Protein 6P2M (pdb70)

Organism: NCBI:txid632516

B-factor: mean 26.84, std 13.61, range [12.66, 153.09]

Radius of gyration: 26.72 Å; Cα contacts (8 Å, |Δi|>4): 2249; chains: 1; bounding box: 55×65×74 Å

Solvent-accessible surface area: 24386 Å² total; per-residue (Å²): 161,116,94,171,79,96,60,51,94,27,51,27,119,23,0,41,0,6,0,3,9,10,0,0,0,0,27,32,0,58,91,57,83,42,8,8,0,0,0,0,8,25,0,0,1,0,54,45,38,76,100,72,67,52,0,46,38,8,0,12,44,0,34,32,132,34,11,62,27,2,0,0,1,0,1,6,24,2,26,82,50,40,68,41,0,0,0,0,0,3,15,68,17,80,112,175,12,47,61,0,0,0,0,11,2,88,54,53,1,58,82,33,70,66,57,99,19,92,8,51,1,1,0,35,29,103,1,27,3,1,6,18,3,0,42,8,1,24,15,61,11,28,13,0,3,1,0,0,8,127,43,0,0,38,61,1,88,60,86,0,38,83,33,104,82,17,122,51,3,108,26,70,36,0,1,2,1,26,19,6,147,93,14,17,82,134,37,119,42,2,102,53,0,0,0,0,5,54,43,58,75,14,92,0,0,37,27,2,62,63,15,4,108,82,30,110,50,4,85,60,17,19,100,40,12,3,0,0,9,12,39,47,18,81,41,63,0,5,0,0,0,0,50,11,32,2,6,62,121,2,75,37,10,8,0,52,50,10,21,10,106,88,29,110,45,116,53,11,24,27,34,127,36,84,24,0,0,0,0,2,2,8,2,79,195,57,51,72,5,0,0,0,0,0,0,7,20,128,199,21,51,2,2,0,26,43,2,81,64,9,8,92,91,34,83,21,14,3,18,58,67,109,105,51,44,73,49,5,138,66,52,24,96,61,0,46,0,1,69,62,65,91,12,38,44,0,2,2,0,33,4,16,10,91,65,45,54,72,1,15,0,0,0,12,1,0,0,4,0,1,61,68,2,74,38,116,68,3,49,0,82,6,59,3,122,16,0,3,2,4,31,0,33,9,0,3,9,3,39,58,50,1,50,0,1,0,0,0,13,94,8,0,0,0,17,0,78,48,18,101,52,15,8,97,94,4,22,20,17,90,28,19,44,0,0,0,0,14,25,0,24,80,72,23,44,20,1,0,0,0,4,83,71,56,23,27,0,0,41,2,88,48,8,0,129,86,42,71,115,5,88,34,86,8,93,50,9,96,1,0,1,78,45,3,5,1,2,0,1,60,1,89,50,1,0,0,2,2,61,60,7,63,3,2,31,1,76,62,49,0,63,57,35,72,79,11,32,54,64,18,46,66,58,16,48,7,19,2,1,33,69,41,22,73,36,0,0,0,5,11,10,74,84,0,42,0,21,4,1,91,61,0,0,60,33,2,80,84,33,99,23,90,6,39,87,12,65,89,173,50,35,109,6,11,16,6,6,4,0,41,60,90,77,1,8,0,1,0,0,0,0,72,18,0,0,28,27,1,95,70,18,0,59,61,26,89,85,18,129,40,2,91,34,0,19,6,3,2,22,0,91,18,132,90,116,82,29,44,7,0,0,1,0,5,0,28,21,134,56,45,23,0,0,8,17,0,45,71,26,3,72,87,39,44,35,0,10,72,58,82,65,9,3,2,55,2,71,2,1,41,5,1,44,87,56,56,0,10,0,0,0,0,0,36,0,4,1,0,2,17,0,66,38,56,120,158

Structure (mmCIF, N/CA/C/O backbone):
data_6P2M
#
_entry.id   6P2M
#
_cell.length_a   64.994
_cell.length_b   72.759
_cell.length_c   150.703
_cell.angle_alpha   90.00
_cell.angle_beta   90.00
_cell.angle_gamma   90.00
#
_symmetry.space_group_name_H-M   'P 21 21 21'
#
loop_
_entity.id
_entity.type
_entity.pdbx_description
1 polymer 'Type 3a cellulose-binding domain protein'
2 branched beta-D-galactopyranose-(1-2)-alpha-D-xylopyranose-(1-6)-beta-D-glucopyranose-(1-4)-[beta-D-galactopyranose-(1-2)-alpha-D-xylopyranose-(1-6)]beta-D-glucopyranose-(1-4)-beta-D-glucopyranose
3 non-polymer 3,6,9,12,15,18,21,24,27,30,33,36,39-TRIDECAOXAHENTETRACONTANE-1,41-DIOL
4 non-polymer GLYCEROL
5 non-polymer 2-AMINO-2-HYDROXYMETHYL-PROPANE-1,3-DIOL
6 water water
#
loop_
_atom_site.group_PDB
_atom_site.id
_atom_site.type_symbol
_atom_site.label_atom_id
_atom_site.label_alt_id
_atom_site.label_comp_id
_atom_site.label_asym_id
_atom_site.label_entity_id
_atom_site.label_seq_id
_atom_site.pdbx_PDB_ins_code
_atom_site.Cartn_x
_atom_site.Cartn_y
_atom_site.Cartn_z
_atom_site.occupancy
_atom_site.B_iso_or_equiv
_atom_site.auth_seq_id
_atom_site.auth_comp_id
_atom_site.auth_asym_id
_atom_site.auth_atom_id
_atom_site.pdbx_PDB_model_num
ATOM 1 N N . SER A 1 1 ? -36.286 17.548 -6.871 1.00 133.36 31 SER A N 1
ATOM 2 C CA . SER A 1 1 ? -36.506 16.887 -8.151 1.00 132.27 31 SER A CA 1
ATOM 3 C C . SER A 1 1 ? -36.141 17.817 -9.306 1.00 131.58 31 SER A C 1
ATOM 4 O O . SER A 1 1 ? -36.527 18.987 -9.313 1.00 135.80 31 SER A O 1
ATOM 7 N N . ASN A 1 2 ? -35.386 17.303 -10.274 1.00 129.70 32 ASN A N 1
ATOM 8 C CA . ASN A 1 2 ? -35.134 18.051 -11.496 1.00 128.53 32 ASN A CA 1
ATOM 9 C C . ASN A 1 2 ? -36.378 18.011 -12.387 1.00 134.42 32 ASN A C 1
ATOM 10 O O . ASN A 1 2 ? -37.222 17.120 -12.277 1.00 135.81 32 ASN A O 1
ATOM 15 N N . ALA A 1 3 ? -36.494 19.000 -13.271 1.00 138.70 33 ALA A N 1
ATOM 16 C CA . ALA A 1 3 ? -37.643 19.095 -14.166 1.00 142.69 33 ALA A CA 1
ATOM 17 C C . ALA A 1 3 ? -37.507 18.064 -15.289 1.00 144.34 33 ALA A C 1
ATOM 18 O O . ALA A 1 3 ? -36.434 17.937 -15.877 1.00 144.17 33 ALA A O 1
ATOM 20 N N . MET A 1 4 ? -38.568 17.296 -15.579 1.00 146.49 34 MET A N 1
ATOM 21 C CA . MET A 1 4 ? -38.445 16.187 -16.543 1.00 144.46 34 MET A CA 1
ATOM 22 C C . MET A 1 4 ? -39.052 16.631 -17.867 1.00 145.27 34 MET A C 1
ATOM 23 O O . MET A 1 4 ? -40.209 16.359 -18.191 1.00 146.31 34 MET A O 1
ATOM 28 N N . ALA A 1 5 ? -38.249 17.330 -18.645 1.00 139.78 35 ALA A N 1
ATOM 29 C CA . ALA A 1 5 ? -38.720 17.854 -19.912 1.00 136.18 35 ALA A CA 1
ATOM 30 C C . ALA A 1 5 ? -38.793 16.749 -20.966 1.00 131.71 35 ALA A C 1
ATOM 31 O O . ALA A 1 5 ? -38.489 15.579 -20.710 1.00 131.21 35 ALA A O 1
ATOM 33 N N . ALA A 1 6 ? -39.196 17.134 -22.178 1.00 128.09 36 ALA A N 1
ATOM 34 C CA . ALA A 1 6 ? -39.362 16.176 -23.264 1.00 120.80 36 ALA A CA 1
ATOM 35 C C . ALA A 1 6 ? -38.032 15.536 -23.640 1.00 109.77 36 ALA A C 1
ATOM 36 O O . ALA A 1 6 ? -37.005 16.211 -23.754 1.00 109.09 36 ALA A O 1
ATOM 38 N N . SER A 1 7 ? -38.059 14.221 -23.839 1.00 101.86 37 SER A N 1
ATOM 39 C CA . SER A 1 7 ? -36.868 13.476 -24.219 1.00 91.82 37 SER A CA 1
ATOM 40 C C . SER A 1 7 ? -37.302 12.209 -24.939 1.00 81.89 37 SER A C 1
ATOM 41 O O . SER A 1 7 ? -38.456 11.783 -24.840 1.00 82.60 37 SER A O 1
ATOM 44 N N . GLU A 1 8 ? -36.367 11.622 -25.676 1.00 71.04 38 GLU A N 1
ATOM 45 C CA . GLU A 1 8 ? -36.674 10.325 -26.261 1.00 61.18 38 GLU A CA 1
ATOM 46 C C . GLU A 1 8 ? -36.016 9.233 -25.442 1.00 52.23 38 GLU A C 1
ATOM 47 O O . GLU A 1 8 ? -34.820 9.342 -25.133 1.00 49.87 38 GLU A O 1
ATOM 53 N N . PRO A 1 9 ? -36.747 8.188 -25.059 1.00 47.05 39 PRO A N 1
ATOM 54 C CA . PRO A 1 9 ? -36.131 7.111 -24.273 1.00 41.55 39 PRO A CA 1
ATOM 55 C C . PRO A 1 9 ? -35.050 6.395 -25.072 1.00 36.24 39 PRO A C 1
ATOM 56 O O . PRO A 1 9 ? -35.276 5.944 -26.197 1.00 35.30 39 PRO A O 1
ATOM 60 N N . TYR A 1 10 ? -33.862 6.311 -24.480 1.00 32.80 40 TYR A N 1
ATOM 61 C CA . TYR A 1 10 ? -32.704 5.690 -25.102 1.00 29.69 40 TYR A CA 1
ATOM 62 C C . TYR A 1 10 ? -32.194 4.553 -24.231 1.00 27.05 40 TYR A C 1
ATOM 63 O O . TYR A 1 10 ? -32.337 4.575 -23.005 1.00 26.44 40 TYR A O 1
ATOM 72 N N . THR A 1 11 ? -31.593 3.561 -24.878 1.00 25.40 41 THR A N 1
ATOM 73 C CA . THR A 1 11 ? -30.889 2.481 -24.202 1.00 24.27 41 THR A CA 1
ATOM 74 C C . THR A 1 11 ? -29.396 2.695 -24.406 1.00 22.90 41 THR A C 1
ATOM 75 O O . THR A 1 11 ? -28.935 2.815 -25.545 1.00 23.13 41 THR A O 1
ATOM 79 N N . TRP A 1 12 ? -28.648 2.758 -23.309 1.00 22.15 42 TRP A N 1
ATOM 80 C CA . TRP A 1 12 ? -27.211 2.996 -23.347 1.00 21.57 42 TRP A CA 1
ATOM 81 C C . TRP A 1 12 ? -26.476 1.750 -22.871 1.00 22.17 42 TRP A C 1
ATOM 82 O O . TRP A 1 12 ? -26.799 1.200 -21.813 1.00 22.31 42 TRP A O 1
ATOM 93 N N . LYS A 1 13 ? -25.497 1.304 -23.657 1.00 22.07 43 LYS A N 1
ATOM 94 C CA . LYS A 1 13 ? -24.706 0.131 -23.319 1.00 22.11 43 LYS A CA 1
ATOM 95 C C . LYS A 1 13 ? -23.249 0.382 -23.674 1.00 20.84 43 LYS A C 1
ATOM 96 O O . LYS A 1 13 ? -22.939 1.100 -24.628 1.00 21.24 43 LYS A O 1
ATOM 102 N N . ASN A 1 14 ? -22.358 -0.228 -22.900 1.00 19.46 44 ASN A N 1
ATOM 103 C CA . ASN A 1 14 ? -20.937 -0.149 -23.196 1.00 19.86 44 ASN A CA 1
ATOM 104 C C . ASN A 1 14 ? -20.604 -0.970 -24.433 1.00 19.60 44 ASN A C 1
ATOM 105 O O . ASN A 1 14 ? -21.124 -2.074 -24.624 1.00 18.85 44 ASN A O 1
ATOM 110 N N . VAL A 1 15 ? -19.731 -0.424 -25.283 1.00 19.95 45 VAL A N 1
ATOM 111 C CA . VAL A 1 15 ? -19.066 -1.261 -26.272 1.00 20.18 45 VAL A CA 1
ATOM 112 C C . VAL A 1 15 ? -18.231 -2.290 -25.528 1.00 19.65 45 VAL A C 1
ATOM 113 O O . VAL A 1 15 ? -17.420 -1.941 -24.659 1.00 19.99 45 VAL A O 1
ATOM 117 N N . VAL A 1 16 ? -18.445 -3.566 -25.842 1.00 18.94 46 VAL A N 1
ATOM 118 C CA . VAL A 1 16 ? -17.806 -4.635 -25.082 1.00 19.27 46 VAL A CA 1
ATOM 119 C C . VAL A 1 16 ? -16.335 -4.716 -25.466 1.00 19.98 46 VAL A C 1
ATOM 120 O O . VAL A 1 16 ? -15.993 -4.997 -26.620 1.00 21.38 46 VAL A O 1
ATOM 124 N N . ILE A 1 17 ? -15.457 -4.457 -24.498 1.00 19.34 47 ILE A N 1
ATOM 125 C CA . ILE A 1 17 ? -14.016 -4.566 -24.692 1.00 19.19 47 ILE A CA 1
ATOM 126 C C . ILE A 1 17 ? -13.437 -5.360 -23.528 1.00 19.15 47 ILE A C 1
ATOM 127 O O . ILE A 1 17 ? -12.796 -6.399 -23.726 1.00 19.43 47 ILE A O 1
ATOM 132 N N . GLY A 1 18 ? -13.654 -4.872 -22.308 1.00 18.82 48 GLY A N 1
ATOM 133 C CA . GLY A 1 18 ? -13.306 -5.626 -21.118 1.00 18.69 48 GLY A CA 1
ATOM 134 C C . GLY A 1 18 ? -12.213 -5.014 -20.268 1.00 18.30 48 GLY A C 1
ATOM 135 O O . GLY A 1 18 ? -11.040 -5.028 -20.654 1.00 19.09 48 GLY A O 1
ATOM 136 N N . GLY A 1 19 ? -12.586 -4.479 -19.107 1.00 17.39 49 GLY A N 1
ATOM 137 C CA . GLY A 1 19 ? -11.595 -3.964 -18.176 1.00 17.56 49 GLY A CA 1
ATOM 138 C C . GLY A 1 19 ? -10.819 -2.803 -18.766 1.00 18.03 49 GLY A C 1
ATOM 139 O O . GLY A 1 19 ? -11.395 -1.820 -19.244 1.00 18.02 49 GLY A O 1
ATOM 140 N N . GLY A 1 20 ? -9.490 -2.910 -18.724 1.00 18.19 50 GLY A N 1
ATOM 141 C CA . GLY A 1 20 ? -8.607 -1.934 -19.322 1.00 18.57 50 GLY A CA 1
ATOM 142 C C . GLY A 1 20 ? -7.999 -0.937 -18.359 1.00 18.69 50 GLY A C 1
ATOM 143 O O . GLY A 1 20 ? -7.066 -0.220 -18.747 1.00 19.58 50 GLY A O 1
ATOM 144 N N . GLY A 1 21 ? -8.489 -0.871 -17.119 1.00 17.51 51 GLY A N 1
ATOM 145 C CA . GLY A 1 21 ? -7.999 0.089 -16.152 1.00 17.85 51 GLY A CA 1
ATOM 146 C C . GLY A 1 21 ? -7.824 -0.541 -14.784 1.00 18.08 51 GLY A C 1
ATOM 147 O O . GLY A 1 21 ? -8.107 -1.722 -14.579 1.00 17.41 51 GLY A O 1
ATOM 148 N N . TYR A 1 22 ? -7.362 0.284 -13.846 1.00 18.27 52 TYR A N 1
ATOM 149 C CA . TYR A 1 22 ? -7.008 -0.162 -12.502 1.00 18.91 52 TYR A CA 1
ATOM 150 C C . TYR A 1 22 ? -8.269 -0.298 -11.655 1.00 18.61 52 TYR A C 1
ATOM 151 O O . TYR A 1 22 ? -8.897 0.704 -11.295 1.00 18.35 52 TYR A O 1
ATOM 160 N N . VAL A 1 23 ? -8.644 -1.535 -11.333 1.00 18.19 53 VAL A N 1
ATOM 161 C CA . VAL A 1 23 ? -9.678 -1.799 -10.339 1.00 17.86 53 VAL A CA 1
ATOM 162 C C . VAL A 1 23 ? -9.011 -1.841 -8.971 1.00 19.00 53 VAL A C 1
ATOM 163 O O . VAL A 1 23 ? -8.058 -2.600 -8.763 1.00 19.81 53 VAL A O 1
ATOM 167 N N . THR A 1 24 ? -9.495 -1.024 -8.037 1.00 15.03 54 THR A N 1
ATOM 168 C CA . THR A 1 24 ? -8.760 -0.786 -6.803 1.00 19.16 54 THR A CA 1
ATOM 169 C C . THR A 1 24 ? -9.333 -1.510 -5.593 1.00 19.79 54 THR A C 1
ATOM 170 O O . THR A 1 24 ? -8.745 -1.430 -4.510 1.00 16.37 54 THR A O 1
ATOM 174 N N . GLY A 1 25 ? -10.448 -2.215 -5.741 1.00 14.94 55 GLY A N 1
ATOM 175 C CA . GLY A 1 25 ? -10.984 -2.959 -4.619 1.00 14.98 55 GLY A CA 1
ATOM 176 C C . GLY A 1 25 ? -12.185 -3.815 -4.960 1.00 16.83 55 GLY A C 1
ATOM 177 O O . GLY A 1 25 ? -12.942 -3.503 -5.884 1.00 15.85 55 GLY A O 1
ATOM 178 N N . ILE A 1 26 ? -12.357 -4.905 -4.215 1.00 17.35 56 ILE A N 1
ATOM 179 C CA . ILE A 1 26 ? -13.510 -5.789 -4.323 1.00 17.74 56 ILE A CA 1
ATOM 180 C C . ILE A 1 26 ? -14.006 -6.080 -2.914 1.00 18.46 56 ILE A C 1
ATOM 181 O O . ILE A 1 26 ? -13.202 -6.318 -2.006 1.00 18.74 56 ILE A O 1
ATOM 186 N N . ILE A 1 27 ? -15.324 -6.055 -2.725 1.00 18.68 57 ILE A N 1
ATOM 187 C CA . ILE A 1 27 ? -15.926 -6.325 -1.423 1.00 20.46 57 ILE A CA 1
ATOM 188 C C . ILE A 1 27 ? -17.086 -7.293 -1.611 1.00 20.11 57 ILE A C 1
ATOM 189 O O . ILE A 1 27 ? -18.089 -6.949 -2.250 1.00 19.70 57 ILE A O 1
ATOM 194 N N . TYR A 1 28 ? -16.953 -8.498 -1.058 1.00 20.21 58 TYR A N 1
ATOM 195 C CA . TYR A 1 28 ? -18.090 -9.391 -0.892 1.00 19.81 58 TYR A CA 1
ATOM 196 C C . TYR A 1 28 ? -18.888 -8.970 0.334 1.00 19.57 58 TYR A C 1
ATOM 197 O O . TYR A 1 28 ? -18.317 -8.681 1.390 1.00 19.83 58 TYR A O 1
ATOM 206 N N . HIS A 1 29 ? -20.201 -8.963 0.211 1.00 18.93 59 HIS A N 1
ATOM 207 C CA . HIS A 1 29 ? -21.010 -8.720 1.400 1.00 19.45 59 HIS A CA 1
ATOM 208 C C . HIS A 1 29 ? -21.074 -9.991 2.241 1.00 19.71 59 HIS A C 1
ATOM 209 O O . HIS A 1 29 ? -21.413 -11.055 1.716 1.00 20.07 59 HIS A O 1
ATOM 216 N N . PRO A 1 30 ? -20.756 -9.923 3.537 1.00 19.80 60 PRO A N 1
ATOM 217 C CA . PRO A 1 30 ? -20.657 -11.148 4.341 1.00 20.65 60 PRO A CA 1
ATOM 218 C C . PRO A 1 30 ? -21.993 -11.727 4.771 1.00 21.59 60 PRO A C 1
ATOM 219 O O . PRO A 1 30 ? -22.007 -12.826 5.343 1.00 23.03 60 PRO A O 1
ATOM 223 N N . ASN A 1 31 ? -23.111 -11.037 4.522 1.00 21.02 61 ASN A N 1
ATOM 224 C CA . ASN A 1 31 ? -24.416 -11.510 4.972 1.00 21.90 61 ASN A CA 1
ATOM 225 C C . ASN A 1 31 ? -25.453 -11.512 3.853 1.00 21.83 61 ASN A C 1
ATOM 226 O O . ASN A 1 31 ? -26.654 -11.522 4.135 1.00 22.81 61 ASN A O 1
ATOM 231 N N . GLN A 1 32 ? -25.021 -11.496 2.594 1.00 20.35 62 GLN A N 1
ATOM 232 C CA . GLN A 1 32 ? -25.933 -11.727 1.475 1.00 21.03 62 GLN A CA 1
ATOM 233 C C . GLN A 1 32 ? -25.136 -12.361 0.346 1.00 19.11 62 GLN A C 1
ATOM 234 O O . GLN A 1 32 ? -24.260 -11.716 -0.236 1.00 18.14 62 GLN A O 1
ATOM 240 N N . SER A 1 33 ? -25.440 -13.617 0.039 1.00 20.02 63 SER A N 1
ATOM 241 C CA . SER A 1 33 ? -24.739 -14.310 -1.031 1.00 19.94 63 SER A CA 1
ATOM 242 C C . SER A 1 33 ? -25.079 -13.682 -2.375 1.00 20.62 63 SER A C 1
ATOM 243 O O . SER A 1 33 ? -26.238 -13.364 -2.653 1.00 20.82 63 SER A O 1
ATOM 246 N N . GLY A 1 34 ? -24.061 -13.495 -3.211 1.00 20.27 64 GLY A N 1
ATOM 247 C CA . GLY A 1 34 ? -24.244 -12.892 -4.516 1.00 19.91 64 GLY A CA 1
ATOM 248 C C . GLY A 1 34 ? -24.142 -11.380 -4.558 1.00 19.57 64 GLY A C 1
ATOM 249 O O . GLY A 1 34 ? -24.236 -10.802 -5.648 1.00 19.59 64 GLY A O 1
ATOM 250 N N . LEU A 1 35 ? -23.943 -10.721 -3.419 1.00 19.43 65 LEU A N 1
ATOM 251 C CA . LEU A 1 35 ? -23.822 -9.266 -3.358 1.00 18.91 65 LEU A CA 1
ATOM 252 C C . LEU A 1 35 ? -22.343 -8.909 -3.271 1.00 18.30 65 LEU A C 1
ATOM 253 O O . LEU A 1 35 ? -21.693 -9.186 -2.258 1.00 18.73 65 LEU A O 1
ATOM 258 N N . VAL A 1 36 ? -21.808 -8.315 -4.341 1.00 17.90 66 VAL A N 1
ATOM 259 C CA . VAL A 1 36 ? -20.391 -7.970 -4.438 1.00 17.47 66 VAL A CA 1
ATOM 260 C C . VAL A 1 36 ? -20.264 -6.608 -5.107 1.00 17.23 66 VAL A C 1
ATOM 261 O O . VAL A 1 36 ? -20.998 -6.302 -6.053 1.00 17.34 66 VAL A O 1
ATOM 265 N N . TYR A 1 37 ? -19.328 -5.793 -4.620 1.00 16.98 67 TYR A N 1
ATOM 266 C CA . TYR A 1 37 ? -19.048 -4.481 -5.183 1.00 16.60 67 TYR A CA 1
ATOM 267 C C . TYR A 1 37 ? -17.583 -4.392 -5.593 1.00 16.82 67 TYR A C 1
ATOM 268 O O . TYR A 1 37 ? -16.725 -5.107 -5.068 1.00 17.82 67 TYR A O 1
ATOM 277 N N . ALA A 1 38 ? -17.305 -3.492 -6.533 1.00 15.87 68 ALA A N 1
ATOM 278 C CA . ALA A 1 38 ? -15.948 -3.231 -6.988 1.00 16.27 68 ALA A CA 1
ATOM 279 C C . ALA A 1 38 ? -15.755 -1.732 -7.155 1.00 16.00 68 ALA A C 1
ATOM 280 O O . ALA A 1 38 ? -16.662 -1.031 -7.612 1.00 16.05 68 ALA A O 1
ATOM 282 N N . ARG A 1 39 ? -14.572 -1.245 -6.792 1.00 16.03 69 ARG A N 1
ATOM 283 C CA . ARG A 1 39 ? -14.235 0.164 -6.930 1.00 16.33 69 ARG A CA 1
ATOM 284 C C . ARG A 1 39 ? -13.052 0.329 -7.876 1.00 16.50 69 ARG A C 1
ATOM 285 O O . ARG A 1 39 ? -12.208 -0.563 -8.004 1.00 16.81 69 ARG A O 1
ATOM 293 N N . THR A 1 40 ? -13.016 1.473 -8.558 1.00 16.42 70 THR A N 1
ATOM 294 C CA . THR A 1 40 ? -11.954 1.819 -9.493 1.00 16.45 70 THR A CA 1
ATOM 295 C C . THR A 1 40 ? -11.446 3.218 -9.171 1.00 17.55 70 THR A C 1
ATOM 296 O O . THR A 1 40 ? -12.028 3.942 -8.358 1.00 17.99 70 THR A O 1
ATOM 300 N N . ASP A 1 41 ? -10.349 3.607 -9.827 1.00 16.26 71 ASP A N 1
ATOM 301 C CA . ASP A 1 41 ? -9.717 4.881 -9.509 1.00 17.54 71 ASP A CA 1
ATOM 302 C C . ASP A 1 41 ? -10.210 6.047 -10.362 1.00 17.30 71 ASP A C 1
ATOM 303 O O . ASP A 1 41 ? -10.103 7.196 -9.918 1.00 17.38 71 ASP A O 1
ATOM 308 N N . ILE A 1 42 ? -10.748 5.796 -11.558 1.00 16.77 72 ILE A N 1
ATOM 309 C CA . ILE A 1 42 ? -11.234 6.884 -12.406 1.00 17.01 72 ILE A CA 1
ATOM 310 C C . ILE A 1 42 ? -12.558 6.525 -13.069 1.00 17.14 72 ILE A C 1
ATOM 311 O O . ILE A 1 42 ? -13.084 7.303 -13.873 1.00 17.69 72 ILE A O 1
ATOM 316 N N . GLY A 1 43 ? -13.107 5.355 -12.749 1.00 16.29 73 GLY A N 1
ATOM 317 C CA . GLY A 1 43 ? -14.287 4.888 -13.452 1.00 16.12 73 GLY A CA 1
ATOM 318 C C . GLY A 1 43 ? -15.449 4.500 -12.561 1.00 16.61 73 GLY A C 1
ATOM 319 O O . GLY A 1 43 ? -16.278 3.668 -12.944 1.00 17.09 73 GLY A O 1
ATOM 320 N N . GLY A 1 44 ? -15.519 5.082 -11.366 1.00 16.47 74 GLY A N 1
ATOM 321 C CA . GLY A 1 44 ? -16.655 4.805 -10.511 1.00 16.33 74 GLY A CA 1
ATOM 322 C C . GLY A 1 44 ? -16.616 3.405 -9.916 1.00 16.32 74 GLY A C 1
ATOM 323 O O . GLY A 1 44 ? -15.563 2.777 -9.770 1.00 15.79 74 GLY A O 1
ATOM 324 N N . ALA A 1 45 ? -17.804 2.915 -9.571 1.00 16.95 75 ALA A N 1
ATOM 325 C CA . ALA A 1 45 ? -17.960 1.642 -8.882 1.00 16.87 75 ALA A CA 1
ATOM 326 C C . ALA A 1 45 ? -18.924 0.751 -9.651 1.00 17.31 75 ALA A C 1
ATOM 327 O O . ALA A 1 45 ? -19.616 1.189 -10.573 1.00 17.61 75 ALA A O 1
ATOM 329 N N . TYR A 1 46 ? -18.967 -0.518 -9.245 1.00 16.90 76 TYR A N 1
ATOM 330 C CA . TYR A 1 46 ? -19.797 -1.523 -9.889 1.00 16.87 76 TYR A CA 1
ATOM 331 C C . TYR A 1 46 ? -20.420 -2.428 -8.834 1.00 17.10 76 TYR A C 1
ATOM 332 O O . TYR A 1 46 ? -19.911 -2.566 -7.719 1.00 16.89 76 TYR A O 1
ATOM 341 N N . ARG A 1 47 ? -21.531 -3.054 -9.211 1.00 17.45 77 ARG A N 1
ATOM 342 C CA . ARG A 1 47 ? -22.163 -4.101 -8.420 1.00 17.79 77 ARG A CA 1
ATOM 343 C C . ARG A 1 47 ? -22.321 -5.330 -9.300 1.00 18.09 77 ARG A C 1
ATOM 344 O O . ARG A 1 47 ? -22.748 -5.219 -10.454 1.00 17.86 77 ARG A O 1
ATOM 352 N N . TRP A 1 48 ? -21.967 -6.494 -8.767 1.00 18.32 78 TRP A N 1
ATOM 353 C CA . TRP A 1 48 ? -22.098 -7.721 -9.536 1.00 19.02 78 TRP A CA 1
ATOM 354 C C . TRP A 1 48 ? -23.568 -8.088 -9.707 1.00 19.69 78 TRP A C 1
ATOM 355 O O . TRP A 1 48 ? -24.384 -7.893 -8.802 1.00 19.69 78 TRP A O 1
ATOM 366 N N . ASP A 1 49 ? -23.904 -8.613 -10.882 1.00 20.59 79 ASP A N 1
ATOM 367 C CA . ASP A 1 49 ? -25.253 -9.084 -11.188 1.00 22.55 79 ASP A CA 1
ATOM 368 C C . ASP A 1 49 ? -25.136 -10.545 -11.609 1.00 23.37 79 ASP A C 1
ATOM 369 O O . ASP A 1 49 ? -24.744 -10.842 -12.742 1.00 23.02 79 ASP A O 1
ATOM 374 N N . SER A 1 50 ? -25.473 -11.454 -10.690 1.00 24.11 80 SER A N 1
ATOM 375 C CA A SER A 1 50 ? -25.377 -12.878 -10.990 0.50 25.19 80 SER A CA 1
ATOM 376 C CA B SER A 1 50 ? -25.378 -12.879 -10.990 0.50 25.19 80 SER A CA 1
ATOM 377 C C . SER A 1 50 ? -26.401 -13.305 -12.034 1.00 25.77 80 SER A C 1
ATOM 378 O O . SER A 1 50 ? -26.126 -14.207 -12.836 1.00 25.96 80 SER A O 1
ATOM 383 N N . ALA A 1 51 ? -27.577 -12.672 -12.043 1.00 26.82 81 ALA A N 1
ATOM 384 C CA . ALA A 1 51 ? -28.621 -13.054 -12.988 1.00 28.06 81 ALA A CA 1
ATOM 385 C C . ALA A 1 51 ? -28.182 -12.850 -14.432 1.00 28.94 81 ALA A C 1
ATOM 386 O O . ALA A 1 51 ? -28.566 -13.630 -15.310 1.00 30.06 81 ALA A O 1
ATOM 388 N N . THR A 1 52 ? -27.380 -11.821 -14.700 1.00 28.51 82 THR A N 1
ATOM 389 C CA . THR A 1 52 ? -26.889 -11.551 -16.045 1.00 28.73 82 THR A CA 1
ATOM 390 C C . THR A 1 52 ? -25.386 -11.751 -16.181 1.00 28.04 82 THR A C 1
ATOM 391 O O . THR A 1 52 ? -24.832 -11.455 -17.246 1.00 28.16 82 THR A O 1
ATOM 395 N N . SER A 1 53 ? -24.717 -12.238 -15.132 1.00 27.02 83 SER A N 1
ATOM 396 C CA . SER A 1 53 ? -23.290 -12.571 -15.170 1.00 26.53 83 SER A CA 1
ATOM 397 C C . SER A 1 53 ? -22.435 -11.392 -15.634 1.00 25.44 83 SER A C 1
ATOM 398 O O . SER A 1 53 ? -21.526 -11.548 -16.451 1.00 25.37 83 SER A O 1
ATOM 401 N N . GLN A 1 54 ? -22.715 -10.203 -15.105 1.00 24.31 84 GLN A N 1
ATOM 402 C CA . GLN A 1 54 ? -21.935 -9.032 -15.479 1.00 23.87 84 GLN A CA 1
ATOM 403 C C . GLN A 1 54 ? -21.961 -8.005 -14.358 1.00 22.30 84 GLN A C 1
ATOM 404 O O . GLN A 1 54 ? -22.812 -8.045 -13.466 1.00 22.21 84 GLN A O 1
ATOM 410 N N . TRP A 1 55 ? -21.005 -7.081 -14.424 1.00 21.20 85 TRP A N 1
ATOM 411 C CA . TRP A 1 55 ? -20.926 -5.975 -13.480 1.00 19.82 85 TRP A CA 1
ATOM 412 C C . TRP A 1 55 ? -21.822 -4.828 -13.933 1.00 19.20 85 TRP A C 1
ATOM 413 O O . TRP A 1 55 ? -21.908 -4.524 -15.126 1.00 19.27 85 TRP A O 1
ATOM 424 N N . ILE A 1 56 ? -22.482 -4.190 -12.977 1.00 18.50 86 ILE A N 1
ATOM 425 C CA . ILE A 1 56 ? -23.408 -3.091 -13.233 1.00 18.54 86 ILE A CA 1
ATOM 426 C C . ILE A 1 56 ? -22.744 -1.798 -12.769 1.00 18.40 86 ILE A C 1
ATOM 427 O O . ILE A 1 56 ? -22.452 -1.658 -11.576 1.00 18.91 86 ILE A O 1
ATOM 432 N N . PRO A 1 57 ? -22.492 -0.835 -13.653 1.00 18.24 87 PRO A N 1
ATOM 433 C CA . PRO A 1 57 ? -21.986 0.464 -13.188 1.00 17.53 87 PRO A CA 1
ATOM 434 C C . PRO A 1 57 ? -23.054 1.181 -12.373 1.00 17.05 87 PRO A C 1
ATOM 435 O O . PRO A 1 57 ? -24.209 1.279 -12.791 1.00 16.96 87 PRO A O 1
ATOM 439 N N . ILE A 1 58 ? -22.668 1.674 -11.195 1.00 16.51 88 ILE A N 1
ATOM 440 C CA . ILE A 1 58 ? -23.630 2.262 -10.274 1.00 16.89 88 ILE A CA 1
ATOM 441 C C . ILE A 1 58 ? -23.346 3.734 -9.999 1.00 16.32 88 ILE A C 1
ATOM 442 O O . ILE A 1 58 ? -23.915 4.305 -9.067 1.00 16.64 88 ILE A O 1
ATOM 447 N N . THR A 1 59 ? -22.487 4.369 -10.802 1.00 15.77 89 THR A N 1
ATOM 448 C CA . THR A 1 59 ? -22.136 5.768 -10.584 1.00 16.32 89 THR A CA 1
ATOM 449 C C . THR A 1 59 ? -22.318 6.613 -11.841 1.00 16.26 89 THR A C 1
ATOM 450 O O . THR A 1 59 ? -21.717 7.685 -11.947 1.00 14.56 89 THR A O 1
ATOM 454 N N . ASP A 1 60 ? -23.138 6.170 -12.789 1.00 16.52 90 ASP A N 1
ATOM 455 C CA . ASP A 1 60 ? -23.279 6.912 -14.037 1.00 16.92 90 ASP A CA 1
ATOM 456 C C . ASP A 1 60 ? -24.188 8.127 -13.907 1.00 17.57 90 ASP A C 1
ATOM 457 O O . ASP A 1 60 ? -24.424 8.812 -14.909 1.00 18.11 90 ASP A O 1
ATOM 462 N N . MET A 1 61 ? -24.695 8.417 -12.704 1.00 17.52 91 MET A N 1
ATOM 463 C CA . MET A 1 61 ? -25.382 9.677 -12.456 1.00 18.39 91 MET A CA 1
ATOM 464 C C . MET A 1 61 ? -24.417 10.812 -12.133 1.00 18.85 91 MET A C 1
ATOM 465 O O . MET A 1 61 ? -24.831 11.977 -12.128 1.00 19.09 91 MET A O 1
ATOM 470 N N . LEU A 1 62 ? -23.150 10.507 -11.860 1.00 18.34 92 LEU A N 1
ATOM 471 C CA . LEU A 1 62 ? -22.145 11.556 -11.793 1.00 18.60 92 LEU A CA 1
ATOM 472 C C . LEU A 1 62 ? -22.023 12.234 -13.156 1.00 18.65 92 LEU A C 1
ATOM 473 O O . LEU A 1 62 ? -22.206 11.608 -14.204 1.00 18.14 92 LEU A O 1
ATOM 478 N N . ASN A 1 63 ? -21.734 13.535 -13.137 1.00 19.15 93 ASN A N 1
ATOM 479 C CA . ASN A 1 63 ? -21.731 14.307 -14.375 1.00 19.61 93 ASN A CA 1
ATOM 480 C C . ASN A 1 63 ? -20.477 15.162 -14.504 1.00 20.15 93 ASN A C 1
ATOM 481 O O . ASN A 1 63 ? -19.522 15.003 -13.736 1.00 20.18 93 ASN A O 1
ATOM 486 N N . ARG A 1 64 ? -20.491 16.089 -15.465 1.00 21.09 94 ARG A N 1
ATOM 487 C CA . ARG A 1 64 ? -19.340 16.946 -15.721 1.00 21.90 94 ARG A CA 1
ATOM 488 C C . ARG A 1 64 ? -19.005 17.846 -14.538 1.00 22.41 94 ARG A C 1
ATOM 489 O O . ARG A 1 64 ? -17.865 18.312 -14.434 1.00 22.57 94 ARG A O 1
ATOM 497 N N . ASN A 1 65 ? -19.965 18.104 -13.649 1.00 22.84 95 ASN A N 1
ATOM 498 C CA . ASN A 1 65 ? -19.739 18.994 -12.518 1.00 23.69 95 ASN A CA 1
ATOM 499 C C . ASN A 1 65 ? -19.158 18.288 -11.302 1.00 23.29 95 ASN A C 1
ATOM 500 O O . ASN A 1 65 ? -18.558 18.952 -10.448 1.00 23.57 95 ASN A O 1
ATOM 505 N N . ASN A 1 66 ? -19.321 16.967 -11.195 1.00 22.60 96 ASN A N 1
ATOM 506 C CA . ASN A 1 66 ? -18.756 16.240 -10.064 1.00 21.88 96 ASN A CA 1
ATOM 507 C C . ASN A 1 66 ? -18.068 14.955 -10.513 1.00 20.88 96 ASN A C 1
ATOM 508 O O . ASN A 1 66 ? -18.086 13.954 -9.791 1.00 20.03 96 ASN A O 1
ATOM 513 N N . SER A 1 67 ? -17.452 14.973 -11.698 1.00 20.99 97 SER A N 1
ATOM 514 C CA . SER A 1 67 ? -16.801 13.785 -12.240 1.00 20.90 97 SER A CA 1
ATOM 515 C C . SER A 1 67 ? -15.635 13.307 -11.381 1.00 20.38 97 SER A C 1
ATOM 516 O O . SER A 1 67 ? -15.255 12.135 -11.477 1.00 19.63 97 SER A O 1
ATOM 519 N N . ASP A 1 68 ? -15.058 14.176 -10.546 1.00 20.68 98 ASP A N 1
ATOM 520 C CA . ASP A 1 68 ? -13.992 13.734 -9.651 1.00 21.29 98 ASP A CA 1
ATOM 521 C C . ASP A 1 68 ? -14.470 12.635 -8.709 1.00 19.74 98 ASP A C 1
ATOM 522 O O . ASP A 1 68 ? -13.663 11.817 -8.249 1.00 19.11 98 ASP A O 1
ATOM 527 N N . TYR A 1 69 ? -15.771 12.592 -8.415 1.00 18.96 99 TYR A N 1
ATOM 528 C CA . TYR A 1 69 ? -16.311 11.546 -7.555 1.00 18.96 99 TYR A CA 1
ATOM 529 C C . TYR A 1 69 ? -16.267 10.168 -8.204 1.00 18.46 99 TYR A C 1
ATOM 530 O O . TYR A 1 69 ? -16.572 9.181 -7.530 1.00 17.72 99 TYR A O 1
ATOM 539 N N . MET A 1 70 ? -15.911 10.079 -9.491 1.00 18.80 100 MET A N 1
ATOM 540 C CA . MET A 1 70 ? -15.679 8.782 -10.115 1.00 18.94 100 MET A CA 1
ATOM 541 C C . MET A 1 70 ? -14.457 8.086 -9.534 1.00 18.65 100 MET A C 1
ATOM 542 O O . MET A 1 70 ? -14.304 6.873 -9.711 1.00 18.53 100 MET A O 1
ATOM 547 N N . GLY A 1 71 ? -13.576 8.829 -8.868 1.00 18.33 101 GLY A N 1
ATOM 548 C CA . GLY A 1 71 ? -12.490 8.218 -8.134 1.00 17.85 101 GLY A CA 1
ATOM 549 C C . GLY A 1 71 ? -12.999 7.660 -6.824 1.00 17.59 101 GLY A C 1
ATOM 550 O O . GLY A 1 71 ? -13.447 8.416 -5.959 1.00 17.09 101 GLY A O 1
ATOM 551 N N . ILE A 1 72 ? -12.951 6.344 -6.665 1.00 17.56 102 ILE A N 1
ATOM 552 C CA . ILE A 1 72 ? -13.494 5.676 -5.489 1.00 16.95 102 ILE A CA 1
ATOM 553 C C . ILE A 1 72 ? -12.309 5.239 -4.640 1.00 16.43 102 ILE A C 1
ATOM 554 O O . ILE A 1 72 ? -11.698 4.197 -4.898 1.00 15.47 102 ILE A O 1
ATOM 559 N N . LEU A 1 73 ? -11.974 6.039 -3.625 1.00 16.78 103 LEU A N 1
ATOM 560 C CA . LEU A 1 73 ? -10.851 5.691 -2.761 1.00 17.46 103 LEU A CA 1
ATOM 561 C C . LEU A 1 73 ? -11.198 4.544 -1.825 1.00 17.40 103 LEU A C 1
ATOM 562 O O . LEU A 1 73 ? -10.303 3.817 -1.379 1.00 17.58 103 LEU A O 1
ATOM 567 N N . SER A 1 74 ? -12.479 4.367 -1.514 1.00 17.66 104 SER A N 1
ATOM 568 C CA . SER A 1 74 ? -12.877 3.284 -0.628 1.00 18.07 104 SER A CA 1
ATOM 569 C C . SER A 1 74 ? -14.360 3.004 -0.817 1.00 18.16 104 SER A C 1
ATOM 570 O O . SER A 1 74 ? -15.131 3.889 -1.194 1.00 18.07 104 SER A O 1
ATOM 573 N N . ILE A 1 75 ? -14.743 1.759 -0.555 1.00 18.35 105 ILE A N 1
ATOM 574 C CA . ILE A 1 75 ? -16.138 1.339 -0.606 1.00 17.95 105 ILE A CA 1
ATOM 575 C C . ILE A 1 75 ? -16.399 0.453 0.607 1.00 18.07 105 ILE A C 1
ATOM 576 O O . ILE A 1 75 ? -15.524 -0.308 1.033 1.00 17.95 105 ILE A O 1
ATOM 581 N N . ALA A 1 76 ? -17.592 0.572 1.186 1.00 17.87 106 ALA A N 1
ATOM 582 C CA . ALA A 1 76 ? -17.878 -0.123 2.433 1.00 17.75 106 ALA A CA 1
ATOM 583 C C . ALA A 1 76 ? -19.339 -0.539 2.475 1.00 17.89 106 ALA A C 1
ATOM 584 O O . ALA A 1 76 ? -20.217 0.171 1.981 1.00 17.89 106 ALA A O 1
ATOM 586 N N . ILE A 1 77 ? -19.590 -1.693 3.086 1.00 18.22 107 ILE A N 1
ATOM 587 C CA . ILE A 1 77 ? -20.941 -2.193 3.279 1.00 18.44 107 ILE A CA 1
ATOM 588 C C . ILE A 1 77 ? -21.258 -2.203 4.773 1.00 18.83 107 ILE A C 1
ATOM 589 O O . ILE A 1 77 ? -20.390 -1.997 5.623 1.00 18.56 107 ILE A O 1
ATOM 594 N N . ASP A 1 78 ? -22.527 -2.450 5.084 1.00 18.99 108 ASP A N 1
ATOM 595 C CA . ASP A 1 78 ? -23.001 -2.607 6.453 1.00 19.60 108 ASP A CA 1
ATOM 596 C C . ASP A 1 78 ? -23.385 -4.064 6.651 1.00 20.41 108 ASP A C 1
ATOM 597 O O . ASP A 1 78 ? -24.341 -4.534 6.012 1.00 21.46 108 ASP A O 1
ATOM 602 N N . PRO A 1 79 ? -22.687 -4.819 7.504 1.00 20.69 109 PRO A N 1
ATOM 603 C CA . PRO A 1 79 ? -23.043 -6.237 7.682 1.00 21.36 109 PRO A CA 1
ATOM 604 C C . PRO A 1 79 ? -24.449 -6.441 8.211 1.00 22.09 109 PRO A C 1
ATOM 605 O O . PRO A 1 79 ? -25.041 -7.495 7.955 1.00 22.72 109 PRO A O 1
ATOM 609 N N . ASN A 1 80 ? -25.009 -5.461 8.918 1.00 22.57 110 ASN A N 1
ATOM 610 C CA . ASN A 1 80 ? -26.338 -5.568 9.504 1.00 23.16 110 ASN A CA 1
ATOM 611 C C . ASN A 1 80 ? -27.429 -4.916 8.663 1.00 22.67 110 ASN A C 1
ATOM 612 O O . ASN A 1 80 ? -28.588 -4.899 9.087 1.00 22.96 110 ASN A O 1
ATOM 617 N N . ASP A 1 81 ? -27.095 -4.384 7.486 1.00 22.50 111 ASP A N 1
ATOM 618 C CA . ASP A 1 81 ? -28.100 -3.838 6.572 1.00 22.50 111 ASP A CA 1
ATOM 619 C C . ASP A 1 81 ? -27.584 -4.061 5.153 1.00 21.72 111 ASP A C 1
ATOM 620 O O . ASP A 1 81 ? -26.759 -3.284 4.660 1.00 21.61 111 ASP A O 1
ATOM 625 N N . VAL A 1 82 ? -28.098 -5.106 4.496 1.00 21.34 112 VAL A N 1
ATOM 626 C CA . VAL A 1 82 ? -27.577 -5.520 3.196 1.00 20.39 112 VAL A CA 1
ATOM 627 C C . VAL A 1 82 ? -27.894 -4.529 2.085 1.00 19.90 112 VAL A C 1
ATOM 628 O O . VAL A 1 82 ? -27.295 -4.609 1.008 1.00 19.53 112 VAL A O 1
ATOM 632 N N . ASN A 1 83 ? -28.828 -3.606 2.303 1.00 20.21 113 ASN A N 1
ATOM 633 C CA . ASN A 1 83 ? -29.184 -2.640 1.273 1.00 21.14 113 ASN A CA 1
ATOM 634 C C . ASN A 1 83 ? -28.280 -1.414 1.260 1.00 20.38 113 ASN A C 1
ATOM 635 O O . ASN A 1 83 ? -28.383 -0.600 0.335 1.00 20.08 113 ASN A O 1
ATOM 640 N N . ARG A 1 84 ? -27.400 -1.267 2.246 1.00 20.34 114 ARG A N 1
ATOM 641 C CA . ARG A 1 84 ? -26.558 -0.086 2.361 1.00 20.16 114 ARG A CA 1
ATOM 642 C C . ARG A 1 84 ? -25.214 -0.295 1.675 1.00 19.97 114 ARG A C 1
ATOM 643 O O . ARG A 1 84 ? -24.671 -1.401 1.646 1.00 19.82 114 ARG A O 1
ATOM 651 N N . VAL A 1 85 ? -24.680 0.791 1.124 1.00 19.74 115 VAL A N 1
ATOM 652 C CA . VAL A 1 85 ? -23.312 0.807 0.622 1.00 19.40 115 VAL A CA 1
ATOM 653 C C . VAL A 1 85 ? -22.833 2.251 0.631 1.00 18.94 115 VAL A C 1
ATOM 654 O O . VAL A 1 85 ? -23.582 3.172 0.292 1.00 19.33 115 VAL A O 1
ATOM 658 N N . TYR A 1 86 ? -21.584 2.444 1.041 1.00 18.32 116 TYR A N 1
ATOM 659 C CA . TYR A 1 86 ? -20.983 3.764 1.141 1.00 18.58 116 TYR A CA 1
ATOM 660 C C . TYR A 1 86 ? -19.747 3.831 0.259 1.00 18.22 116 TYR A C 1
ATOM 661 O O . TYR A 1 86 ? -19.092 2.816 0.006 1.00 18.82 116 TYR A O 1
ATOM 670 N N . MET A 1 87 ? -19.423 5.040 -0.197 1.00 17.83 117 MET A N 1
ATOM 671 C CA . MET A 1 87 ? -18.245 5.253 -1.023 1.00 17.23 117 MET A CA 1
ATOM 672 C C . MET A 1 87 ? -17.541 6.534 -0.605 1.00 16.91 117 MET A C 1
ATOM 673 O O . MET A 1 87 ? -18.182 7.560 -0.367 1.00 16.74 117 MET A O 1
ATOM 678 N N . LEU A 1 88 ? -16.217 6.458 -0.519 1.00 16.80 118 LEU A N 1
ATOM 679 C CA . LEU A 1 88 ? -15.360 7.617 -0.308 1.00 17.14 118 LEU A CA 1
ATOM 680 C C . LEU A 1 88 ? -14.829 8.047 -1.669 1.00 16.94 118 LEU A C 1
ATOM 681 O O . LEU A 1 88 ? -14.114 7.281 -2.325 1.00 16.10 118 LEU A O 1
ATOM 686 N N . CYS A 1 89 ? -15.180 9.259 -2.101 1.00 17.60 119 CYS A N 1
ATOM 687 C CA . CYS A 1 89 ? -15.066 9.649 -3.502 1.00 17.57 119 CYS A CA 1
ATOM 688 C C . CYS A 1 89 ? -14.210 10.892 -3.686 1.00 17.93 119 CYS A C 1
ATOM 689 O O . CYS A 1 89 ? -14.278 11.833 -2.885 1.00 17.98 119 CYS A O 1
ATOM 692 N N . GLY A 1 90 ? -13.450 10.908 -4.766 1.00 17.42 120 GLY A N 1
ATOM 693 C CA . GLY A 1 90 ? -12.521 11.970 -5.098 1.00 17.72 120 GLY A CA 1
ATOM 694 C C . GLY A 1 90 ? -11.316 11.378 -5.796 1.00 18.55 120 GLY A C 1
ATOM 695 O O . GLY A 1 90 ? -11.022 10.191 -5.696 1.00 19.50 120 GLY A O 1
ATOM 696 N N . LYS A 1 91 ? -10.594 12.227 -6.524 1.00 18.45 121 LYS A N 1
ATOM 697 C CA . LYS A 1 91 ? -9.459 11.767 -7.314 1.00 18.42 121 LYS A CA 1
ATOM 698 C C . LYS A 1 91 ? -8.116 12.260 -6.797 1.00 19.30 121 LYS A C 1
ATOM 699 O O . LYS A 1 91 ? -7.192 11.457 -6.635 1.00 19.46 121 LYS A O 1
ATOM 705 N N . TYR A 1 92 ? -7.974 13.556 -6.524 1.00 19.59 122 TYR A N 1
ATOM 706 C CA . TYR A 1 92 ? -6.674 14.136 -6.224 1.00 20.74 122 TYR A CA 1
ATOM 707 C C . TYR A 1 92 ? -6.731 14.966 -4.947 1.00 21.30 122 TYR A C 1
ATOM 708 O O . TYR A 1 92 ? -7.800 15.378 -4.489 1.00 20.95 122 TYR A O 1
ATOM 717 N N . THR A 1 93 ? -5.551 15.196 -4.370 1.00 22.44 123 THR A N 1
ATOM 718 C CA . THR A 1 93 ? -5.412 15.991 -3.155 1.00 23.70 123 THR A CA 1
ATOM 719 C C . THR A 1 93 ? -4.489 17.187 -3.347 1.00 25.71 123 THR A C 1
ATOM 720 O O . THR A 1 93 ? -4.110 17.827 -2.358 1.00 26.39 123 THR A O 1
ATOM 724 N N . GLN A 1 94 ? -4.124 17.510 -4.585 1.00 27.00 124 GLN A N 1
ATOM 725 C CA . GLN A 1 94 ? -3.239 18.633 -4.843 1.00 29.07 124 GLN A CA 1
ATOM 726 C C . GLN A 1 94 ? -3.971 19.957 -4.619 1.00 29.59 124 GLN A C 1
ATOM 727 O O . GLN A 1 94 ? -5.191 20.008 -4.436 1.00 28.71 124 GLN A O 1
ATOM 733 N N . SER A 1 95 ? -3.198 21.047 -4.645 1.00 30.73 125 SER A N 1
ATOM 734 C CA . SER A 1 95 ? -3.760 22.362 -4.361 1.00 32.01 125 SER A CA 1
ATOM 735 C C . SER A 1 95 ? -4.828 22.755 -5.374 1.00 32.06 125 SER A C 1
ATOM 736 O O . SER A 1 95 ? -5.770 23.476 -5.030 1.00 32.26 125 SER A O 1
ATOM 739 N N . TRP A 1 96 ? -4.705 22.293 -6.618 1.00 32.01 126 TRP A N 1
ATOM 740 C CA . TRP A 1 96 ? -5.680 22.622 -7.649 1.00 32.19 126 TRP A CA 1
ATOM 741 C C . TRP A 1 96 ? -6.920 21.740 -7.608 1.00 30.95 126 TRP A C 1
ATOM 742 O O . TRP A 1 96 ? -7.862 21.994 -8.365 1.00 31.14 126 TRP A O 1
ATOM 753 N N . ALA A 1 97 ? -6.949 20.722 -6.753 1.00 29.83 127 ALA A N 1
ATOM 754 C CA . ALA A 1 97 ? -8.043 19.763 -6.736 1.00 28.49 127 ALA A CA 1
ATOM 755 C C . ALA A 1 97 ? -9.111 20.168 -5.729 1.00 27.51 127 ALA A C 1
ATOM 756 O O . ALA A 1 97 ? -8.820 20.770 -4.694 1.00 27.81 127 ALA A O 1
ATOM 758 N N . GLY A 1 98 ? -10.358 19.823 -6.044 1.00 26.35 128 GLY A N 1
ATOM 759 C CA . GLY A 1 98 ? -11.463 20.076 -5.147 1.00 25.50 128 GLY A CA 1
ATOM 760 C C . GLY A 1 98 ? -11.545 19.052 -4.029 1.00 23.90 128 GLY A C 1
ATOM 761 O O . GLY A 1 98 ? -10.769 18.099 -3.949 1.00 23.08 128 GLY A O 1
ATOM 762 N N . THR A 1 99 ? -12.512 19.267 -3.141 1.00 23.49 129 THR A N 1
ATOM 763 C CA . THR A 1 99 ? -12.721 18.364 -2.020 1.00 22.81 129 THR A CA 1
ATOM 764 C C . THR A 1 99 ? -13.477 17.116 -2.469 1.00 21.63 129 THR A C 1
ATOM 765 O O . THR A 1 99 ? -14.128 17.090 -3.517 1.00 21.39 129 THR A O 1
ATOM 769 N N . GLY A 1 100 ? -13.379 16.068 -1.652 1.00 20.56 130 GLY A N 1
ATOM 770 C CA . GLY A 1 100 ? -14.046 14.814 -1.924 1.00 19.96 130 GLY A CA 1
ATOM 771 C C . GLY A 1 100 ? -15.451 14.776 -1.352 1.00 19.38 130 GLY A C 1
ATOM 772 O O . GLY A 1 100 ? -16.028 15.792 -0.959 1.00 19.41 130 GLY A O 1
ATOM 773 N N . ALA A 1 101 ? -16.004 13.567 -1.301 1.00 18.41 131 ALA A N 1
ATOM 774 C CA . ALA A 1 101 ? -17.361 13.392 -0.804 1.00 17.99 131 ALA A CA 1
ATOM 775 C C . ALA A 1 101 ? -17.556 11.960 -0.331 1.00 17.45 131 ALA A C 1
ATOM 776 O O . ALA A 1 101 ? -16.862 11.038 -0.766 1.00 16.78 131 ALA A O 1
ATOM 778 N N . VAL A 1 102 ? -18.518 11.792 0.570 1.00 17.43 132 VAL A N 1
ATOM 779 C CA . VAL A 1 102 ? -19.034 10.481 0.944 1.00 17.51 132 VAL A CA 1
ATOM 780 C C . VAL A 1 102 ? -20.386 10.304 0.270 1.00 18.30 132 VAL A C 1
ATOM 781 O O . VAL A 1 102 ? -21.269 11.162 0.399 1.00 19.24 132 VAL A O 1
ATOM 785 N N . LEU A 1 103 ? -20.549 9.203 -0.454 1.00 17.94 133 LEU A N 1
ATOM 786 C CA . LEU A 1 103 ? -21.817 8.865 -1.086 1.00 18.79 133 LEU A CA 1
ATOM 787 C C . LEU A 1 103 ? -22.452 7.711 -0.322 1.00 18.76 133 LEU A C 1
ATOM 788 O O . LEU A 1 103 ? -21.792 6.702 -0.053 1.00 18.73 133 LEU A O 1
ATOM 793 N N . ALA A 1 104 ? -23.722 7.866 0.044 1.00 18.91 134 ALA A N 1
ATOM 794 C CA . ALA A 1 104 ? -24.436 6.873 0.834 1.00 19.35 134 ALA A CA 1
ATOM 795 C C . ALA A 1 104 ? -25.659 6.394 0.069 1.00 19.87 134 ALA A C 1
ATOM 796 O O . ALA A 1 104 ? -26.417 7.207 -0.471 1.00 20.43 134 ALA A O 1
ATOM 798 N N . SER A 1 105 ? -25.855 5.078 0.037 1.00 19.58 135 SER A N 1
ATOM 799 C CA . SER A 1 105 ? -26.980 4.474 -0.656 1.00 19.96 135 SER A CA 1
ATOM 800 C C . SER A 1 105 ? -27.705 3.521 0.282 1.00 20.28 135 SER A C 1
ATOM 801 O O . SER A 1 105 ? -27.075 2.828 1.085 1.00 20.80 135 SER A O 1
ATOM 804 N N . THR A 1 106 ? -29.032 3.499 0.177 1.00 20.30 136 THR A N 1
ATOM 805 C CA . THR A 1 106 ? -29.857 2.512 0.863 1.00 20.68 136 THR A CA 1
ATOM 806 C C . THR A 1 106 ? -30.560 1.579 -0.112 1.00 21.07 136 THR A C 1
ATOM 807 O O . THR A 1 106 ? -31.464 0.843 0.295 1.00 21.53 136 THR A O 1
ATOM 811 N N . ASP A 1 107 ? -30.177 1.599 -1.387 1.00 21.03 137 ASP A N 1
ATOM 812 C CA . ASP A 1 107 ? -30.749 0.716 -2.398 1.00 22.02 137 ASP A CA 1
ATOM 813 C C . ASP A 1 107 ? -29.651 0.078 -3.238 1.00 22.20 137 ASP A C 1
ATOM 814 O O . ASP A 1 107 ? -29.776 -0.058 -4.458 1.00 23.05 137 ASP A O 1
ATOM 819 N N . LYS A 1 108 ? -28.551 -0.312 -2.588 1.00 22.08 138 LYS A N 1
ATOM 820 C CA . LYS A 1 108 ? -27.455 -1.049 -3.222 1.00 22.14 138 LYS A CA 1
ATOM 821 C C . LYS A 1 108 ? -26.841 -0.280 -4.387 1.00 22.33 138 LYS A C 1
ATOM 822 O O . LYS A 1 108 ? -26.379 -0.877 -5.363 1.00 22.50 138 LYS A O 1
ATOM 828 N N . GLY A 1 109 ? -26.831 1.045 -4.298 1.00 22.29 139 GLY A N 1
ATOM 829 C CA . GLY A 1 109 ? -26.183 1.862 -5.299 1.00 22.24 139 GLY A CA 1
ATOM 830 C C . GLY A 1 109 ? -27.059 2.330 -6.437 1.00 22.76 139 GLY A C 1
ATOM 831 O O . GLY A 1 109 ? -26.540 2.943 -7.377 1.00 23.21 139 GLY A O 1
ATOM 832 N N . ALA A 1 110 ? -28.367 2.062 -6.392 1.00 22.81 140 ALA A N 1
ATOM 833 C CA . ALA A 1 110 ? -29.251 2.576 -7.434 1.00 22.88 140 ALA A CA 1
ATOM 834 C C . ALA A 1 110 ? -29.377 4.092 -7.345 1.00 22.90 140 ALA A C 1
ATOM 835 O O . ALA A 1 110 ? -29.416 4.780 -8.372 1.00 22.64 140 ALA A O 1
ATOM 837 N N . THR A 1 111 ? -29.443 4.625 -6.127 1.00 22.73 141 THR A N 1
ATOM 838 C CA . THR A 1 111 ? -29.444 6.059 -5.880 1.00 22.75 141 THR A CA 1
ATOM 839 C C . THR A 1 111 ? -28.466 6.359 -4.756 1.00 21.72 141 THR A C 1
ATOM 840 O O . THR A 1 111 ? -28.193 5.502 -3.913 1.00 21.65 141 THR A O 1
ATOM 844 N N . TRP A 1 112 ? -27.941 7.582 -4.746 1.00 21.11 142 TRP A N 1
ATOM 845 C CA . TRP A 1 112 ? -26.968 8.001 -3.747 1.00 21.21 142 TRP A CA 1
ATOM 846 C C . TRP A 1 112 ? -27.339 9.363 -3.183 1.00 21.66 142 TRP A C 1
ATOM 847 O O . TRP A 1 112 ? -27.847 10.227 -3.904 1.00 22.48 142 TRP A O 1
ATOM 858 N N . THR A 1 113 ? -27.072 9.551 -1.896 1.00 21.16 143 THR A N 1
ATOM 859 C CA . THR A 1 113 ? -27.011 10.871 -1.287 1.00 20.99 143 THR A CA 1
ATOM 860 C C . THR A 1 113 ? -25.551 11.305 -1.257 1.00 20.35 143 THR A C 1
ATOM 861 O O . THR A 1 113 ? -24.684 10.537 -0.828 1.00 19.87 143 THR A O 1
ATOM 865 N N . ILE A 1 114 ? -25.279 12.522 -1.720 1.00 19.72 144 ILE A N 1
ATOM 866 C CA . ILE A 1 114 ? -23.915 13.028 -1.840 1.00 19.61 144 ILE A CA 1
ATOM 867 C C . ILE A 1 114 ? -23.632 13.947 -0.660 1.00 20.09 144 ILE A C 1
ATOM 868 O O . ILE A 1 114 ? -24.309 14.968 -0.481 1.00 20.12 144 ILE A O 1
ATOM 873 N N . TYR A 1 115 ? -22.633 13.584 0.148 1.00 19.78 145 TYR A N 1
ATOM 874 C CA . TYR A 1 115 ? -22.211 14.388 1.291 1.00 20.43 145 TYR A CA 1
ATOM 875 C C . TYR A 1 115 ? -20.840 14.992 1.012 1.00 21.14 145 TYR A C 1
ATOM 876 O O . TYR A 1 115 ? -19.817 14.317 1.206 1.00 20.84 145 TYR A O 1
ATOM 885 N N . PRO A 1 116 ? -20.758 16.244 0.563 1.00 22.26 146 PRO A N 1
ATOM 886 C CA . PRO A 1 116 ? -19.444 16.850 0.317 1.00 22.88 146 PRO A CA 1
ATOM 887 C C . PRO A 1 116 ? -18.659 17.029 1.607 1.00 23.24 146 PRO A C 1
ATOM 888 O O . PRO A 1 116 ? -19.209 17.403 2.647 1.00 23.90 146 PRO A O 1
ATOM 892 N N . LEU A 1 117 ? -17.361 16.759 1.529 1.00 22.62 147 LEU A N 1
ATOM 893 C CA . LEU A 1 117 ? -16.466 16.857 2.672 1.00 21.86 147 LEU A CA 1
ATOM 894 C C . LEU A 1 117 ? -15.648 18.140 2.602 1.00 21.96 147 LEU A C 1
ATOM 895 O O . LEU A 1 117 ? -15.618 18.839 1.587 1.00 21.92 147 LEU A O 1
ATOM 900 N N . SER A 1 118 ? -14.973 18.444 3.706 1.00 22.04 148 SER A N 1
ATOM 901 C CA . SER A 1 118 ? -14.021 19.543 3.749 1.00 22.41 148 SER A CA 1
ATOM 902 C C . SER A 1 118 ? -12.610 19.094 3.398 1.00 22.22 148 SER A C 1
ATOM 903 O O . SER A 1 118 ? -11.688 19.916 3.418 1.00 22.41 148 SER A O 1
ATOM 906 N N . VAL A 1 119 ? -12.431 17.817 3.063 1.00 21.31 149 VAL A N 1
ATOM 907 C CA . VAL A 1 119 ? -11.126 17.224 2.821 1.00 20.87 149 VAL A CA 1
ATOM 908 C C . VAL A 1 119 ? -11.080 16.696 1.393 1.00 20.15 149 VAL A C 1
ATOM 909 O O . VAL A 1 119 ? -12.108 16.413 0.773 1.00 19.88 149 VAL A O 1
ATOM 913 N N . LYS A 1 120 ? -9.863 16.554 0.879 1.00 19.99 150 LYS A N 1
ATOM 914 C CA . LYS A 1 120 ? -9.635 16.046 -0.466 1.00 19.55 150 LYS A CA 1
ATOM 915 C C . LYS A 1 120 ? -9.355 14.550 -0.417 1.00 19.35 150 LYS A C 1
ATOM 916 O O . LYS A 1 120 ? -8.706 14.056 0.511 1.00 19.59 150 LYS A O 1
ATOM 922 N N . ILE A 1 121 ? -9.849 13.832 -1.421 1.00 18.64 151 ILE A N 1
ATOM 923 C CA . ILE A 1 121 ? -9.835 12.374 -1.441 1.00 18.20 151 ILE A CA 1
ATOM 924 C C . ILE A 1 121 ? -8.999 11.921 -2.632 1.00 18.13 151 ILE A C 1
ATOM 925 O O . ILE A 1 121 ? -9.321 12.247 -3.781 1.00 17.37 151 ILE A O 1
ATOM 930 N N . GLY A 1 122 ? -7.933 11.168 -2.360 1.00 18.31 152 GLY A N 1
ATOM 931 C CA . GLY A 1 122 ? -7.000 10.771 -3.400 1.00 18.60 152 GLY A CA 1
ATOM 932 C C . GLY A 1 122 ? -7.294 9.441 -4.068 1.00 18.73 152 GLY A C 1
ATOM 933 O O . GLY A 1 122 ? -6.440 8.548 -4.091 1.00 18.69 152 GLY A O 1
ATOM 934 N N . GLY A 1 123 ? -8.490 9.305 -4.645 1.00 18.54 153 GLY A N 1
ATOM 935 C CA . GLY A 1 123 ? -8.869 8.057 -5.285 1.00 18.06 153 GLY A CA 1
ATOM 936 C C . GLY A 1 123 ? -8.032 7.685 -6.493 1.00 17.83 153 GLY A C 1
ATOM 937 O O . GLY A 1 123 ? -8.079 6.531 -6.929 1.00 18.56 153 GLY A O 1
ATOM 938 N N . ASN A 1 124 ? -7.271 8.625 -7.051 1.00 17.65 154 ASN A N 1
ATOM 939 C CA . ASN A 1 124 ? -6.403 8.331 -8.188 1.00 17.28 154 ASN A CA 1
ATOM 940 C C . ASN A 1 124 ? -4.973 8.769 -7.911 1.00 17.33 154 ASN A C 1
ATOM 941 O O . ASN A 1 124 ? -4.255 9.221 -8.807 1.00 17.59 154 ASN A O 1
ATOM 946 N N . GLU A 1 125 ? -4.527 8.627 -6.673 1.00 17.06 155 GLU A N 1
ATOM 947 C CA . GLU A 1 125 ? -3.162 8.951 -6.299 1.00 18.04 155 GLU A CA 1
ATOM 948 C C . GLU A 1 125 ? -2.500 7.719 -5.688 1.00 18.73 155 GLU A C 1
ATOM 949 O O . GLU A 1 125 ? -3.110 6.655 -5.574 1.00 18.90 155 GLU A O 1
ATOM 955 N N . ASP A 1 126 ? -1.232 7.876 -5.304 1.00 19.78 156 ASP A N 1
ATOM 956 C CA . ASP A 1 126 ? -0.480 6.778 -4.710 1.00 20.14 156 ASP A CA 1
ATOM 957 C C . ASP A 1 126 ? -1.238 6.189 -3.529 1.00 18.72 156 ASP A C 1
ATOM 958 O O . ASP A 1 126 ? -1.928 6.896 -2.789 1.00 18.30 156 ASP A O 1
ATOM 963 N N . GLY A 1 127 ? -1.110 4.875 -3.360 1.00 17.91 157 GLY A N 1
ATOM 964 C CA . GLY A 1 127 ? -1.777 4.195 -2.270 1.00 17.35 157 GLY A CA 1
ATOM 965 C C . GLY A 1 127 ? -3.265 4.003 -2.441 1.00 16.67 157 GLY A C 1
ATOM 966 O O . GLY A 1 127 ? -3.924 3.543 -1.503 1.00 16.85 157 GLY A O 1
ATOM 967 N N . ARG A 1 128 ? -3.820 4.330 -3.610 1.00 15.69 158 ARG A N 1
ATOM 968 C CA . ARG A 1 128 ? -5.260 4.204 -3.801 1.00 15.41 158 ARG A CA 1
ATOM 969 C C . ARG A 1 128 ? -5.739 2.764 -3.682 1.00 15.49 158 ARG A C 1
ATOM 970 O O . ARG A 1 128 ? -6.908 2.542 -3.355 1.00 15.72 158 ARG A O 1
ATOM 978 N N . GLY A 1 129 ? -4.866 1.789 -3.929 1.00 15.63 159 GLY A N 1
ATOM 979 C CA . GLY A 1 129 ? -5.212 0.390 -3.756 1.00 16.05 159 GLY A CA 1
ATOM 980 C C . GLY A 1 129 ? -5.102 -0.128 -2.339 1.00 16.40 159 GLY A C 1
ATOM 981 O O . GLY A 1 129 ? -5.480 -1.274 -2.080 1.00 16.10 159 GLY A O 1
ATOM 982 N N . LEU A 1 130 ? -4.574 0.676 -1.421 1.00 16.80 160 LEU A N 1
ATOM 983 C CA . LEU A 1 130 ? -4.647 0.333 -0.011 1.00 17.50 160 LEU A CA 1
ATOM 984 C C . LEU A 1 130 ? -6.072 0.534 0.494 1.00 18.46 160 LEU A C 1
ATOM 985 O O . LEU A 1 130 ? -6.885 1.232 -0.118 1.00 18.60 160 LEU A O 1
ATOM 990 N N . GLY A 1 131 ? -6.371 -0.080 1.624 1.00 19.17 161 GLY A N 1
ATOM 991 C CA . GLY A 1 131 ? -7.667 0.093 2.241 1.00 19.40 161 GLY A CA 1
ATOM 992 C C . GLY A 1 131 ? -8.066 -1.139 3.025 1.00 20.40 161 GLY A C 1
ATOM 993 O O . GLY A 1 131 ? -7.250 -2.015 3.301 1.00 20.98 161 GLY A O 1
ATOM 994 N N . GLU A 1 132 ? -9.347 -1.181 3.386 1.00 20.47 162 GLU A N 1
ATOM 995 C CA . GLU A 1 132 ? -10.290 -0.117 3.033 1.00 19.96 162 GLU A CA 1
ATOM 996 C C . GLU A 1 132 ? -10.284 1.024 4.058 1.00 19.44 162 GLU A C 1
ATOM 997 O O . GLU A 1 132 ? -10.327 0.787 5.267 1.00 20.36 162 GLU A O 1
ATOM 1003 N N . ARG A 1 133 ? -10.225 2.263 3.563 1.00 18.18 163 ARG A N 1
ATOM 1004 C CA . ARG A 1 133 ? -10.150 3.426 4.440 1.00 17.51 163 ARG A CA 1
ATOM 1005 C C . ARG A 1 133 ? -11.498 3.798 5.042 1.00 17.34 163 ARG A C 1
ATOM 1006 O O . ARG A 1 133 ? -11.533 4.456 6.088 1.00 17.19 163 ARG A O 1
ATOM 1014 N N . LEU A 1 134 ? -12.597 3.406 4.405 1.00 16.94 164 LEU A N 1
ATOM 1015 C CA . LEU A 1 134 ? -13.941 3.667 4.901 1.00 17.38 164 LEU A CA 1
ATOM 1016 C C . LEU A 1 134 ? -14.514 2.385 5.494 1.00 18.14 164 LEU A C 1
ATOM 1017 O O . LEU A 1 134 ? -14.494 1.335 4.842 1.00 18.03 164 LEU A O 1
ATOM 1022 N N . GLN A 1 135 ? -15.022 2.468 6.724 1.00 18.65 165 GLN A N 1
ATOM 1023 C CA . GLN A 1 135 ? -15.539 1.296 7.419 1.00 19.30 165 GLN A CA 1
ATOM 1024 C C . GLN A 1 135 ? -16.816 1.639 8.171 1.00 19.78 165 GLN A C 1
ATOM 1025 O O . GLN A 1 135 ? -16.917 2.703 8.789 1.00 20.37 165 GLN A O 1
ATOM 1031 N N . VAL A 1 136 ? -17.783 0.726 8.123 1.00 18.80 166 VAL A N 1
ATOM 1032 C CA . VAL A 1 136 ? -18.977 0.802 8.957 1.00 18.66 166 VAL A CA 1
ATOM 1033 C C . VAL A 1 136 ? -18.735 -0.034 10.205 1.00 18.96 166 VAL A C 1
ATOM 1034 O O . VAL A 1 136 ? -18.258 -1.172 10.114 1.00 18.09 166 VAL A O 1
ATOM 1038 N N . ASP A 1 137 ? -19.055 0.527 11.368 1.00 19.69 167 ASP A N 1
ATOM 1039 C CA . ASP A 1 137 ? -18.936 -0.207 12.622 1.00 20.11 167 ASP A CA 1
ATOM 1040 C C . ASP A 1 137 ? -19.748 -1.494 12.528 1.00 20.57 167 ASP A C 1
ATOM 1041 O O . ASP A 1 137 ? -20.965 -1.435 12.293 1.00 20.81 167 ASP A O 1
ATOM 1046 N N . PRO A 1 138 ? -19.125 -2.666 12.689 1.00 20.86 168 PRO A N 1
ATOM 1047 C CA . PRO A 1 138 ? -19.848 -3.928 12.469 1.00 20.77 168 PRO A CA 1
ATOM 1048 C C . PRO A 1 138 ? -20.857 -4.264 13.554 1.00 21.25 168 PRO A C 1
ATOM 1049 O O . PRO A 1 138 ? -21.619 -5.224 13.382 1.00 21.07 168 PRO A O 1
ATOM 1053 N N . ASN A 1 139 ? -20.891 -3.516 14.656 1.00 21.43 169 ASN A N 1
ATOM 1054 C CA . ASN A 1 139 ? -21.840 -3.764 15.733 1.00 22.38 169 ASN A CA 1
ATOM 1055 C C . ASN A 1 139 ? -22.877 -2.663 15.899 1.00 22.73 169 ASN A C 1
ATOM 1056 O O . ASN A 1 139 ? -23.975 -2.938 16.386 1.00 23.58 169 ASN A O 1
ATOM 1061 N N . LEU A 1 140 ? -22.560 -1.430 15.506 1.00 21.86 170 LEU A N 1
ATOM 1062 C CA . LEU A 1 140 ? -23.506 -0.313 15.564 1.00 22.07 170 LEU A CA 1
ATOM 1063 C C . LEU A 1 140 ? -23.337 0.479 14.271 1.00 21.27 170 LEU A C 1
ATOM 1064 O O . LEU A 1 140 ? -22.446 1.329 14.172 1.00 20.94 170 LEU A O 1
ATOM 1069 N N . GLY A 1 141 ? -24.204 0.208 13.294 1.00 20.78 171 GLY A N 1
ATOM 1070 C CA . GLY A 1 141 ? -24.028 0.670 11.924 1.00 20.32 171 GLY A CA 1
ATOM 1071 C C . GLY A 1 141 ? -24.142 2.167 11.723 1.00 20.15 171 GLY A C 1
ATOM 1072 O O . GLY A 1 141 ? -23.801 2.651 10.638 1.00 18.97 171 GLY A O 1
ATOM 1073 N N . SER A 1 142 ? -24.622 2.908 12.722 1.00 21.24 172 SER A N 1
ATOM 1074 C CA . SER A 1 142 ? -24.671 4.359 12.600 1.00 21.89 172 SER A CA 1
ATOM 1075 C C . SER A 1 142 ? -23.294 5.000 12.710 1.00 21.73 172 SER A C 1
ATOM 1076 O O . SER A 1 142 ? -23.154 6.186 12.397 1.00 22.36 172 SER A O 1
ATOM 1079 N N . ILE A 1 143 ? -22.283 4.248 13.135 1.00 21.06 173 ILE A N 1
ATOM 1080 C CA . ILE A 1 143 ? -20.929 4.757 13.306 1.00 20.59 173 ILE A CA 1
ATOM 1081 C C . ILE A 1 143 ? -20.103 4.362 12.093 1.00 19.43 173 ILE A C 1
ATOM 1082 O O . ILE A 1 143 ? -20.107 3.194 11.684 1.00 19.83 173 ILE A O 1
ATOM 1087 N N . LEU A 1 144 ? -19.400 5.336 11.516 1.00 18.42 174 LEU A N 1
ATOM 1088 C CA . LEU A 1 144 ? -18.458 5.102 10.432 1.00 18.04 174 LEU A CA 1
ATOM 1089 C C . LEU A 1 144 ? -17.153 5.823 10.734 1.00 17.92 174 LEU A C 1
ATOM 1090 O O . LEU A 1 144 ? -17.146 6.902 11.329 1.00 18.45 174 LEU A O 1
ATOM 1095 N N . PHE A 1 145 ? -16.047 5.214 10.321 1.00 17.64 175 PHE A N 1
ATOM 1096 C CA . PHE A 1 145 ? -14.743 5.856 10.372 1.00 18.30 175 PHE A CA 1
ATOM 1097 C C . PHE A 1 145 ? -14.203 6.013 8.958 1.00 18.88 175 PHE A C 1
ATOM 1098 O O . PHE A 1 145 ? -14.454 5.177 8.082 1.00 18.64 175 PHE A O 1
ATOM 1106 N N . MET A 1 146 ? -13.454 7.093 8.747 1.00 19.38 176 MET A N 1
ATOM 1107 C CA . MET A 1 146 ? -12.900 7.428 7.443 1.00 20.12 176 MET A CA 1
ATOM 1108 C C . MET A 1 146 ? -11.441 7.822 7.608 1.00 20.18 176 MET A C 1
ATOM 1109 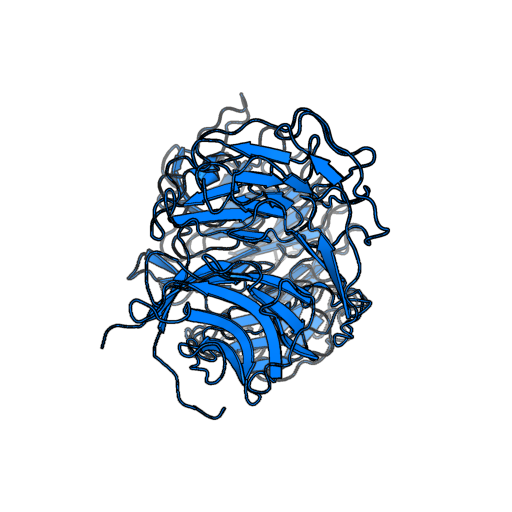O O . MET A 1 146 ? -11.135 8.806 8.290 1.00 20.54 176 MET A O 1
ATOM 1114 N N . GLY A 1 147 ? -10.545 7.060 6.983 1.00 19.60 177 GLY A N 1
ATOM 1115 C CA . GLY A 1 147 ? -9.148 7.440 6.912 1.00 19.50 177 GLY A CA 1
ATOM 1116 C C . GLY A 1 147 ? -8.895 8.218 5.636 1.00 18.84 177 GLY A C 1
ATOM 1117 O O . GLY A 1 147 ? -9.338 7.817 4.556 1.00 18.00 177 GLY A O 1
ATOM 1118 N N . THR A 1 148 ? -8.209 9.348 5.769 1.00 18.64 178 THR A N 1
ATOM 1119 C CA . THR A 1 148 ? -7.835 10.169 4.628 1.00 18.33 178 THR A CA 1
ATOM 1120 C C . THR A 1 148 ? -6.320 10.191 4.481 1.00 18.45 178 THR A C 1
ATOM 1121 O O . THR A 1 148 ? -5.578 9.831 5.400 1.00 19.30 178 THR A O 1
ATOM 1125 N N . THR A 1 149 ? -5.862 10.615 3.305 1.00 18.30 179 THR A N 1
ATOM 1126 C CA . THR A 1 149 ? -4.432 10.618 3.030 1.00 18.61 179 THR A CA 1
ATOM 1127 C C . THR A 1 149 ? -3.752 11.922 3.418 1.00 20.04 179 THR A C 1
ATOM 1128 O O . THR A 1 149 ? -2.524 11.942 3.558 1.00 20.52 179 THR A O 1
ATOM 1132 N N . ARG A 1 150 ? -4.509 13.001 3.618 1.00 20.91 180 ARG A N 1
ATOM 1133 C CA A ARG A 1 150 ? -3.920 14.276 3.994 0.50 21.52 180 ARG A CA 1
ATOM 1134 C CA B ARG A 1 150 ? -3.941 14.292 3.976 0.50 21.52 180 ARG A CA 1
ATOM 1135 C C . ARG A 1 150 ? -4.530 14.907 5.237 1.00 21.19 180 ARG A C 1
ATOM 1136 O O . ARG A 1 150 ? -4.002 15.923 5.704 1.00 20.94 180 ARG A O 1
ATOM 1151 N N . ASP A 1 151 ? -5.603 14.339 5.803 1.00 19.99 181 ASP A N 1
ATOM 1152 C CA . ASP A 1 151 ? -6.282 14.994 6.916 1.00 19.78 181 ASP A CA 1
ATOM 1153 C C . ASP A 1 151 ? -6.666 14.020 8.027 1.00 19.37 181 ASP A C 1
ATOM 1154 O O . ASP A 1 151 ? -7.655 14.242 8.735 1.00 19.30 181 ASP A O 1
ATOM 1159 N N . GLY A 1 152 ? -5.906 12.939 8.191 1.00 18.69 182 GLY A N 1
ATOM 1160 C CA . GLY A 1 152 ? -6.088 12.087 9.350 1.00 18.46 182 GLY A CA 1
ATOM 1161 C C . GLY A 1 152 ? -7.382 11.290 9.325 1.00 17.94 182 GLY A C 1
ATOM 1162 O O . GLY A 1 152 ? -7.910 10.923 8.268 1.00 17.68 182 GLY A O 1
ATOM 1163 N N . LEU A 1 153 ? -7.898 11.023 10.522 1.00 17.99 183 LEU A N 1
ATOM 1164 C CA . LEU A 1 153 ? -9.018 10.115 10.732 1.00 18.48 183 LEU A CA 1
ATOM 1165 C C . LEU A 1 153 ? -10.263 10.904 11.109 1.00 19.01 183 LEU A C 1
ATOM 1166 O O . LEU A 1 153 ? -10.205 11.783 11.974 1.00 19.39 183 LEU A O 1
ATOM 1171 N N . TRP A 1 154 ? -11.386 10.578 10.469 1.00 18.68 184 TRP A N 1
ATOM 1172 C CA . TRP A 1 154 ? -12.661 11.227 10.729 1.00 19.53 184 TRP A CA 1
ATOM 1173 C C . TRP A 1 154 ? -13.703 10.187 11.123 1.00 19.83 184 TRP A C 1
ATOM 1174 O O . TRP A 1 154 ? -13.669 9.043 10.662 1.00 19.16 184 TRP A O 1
ATOM 1185 N N . LYS A 1 155 ? -14.635 10.598 11.979 1.00 20.51 185 LYS A N 1
ATOM 1186 C CA . LYS A 1 155 ? -15.662 9.712 12.507 1.00 20.57 185 LYS A CA 1
ATOM 1187 C C . LYS A 1 155 ? -17.035 10.314 12.252 1.00 20.56 185 LYS A C 1
ATOM 1188 O O . LYS A 1 155 ? -17.213 11.534 12.329 1.00 20.74 185 LYS A O 1
ATOM 1194 N N . SER A 1 156 ? -17.999 9.453 11.932 1.00 20.20 186 SER A N 1
ATOM 1195 C CA . SER A 1 156 ? -19.392 9.844 11.772 1.00 20.43 186 SER A CA 1
ATOM 1196 C C . SER A 1 156 ? -20.259 9.001 12.696 1.00 20.49 186 SER A C 1
ATOM 1197 O O . SER A 1 156 ? -20.002 7.808 12.883 1.00 20.07 186 SER A O 1
ATOM 1200 N N . THR A 1 157 ? -21.283 9.627 13.279 1.00 20.98 187 THR A N 1
ATOM 1201 C CA . THR A 1 157 ? -22.242 8.927 14.125 1.00 21.75 187 THR A CA 1
ATOM 1202 C C . THR A 1 157 ? -23.651 8.965 13.548 1.00 22.10 187 THR A C 1
ATOM 1203 O O . THR A 1 157 ? -24.591 8.509 14.209 1.00 22.93 187 THR A O 1
ATOM 1207 N N . ASP A 1 158 ? -23.824 9.499 12.340 1.00 21.87 188 ASP A N 1
ATOM 1208 C CA . ASP A 1 158 ? -25.125 9.578 11.685 1.00 22.43 188 ASP A CA 1
ATOM 1209 C C . ASP A 1 158 ? -25.057 8.993 10.281 1.00 22.70 188 ASP A C 1
ATOM 1210 O O . ASP A 1 158 ? -25.574 9.570 9.317 1.00 22.72 188 ASP A O 1
ATOM 1215 N N . ARG A 1 159 ? -24.405 7.836 10.152 1.00 22.97 189 ARG A N 1
ATOM 1216 C CA . ARG A 1 159 ? -24.348 7.079 8.900 1.00 23.55 189 ARG A CA 1
ATOM 1217 C C . ARG A 1 159 ? -23.797 7.919 7.746 1.00 22.75 189 ARG A C 1
ATOM 1218 O O . ARG A 1 159 ? -24.336 7.927 6.637 1.00 22.04 189 ARG A O 1
ATOM 1226 N N . GLY A 1 160 ? -22.702 8.627 8.020 1.00 22.71 190 GLY A N 1
ATOM 1227 C CA . GLY A 1 160 ? -21.958 9.333 6.998 1.00 22.43 190 GLY A CA 1
ATOM 1228 C C . GLY A 1 160 ? -22.488 10.699 6.626 1.00 22.88 190 GLY A C 1
ATOM 1229 O O . GLY A 1 160 ? -21.941 11.324 5.707 1.00 22.94 190 GLY A O 1
ATOM 1230 N N . ALA A 1 161 ? -23.526 11.189 7.306 1.00 23.11 191 ALA A N 1
ATOM 1231 C CA . ALA A 1 161 ? -24.083 12.493 6.964 1.00 23.65 191 ALA A CA 1
ATOM 1232 C C . ALA A 1 161 ? -23.162 13.624 7.403 1.00 23.92 191 ALA A C 1
ATOM 1233 O O . ALA A 1 161 ? -22.959 14.591 6.660 1.00 24.58 191 ALA A O 1
ATOM 1235 N N . THR A 1 162 ? -22.602 13.531 8.605 1.00 24.20 192 THR A N 1
ATOM 1236 C CA . THR A 1 162 ? -21.665 14.525 9.105 1.00 24.54 192 THR A CA 1
ATOM 1237 C C . THR A 1 162 ? -20.415 13.821 9.610 1.00 23.39 192 THR A C 1
ATOM 1238 O O . THR A 1 162 ? -20.471 12.676 10.064 1.00 23.24 192 THR A O 1
ATOM 1242 N N . TRP A 1 163 ? -19.285 14.515 9.527 1.00 22.52 193 TRP A N 1
ATOM 1243 C CA . TRP A 1 163 ? -17.995 13.935 9.866 1.00 21.82 193 TRP A CA 1
ATOM 1244 C C . TRP A 1 163 ? -17.244 14.849 10.819 1.00 22.17 193 TRP A C 1
ATOM 1245 O O . TRP A 1 163 ? -17.241 16.071 10.651 1.00 22.03 193 TRP A O 1
ATOM 1256 N N . VAL A 1 164 ? -16.614 14.246 11.823 1.00 22.54 194 VAL A N 1
ATOM 1257 C CA . VAL A 1 164 ? -15.879 14.970 12.851 1.00 23.13 194 VAL A CA 1
ATOM 1258 C C . VAL A 1 164 ? -14.460 14.432 12.883 1.00 22.70 194 VAL A C 1
ATOM 1259 O O . VAL A 1 164 ? -14.249 13.214 12.856 1.00 21.98 194 VAL A O 1
ATOM 1263 N N . ARG A 1 165 ? -13.490 15.331 12.942 1.00 23.30 195 ARG A N 1
ATOM 1264 C CA . ARG A 1 165 ? -12.107 14.888 12.990 1.00 22.84 195 ARG A CA 1
ATOM 1265 C C . ARG A 1 165 ? -11.808 14.222 14.322 1.00 22.16 195 ARG A C 1
ATOM 1266 O O . ARG A 1 165 ? -12.139 14.756 15.384 1.00 21.98 195 ARG A O 1
ATOM 1274 N N . VAL A 1 166 ? -11.163 13.061 14.264 1.00 21.26 196 VAL A N 1
ATOM 1275 C CA . VAL A 1 166 ? -10.699 12.398 15.474 1.00 21.57 196 VAL A CA 1
ATOM 1276 C C . VAL A 1 166 ? -9.373 13.033 15.867 1.00 21.94 196 VAL A C 1
ATOM 1277 O O . VAL A 1 166 ? -8.306 12.605 15.412 1.00 21.76 196 VAL A O 1
ATOM 1281 N N . THR A 1 167 ? -9.432 14.069 16.704 1.00 22.61 197 THR A N 1
ATOM 1282 C CA . THR A 1 167 ? -8.230 14.833 17.016 1.00 23.22 197 THR A CA 1
ATOM 1283 C C . THR A 1 167 ? -7.202 14.015 17.786 1.00 23.32 197 THR A C 1
ATOM 1284 O O . THR A 1 167 ? -6.021 14.374 17.786 1.00 23.95 197 THR A O 1
ATOM 1288 N N . SER A 1 168 ? -7.614 12.922 18.427 1.00 23.03 198 SER A N 1
ATOM 1289 C CA . SER A 1 168 ? -6.676 12.088 19.168 1.00 22.89 198 SER A CA 1
ATOM 1290 C C . SER A 1 168 ? -5.802 11.224 18.266 1.00 22.24 198 SER A C 1
ATOM 1291 O O . SER A 1 168 ? -4.845 10.617 18.757 1.00 22.55 198 SER A O 1
ATOM 1294 N N . PHE A 1 169 ? -6.101 11.144 16.973 1.00 21.45 199 PHE A N 1
ATOM 1295 C CA . PHE A 1 169 ? -5.276 10.399 16.028 1.00 21.29 199 PHE A CA 1
ATOM 1296 C C . PHE A 1 169 ? -4.391 11.393 15.286 1.00 21.77 199 PHE A C 1
ATOM 1297 O O . PHE A 1 169 ? -4.872 12.157 14.442 1.00 21.83 199 PHE A O 1
ATOM 1305 N N . THR A 1 170 ? -3.099 11.368 15.593 1.00 22.06 200 THR A N 1
ATOM 1306 C CA . THR A 1 170 ? -2.149 12.376 15.137 1.00 22.44 200 THR A CA 1
ATOM 1307 C C . THR A 1 170 ? -1.671 12.177 13.697 1.00 21.81 200 THR A C 1
ATOM 1308 O O . THR A 1 170 ? -1.555 13.169 12.967 1.00 22.08 200 THR A O 1
ATOM 1312 N N . PRO A 1 171 ? -1.370 10.955 13.240 1.00 21.46 201 PRO A N 1
ATOM 1313 C CA . PRO A 1 171 ? -0.930 10.799 11.845 1.00 20.88 201 PRO A CA 1
ATOM 1314 C C . PRO A 1 171 ? -1.988 11.270 10.858 1.00 20.11 201 PRO A C 1
ATOM 1315 O O . PRO A 1 171 ? -3.191 11.146 11.094 1.00 19.78 201 PRO A O 1
ATOM 1319 N N . THR A 1 172 ? -1.517 11.806 9.730 1.00 19.53 202 THR A N 1
ATOM 1320 C CA . THR A 1 172 ? -2.382 12.454 8.756 1.00 19.41 202 THR A CA 1
ATOM 1321 C C . THR A 1 172 ? -2.578 11.665 7.467 1.00 19.15 202 THR A C 1
ATOM 1322 O O . THR A 1 172 ? -3.484 11.997 6.695 1.00 19.16 202 THR A O 1
ATOM 1326 N N . ASN A 1 173 ? -1.769 10.640 7.209 1.00 19.17 203 ASN A N 1
ATOM 1327 C CA . ASN A 1 173 ? -1.850 9.864 5.971 1.00 18.66 203 ASN A CA 1
ATOM 1328 C C . ASN A 1 173 ? -2.182 8.416 6.319 1.00 18.58 203 ASN A C 1
ATOM 1329 O O . ASN A 1 173 ? -1.288 7.629 6.648 1.00 18.18 203 ASN A O 1
ATOM 1334 N N . ILE A 1 174 ? -3.461 8.057 6.211 1.00 18.58 204 ILE A N 1
ATOM 1335 C CA . ILE A 1 174 ? -3.961 6.752 6.631 1.00 18.37 204 ILE A CA 1
ATOM 1336 C C . ILE A 1 174 ? -4.065 5.831 5.423 1.00 18.49 204 ILE A C 1
ATOM 1337 O O . ILE A 1 174 ? -4.539 6.236 4.353 1.00 18.51 204 ILE A O 1
ATOM 1342 N N . ASN A 1 175 ? -3.617 4.584 5.595 1.00 18.31 205 ASN A N 1
ATOM 1343 C CA . ASN A 1 175 ? -3.703 3.564 4.557 1.00 18.23 205 ASN A CA 1
ATOM 1344 C C . ASN A 1 175 ? -4.986 2.748 4.654 1.00 18.28 205 ASN A C 1
ATOM 1345 O O . ASN A 1 175 ? -5.580 2.405 3.625 1.00 17.90 205 ASN A O 1
ATOM 1350 N N . PHE A 1 176 ? -5.413 2.412 5.870 1.00 18.54 206 PHE A N 1
ATOM 1351 C CA . PHE A 1 176 ? -6.612 1.610 6.065 1.00 18.33 206 PHE A CA 1
ATOM 1352 C C . PHE A 1 176 ? -7.094 1.763 7.499 1.00 19.00 206 PHE A C 1
ATOM 1353 O O . PHE A 1 176 ? -6.359 2.216 8.382 1.00 19.93 206 PHE A O 1
ATOM 1361 N N . VAL A 1 177 ? -8.348 1.366 7.710 1.00 18.78 207 VAL A N 1
ATOM 1362 C CA . VAL A 1 177 ? -8.957 1.232 9.026 1.00 18.23 207 VAL A CA 1
ATOM 1363 C C . VAL A 1 177 ? -9.605 -0.144 9.085 1.00 18.08 207 VAL A C 1
ATOM 1364 O O . VAL A 1 177 ? -10.156 -0.617 8.085 1.00 17.70 207 VAL A O 1
ATOM 1368 N N . ILE A 1 178 ? -9.535 -0.795 10.245 1.00 17.87 208 ILE A N 1
ATOM 1369 C CA . ILE A 1 178 ? -10.141 -2.116 10.393 1.00 18.21 208 ILE A CA 1
ATOM 1370 C C . ILE A 1 178 ? -10.673 -2.271 11.814 1.00 18.81 208 ILE A C 1
ATOM 1371 O O . ILE A 1 178 ? -9.971 -1.983 12.790 1.00 19.08 208 ILE A O 1
ATOM 1376 N N . PHE A 1 179 ? -11.927 -2.708 11.920 1.00 18.87 209 PHE A N 1
ATOM 1377 C CA . PHE A 1 179 ? -12.574 -3.015 13.189 1.00 19.82 209 PHE A CA 1
ATOM 1378 C C . PHE A 1 179 ? -12.324 -4.466 13.582 1.00 19.94 209 PHE A C 1
ATOM 1379 O O . PHE A 1 179 ? -12.254 -5.355 12.730 1.00 19.12 209 PHE A O 1
ATOM 1387 N N . ASP A 1 180 ? -12.224 -4.708 14.887 1.00 20.93 210 ASP A N 1
ATOM 1388 C CA . ASP A 1 180 ? -12.281 -6.063 15.434 1.00 21.74 210 ASP A CA 1
ATOM 1389 C C . ASP A 1 180 ? -13.694 -6.251 15.973 1.00 22.25 210 ASP A C 1
ATOM 1390 O O . ASP A 1 180 ? -14.018 -5.791 17.071 1.00 22.31 210 ASP A O 1
ATOM 1395 N N . LYS A 1 181 ? -14.536 -6.933 15.193 1.00 22.58 211 LYS A N 1
ATOM 1396 C CA . LYS A 1 181 ? -15.946 -7.053 15.542 1.00 23.13 211 LYS A CA 1
ATOM 1397 C C . LYS A 1 181 ? -16.167 -7.850 16.819 1.00 23.44 211 LYS A C 1
ATOM 1398 O O . LYS A 1 181 ? -17.229 -7.721 17.437 1.00 23.93 211 LYS A O 1
ATOM 1404 N N . SER A 1 182 ? -15.194 -8.662 17.231 1.00 23.53 212 SER A N 1
ATOM 1405 C CA . SER A 1 182 ? -15.324 -9.432 18.461 1.00 24.09 212 SER A CA 1
ATOM 1406 C C . SER A 1 182 ? -15.144 -8.585 19.714 1.00 24.35 212 SER A C 1
ATOM 1407 O O . SER A 1 182 ? -15.363 -9.094 20.818 1.00 24.52 212 SER A O 1
ATOM 1410 N N . SER A 1 183 ? -14.756 -7.316 19.577 1.00 23.80 213 SER A N 1
ATOM 1411 C CA . SER A 1 183 ? -14.490 -6.470 20.734 1.00 23.93 213 SER A CA 1
ATOM 1412 C C . SER A 1 183 ? -15.744 -5.823 21.309 1.00 24.28 213 SER A C 1
ATOM 1413 O O . SER A 1 183 ? -15.652 -5.147 22.339 1.00 24.52 213 SER A O 1
ATOM 1416 N N . SER A 1 184 ? -16.899 -6.002 20.676 1.00 24.42 214 SER A N 1
ATOM 1417 C CA . SER A 1 184 ? -18.160 -5.510 21.210 1.00 25.02 214 SER A CA 1
ATOM 1418 C C . SER A 1 184 ? -19.280 -6.415 20.720 1.00 25.98 214 SER A C 1
ATOM 1419 O O . SER A 1 184 ? -19.081 -7.272 19.857 1.00 26.09 214 SER A O 1
ATOM 1422 N N . SER A 1 185 ? -20.465 -6.213 21.286 1.00 27.11 215 SER A N 1
ATOM 1423 C CA . SER A 1 185 ? -21.663 -6.938 20.894 1.00 27.75 215 SER A CA 1
ATOM 1424 C C . SER A 1 185 ? -22.578 -6.037 20.071 1.00 27.46 215 SER A C 1
ATOM 1425 O O . SER A 1 185 ? -22.406 -4.817 20.015 1.00 27.39 215 SER A O 1
ATOM 1428 N N . LEU A 1 186 ? -23.573 -6.660 19.443 1.00 27.49 216 LEU A N 1
ATOM 1429 C CA . LEU A 1 186 ? -24.480 -5.939 18.558 1.00 28.15 216 LEU A CA 1
ATOM 1430 C C . LEU A 1 186 ? -25.189 -4.813 19.302 1.00 28.44 216 LEU A C 1
ATOM 1431 O O . LEU A 1 186 ? -25.686 -5.002 20.415 1.00 28.49 216 LEU A O 1
ATOM 1436 N N . GLY A 1 187 ? -25.230 -3.635 18.679 1.00 27.89 217 GLY A N 1
ATOM 1437 C CA . GLY A 1 187 ? -25.861 -2.475 19.268 1.00 27.67 217 GLY A CA 1
ATOM 1438 C C . GLY A 1 187 ? -24.936 -1.566 20.045 1.00 27.21 217 GLY A C 1
ATOM 1439 O O . GLY A 1 187 ? -25.387 -0.521 20.530 1.00 27.39 217 GLY A O 1
ATOM 1440 N N . GLN A 1 188 ? -23.662 -1.925 20.183 1.00 26.69 218 GLN A N 1
ATOM 1441 C CA . GLN A 1 188 ? -22.688 -1.118 20.899 1.00 26.66 218 GLN A CA 1
ATOM 1442 C C . GLN A 1 188 ? -21.530 -0.772 19.975 1.00 25.21 218 GLN A C 1
ATOM 1443 O O . GLN A 1 188 ? -21.189 -1.540 19.072 1.00 24.92 218 GLN A O 1
ATOM 1449 N N . ALA A 1 189 ? -20.928 0.393 20.209 1.00 24.28 219 ALA A N 1
ATOM 1450 C CA . ALA A 1 189 ? -19.771 0.805 19.425 1.00 23.47 219 ALA A CA 1
ATOM 1451 C C . ALA A 1 189 ? -18.646 -0.211 19.570 1.00 23.04 219 ALA A C 1
ATOM 1452 O O . ALA A 1 189 ? -18.349 -0.673 20.676 1.00 23.17 219 ALA A O 1
ATOM 1454 N N . THR A 1 190 ? -18.033 -0.568 18.446 1.00 22.14 220 THR A N 1
ATOM 1455 C CA . THR A 1 190 ? -16.911 -1.496 18.469 1.00 22.19 220 THR A CA 1
ATOM 1456 C C . THR A 1 190 ? -15.695 -0.815 19.085 1.00 22.70 220 THR A C 1
ATOM 1457 O O . THR A 1 190 ? -15.327 0.295 18.690 1.00 22.83 220 THR A O 1
ATOM 1461 N N . LYS A 1 191 ? -15.072 -1.483 20.059 1.00 22.94 221 LYS A N 1
ATOM 1462 C CA . LYS A 1 191 ? -14.057 -0.845 20.892 1.00 23.79 221 LYS A CA 1
ATOM 1463 C C . LYS A 1 191 ? -12.647 -0.971 20.327 1.00 23.61 221 LYS A C 1
ATOM 1464 O O . LYS A 1 191 ? -11.847 -0.040 20.465 1.00 23.61 221 LYS A O 1
ATOM 1470 N N . ARG A 1 192 ? -12.315 -2.099 19.702 1.00 23.06 222 ARG A N 1
ATOM 1471 C CA . ARG A 1 192 ? -10.970 -2.319 19.187 1.00 22.52 222 ARG A CA 1
ATOM 1472 C C . ARG A 1 192 ? -10.908 -1.921 17.717 1.00 21.30 222 ARG A C 1
ATOM 1473 O O . ARG A 1 192 ? -11.661 -2.448 16.891 1.00 20.65 222 ARG A O 1
ATOM 1481 N N . ILE A 1 193 ? -10.013 -0.988 17.399 1.00 20.85 223 ILE A N 1
ATOM 1482 C CA . ILE A 1 193 ? -9.806 -0.510 16.037 1.00 19.89 223 ILE A CA 1
ATOM 1483 C C . ILE A 1 193 ? -8.308 -0.433 15.780 1.00 20.11 223 ILE A C 1
ATOM 1484 O O . ILE A 1 193 ? -7.544 0.019 16.640 1.00 20.66 223 ILE A O 1
ATOM 1489 N N . PHE A 1 194 ? -7.887 -0.880 14.599 1.00 19.64 224 PHE A N 1
ATOM 1490 C CA . PHE A 1 194 ? -6.518 -0.711 14.132 1.00 18.98 224 PHE A CA 1
ATOM 1491 C C . PHE A 1 194 ? -6.512 0.220 12.928 1.00 18.51 224 PHE A C 1
ATOM 1492 O O . PHE A 1 194 ? -7.426 0.179 12.098 1.00 17.98 224 PHE A O 1
ATOM 1500 N N . VAL A 1 195 ? -5.485 1.060 12.837 1.00 18.47 225 VAL A N 1
ATOM 1501 C CA . VAL A 1 195 ? -5.308 1.967 11.708 1.00 18.67 225 VAL A CA 1
ATOM 1502 C C . VAL A 1 195 ? -3.864 1.867 11.235 1.00 18.76 225 VAL A C 1
ATOM 1503 O O . VAL A 1 195 ? -2.934 1.989 12.040 1.00 18.90 225 VAL A O 1
ATOM 1507 N N . GLY A 1 196 ? -3.679 1.648 9.935 1.00 18.31 226 GLY A N 1
ATOM 1508 C CA . GLY A 1 196 ? -2.359 1.671 9.328 1.00 18.25 226 GLY A CA 1
ATOM 1509 C C . GLY A 1 196 ? -2.153 2.970 8.571 1.00 18.01 226 GLY A C 1
ATOM 1510 O O . GLY A 1 196 ? -3.037 3.422 7.840 1.00 17.76 226 GLY A O 1
ATOM 1511 N N . VAL A 1 197 ? -0.976 3.567 8.759 1.00 18.71 227 VAL A N 1
ATOM 1512 C CA . VAL A 1 197 ? -0.656 4.859 8.166 1.00 19.17 227 VAL A CA 1
ATOM 1513 C C . VAL A 1 197 ? 0.623 4.735 7.346 1.00 20.01 227 VAL A C 1
ATOM 1514 O O . VAL A 1 197 ? 1.396 3.784 7.487 1.00 19.69 227 VAL A O 1
ATOM 1518 N N . ASN A 1 198 ? 0.835 5.718 6.471 1.00 20.74 228 ASN A N 1
ATOM 1519 C CA . ASN A 1 198 ? 2.027 5.763 5.624 1.00 21.74 228 ASN A CA 1
ATOM 1520 C C . ASN A 1 198 ? 3.197 6.220 6.483 1.00 22.59 228 ASN A C 1
ATOM 1521 O O . ASN A 1 198 ? 3.385 7.416 6.716 1.00 22.54 228 ASN A O 1
ATOM 1526 N N . ASP A 1 199 ? 3.991 5.258 6.951 1.00 23.03 229 ASP A N 1
ATOM 1527 C CA . ASP A 1 199 ? 5.138 5.527 7.808 1.00 23.82 229 ASP A CA 1
ATOM 1528 C C . ASP A 1 199 ? 6.014 4.284 7.812 1.00 23.98 229 ASP A C 1
ATOM 1529 O O . ASP A 1 199 ? 5.508 3.174 7.999 1.00 23.37 229 ASP A O 1
ATOM 1534 N N . THR A 1 200 ? 7.319 4.466 7.597 1.00 24.23 230 THR A N 1
ATOM 1535 C CA . THR A 1 200 ? 8.244 3.343 7.488 1.00 24.16 230 THR A CA 1
ATOM 1536 C C . THR A 1 200 ? 9.251 3.303 8.632 1.00 25.22 230 THR A C 1
ATOM 1537 O O . THR A 1 200 ? 10.287 2.639 8.521 1.00 25.27 230 THR A O 1
ATOM 1541 N N . SER A 1 201 ? 8.969 3.998 9.731 1.00 25.94 231 SER A N 1
ATOM 1542 C CA . SER A 1 201 ? 9.866 4.047 10.875 1.00 27.99 231 SER A CA 1
ATOM 1543 C C . SER A 1 201 ? 9.411 3.145 12.015 1.00 27.91 231 SER A C 1
ATOM 1544 O O . SER A 1 201 ? 9.955 3.239 13.120 1.00 28.31 231 SER A O 1
ATOM 1547 N N . GLY A 1 202 ? 8.428 2.283 11.775 1.00 27.39 232 GLY A N 1
ATOM 1548 C CA . GLY A 1 202 ? 7.878 1.448 12.820 1.00 27.33 232 GLY A CA 1
ATOM 1549 C C . GLY A 1 202 ? 6.679 2.026 13.534 1.00 26.76 232 GLY A C 1
ATOM 1550 O O . GLY A 1 202 ? 6.287 1.496 14.579 1.00 26.85 232 GLY A O 1
ATOM 1551 N N . GLN A 1 203 ? 6.088 3.097 13.013 1.00 26.12 233 GLN A N 1
ATOM 1552 C CA . GLN A 1 203 ? 4.917 3.723 13.612 1.00 26.12 233 GLN A CA 1
ATOM 1553 C C . GLN A 1 203 ? 3.769 3.789 12.612 1.00 24.52 233 GLN A C 1
ATOM 1554 O O . GLN A 1 203 ? 2.983 4.739 12.596 1.00 24.40 233 GLN A O 1
ATOM 1560 N N . SER A 1 204 ? 3.656 2.766 11.763 1.00 22.89 234 SER A N 1
ATOM 1561 C CA . SER A 1 204 ? 2.569 2.736 10.790 1.00 21.29 234 SER A CA 1
ATOM 1562 C C . SER A 1 204 ? 1.286 2.184 11.400 1.00 20.49 234 SER A C 1
ATOM 1563 O O . SER A 1 204 ? 0.196 2.694 11.118 1.00 20.00 234 SER A O 1
ATOM 1566 N N . LEU A 1 205 ? 1.393 1.158 12.245 1.00 19.92 235 LEU A N 1
ATOM 1567 C CA . LEU A 1 205 ? 0.232 0.460 12.786 1.00 19.36 235 LEU A CA 1
ATOM 1568 C C . LEU A 1 205 ? -0.121 1.024 14.157 1.00 19.47 235 LEU A C 1
ATOM 1569 O O . LEU A 1 205 ? 0.710 1.011 15.070 1.00 20.19 235 LEU A O 1
ATOM 1574 N N . TRP A 1 206 ? -1.358 1.502 14.299 1.00 19.07 236 TRP A N 1
ATOM 1575 C CA . TRP A 1 206 ? -1.859 2.054 15.549 1.00 19.73 236 TRP A CA 1
ATOM 1576 C C . TRP A 1 206 ? -3.040 1.231 16.042 1.00 19.33 236 TRP A C 1
ATOM 1577 O O . TRP A 1 206 ? -3.752 0.602 15.252 1.00 18.93 236 TRP A O 1
ATOM 1588 N N . ARG A 1 207 ? -3.254 1.252 17.355 1.00 19.71 237 ARG A N 1
ATOM 1589 C CA . ARG A 1 207 ? -4.291 0.450 17.988 1.00 19.77 237 ARG A CA 1
ATOM 1590 C C . ARG A 1 207 ? -5.074 1.291 18.985 1.00 20.34 237 ARG A C 1
ATOM 1591 O O . ARG A 1 207 ? -4.495 2.075 19.745 1.00 20.50 237 ARG A O 1
ATOM 1599 N N . SER A 1 208 ? -6.396 1.127 18.975 1.00 20.11 238 SER A N 1
ATOM 1600 C CA . SER A 1 208 ? -7.262 1.702 19.993 1.00 21.21 238 SER A CA 1
ATOM 1601 C C . SER A 1 208 ? -8.128 0.598 20.573 1.00 21.40 238 SER A C 1
ATOM 1602 O O . SER A 1 208 ? -8.555 -0.308 19.850 1.00 20.80 238 SER A O 1
ATOM 1605 N N . ASP A 1 209 ? -8.383 0.669 21.880 1.00 22.20 239 ASP A N 1
ATOM 1606 C CA . ASP A 1 209 ? -9.243 -0.294 22.555 1.00 22.55 239 ASP A CA 1
ATOM 1607 C C . ASP A 1 209 ? -10.462 0.365 23.189 1.00 22.33 239 ASP A C 1
ATOM 1608 O O . ASP A 1 209 ? -11.225 -0.310 23.890 1.00 22.36 239 ASP A O 1
ATOM 1613 N N . ASP A 1 210 ? -10.671 1.660 22.956 1.00 22.03 240 ASP A N 1
ATOM 1614 C CA . ASP A 1 210 ? -11.791 2.394 23.532 1.00 21.93 240 ASP A CA 1
ATOM 1615 C C . ASP A 1 210 ? -12.587 3.106 22.447 1.00 22.05 240 ASP A C 1
ATOM 1616 O O . ASP A 1 210 ? -13.016 4.251 22.615 1.00 22.42 240 ASP A O 1
ATOM 1621 N N . GLY A 1 211 ? -12.788 2.438 21.313 1.00 21.41 241 GLY A N 1
ATOM 1622 C CA . GLY A 1 211 ? -13.626 2.979 20.262 1.00 21.33 241 GLY A CA 1
ATOM 1623 C C . GLY A 1 211 ? -13.053 4.163 19.520 1.00 21.08 241 GLY A C 1
ATOM 1624 O O . GLY A 1 211 ? -13.809 4.929 18.921 1.00 21.12 241 GLY A O 1
ATOM 1625 N N . GLY A 1 212 ? -11.737 4.337 19.539 1.00 21.55 242 GLY A N 1
ATOM 1626 C CA . GLY A 1 212 ? -11.104 5.438 18.846 1.00 22.15 242 GLY A CA 1
ATOM 1627 C C . GLY A 1 212 ? -10.837 6.669 19.679 1.00 23.54 242 GLY A C 1
ATOM 1628 O O . GLY A 1 212 ? -10.408 7.688 19.123 1.00 24.27 242 GLY A O 1
ATOM 1629 N N . ASN A 1 213 ? -11.078 6.615 20.990 1.00 24.58 243 ASN A N 1
ATOM 1630 C CA A ASN A 1 213 ? -10.830 7.780 21.833 0.50 24.50 243 ASN A CA 1
ATOM 1631 C CA B ASN A 1 213 ? -10.829 7.779 21.833 0.50 24.50 243 ASN A CA 1
ATOM 1632 C C . ASN A 1 213 ? -9.337 7.989 22.061 1.00 25.30 243 ASN A C 1
ATOM 1633 O O . ASN A 1 213 ? -8.850 9.124 22.012 1.00 25.68 243 ASN A O 1
ATOM 1642 N N . THR A 1 214 ? -8.596 6.913 22.313 1.00 24.45 244 THR A N 1
ATOM 1643 C CA . THR A 1 214 ? -7.155 6.981 22.515 1.00 24.49 244 THR A CA 1
ATOM 1644 C C . THR A 1 214 ? -6.469 5.994 21.581 1.00 23.78 244 THR A C 1
ATOM 1645 O O . THR A 1 214 ? -7.059 5.000 21.156 1.00 23.30 244 THR A O 1
ATOM 1649 N N . TRP A 1 215 ? -5.201 6.270 21.277 1.00 23.88 245 TRP A N 1
ATOM 1650 C CA . TRP A 1 215 ? -4.453 5.487 20.305 1.00 23.76 245 TRP A CA 1
ATOM 1651 C C . TRP A 1 215 ? -3.031 5.263 20.800 1.00 24.87 245 TRP A C 1
ATOM 1652 O O . TRP A 1 215 ? -2.501 6.052 21.585 1.00 25.71 245 TRP A O 1
ATOM 1663 N N . LYS A 1 216 ? -2.415 4.183 20.322 1.00 25.02 246 LYS A N 1
ATOM 1664 C CA . LYS A 1 216 ? -1.033 3.878 20.667 1.00 26.24 246 LYS A CA 1
ATOM 1665 C C . LYS A 1 216 ? -0.390 3.083 19.536 1.00 25.10 246 LYS A C 1
ATOM 1666 O O . LYS A 1 216 ? -1.049 2.282 18.866 1.00 24.19 246 LYS A O 1
ATOM 1672 N N . VAL A 1 217 ? 0.908 3.319 19.336 1.00 25.01 247 VAL A N 1
ATOM 1673 C CA . VAL A 1 217 ? 1.674 2.556 18.357 1.00 24.68 247 VAL A CA 1
ATOM 1674 C C . VAL A 1 217 ? 1.769 1.105 18.809 1.00 23.89 247 VAL A C 1
ATOM 1675 O O . VAL A 1 217 ? 2.011 0.818 19.989 1.00 24.01 247 VAL A O 1
ATOM 1679 N N . VAL A 1 218 ? 1.574 0.179 17.874 1.00 23.05 248 VAL A N 1
ATOM 1680 C CA . VAL A 1 218 ? 1.644 -1.247 18.184 1.00 22.33 248 VAL A CA 1
ATOM 1681 C C . VAL A 1 218 ? 3.111 -1.641 18.322 1.00 22.48 248 VAL A C 1
ATOM 1682 O O . VAL A 1 218 ? 3.866 -1.611 17.347 1.00 22.49 248 VAL A O 1
ATOM 1686 N N . ALA A 1 219 ? 3.513 -2.022 19.532 1.00 22.92 249 ALA A N 1
ATOM 1687 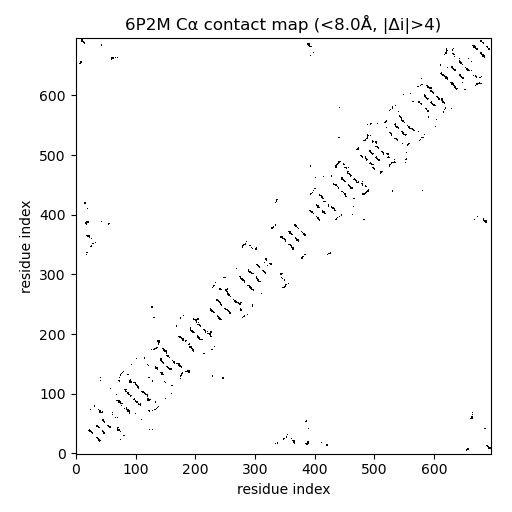C CA . ALA A 1 219 ? 4.901 -2.376 19.786 1.00 21.85 249 ALA A CA 1
ATOM 1688 C C . ALA A 1 219 ? 5.292 -3.641 19.029 1.00 23.65 249 ALA A C 1
ATOM 1689 O O . ALA A 1 219 ? 4.486 -4.554 18.836 1.00 22.32 249 ALA A O 1
ATOM 1691 N N . GLY A 1 220 ? 6.549 -3.684 18.595 1.00 23.78 250 GLY A N 1
ATOM 1692 C CA . GLY A 1 220 ? 7.076 -4.857 17.930 1.00 23.54 250 GLY A CA 1
ATOM 1693 C C . GLY A 1 220 ? 6.755 -4.974 16.457 1.00 23.88 250 GLY A C 1
ATOM 1694 O O . GLY A 1 220 ? 7.098 -5.993 15.848 1.00 23.83 250 GLY A O 1
ATOM 1695 N N . GLN A 1 221 ? 6.114 -3.971 15.862 1.00 24.06 251 GLN A N 1
ATOM 1696 C CA . GLN A 1 221 ? 5.808 -4.028 14.444 1.00 23.60 251 GLN A CA 1
ATOM 1697 C C . GLN A 1 221 ? 7.080 -3.831 13.622 1.00 24.00 251 GLN A C 1
ATOM 1698 O O . GLN A 1 221 ? 8.053 -3.240 14.097 1.00 20.93 251 GLN A O 1
ATOM 1704 N N . PRO A 1 222 ? 7.104 -4.328 12.388 1.00 23.94 252 PRO A N 1
ATOM 1705 C CA . PRO A 1 222 ? 8.317 -4.203 11.574 1.00 24.53 252 PRO A CA 1
ATOM 1706 C C . PRO A 1 222 ? 8.622 -2.755 11.225 1.00 24.90 252 PRO A C 1
ATOM 1707 O O . PRO A 1 222 ? 7.755 -1.877 11.239 1.00 24.45 252 PRO A O 1
ATOM 1711 N N . THR A 1 223 ? 9.892 -2.514 10.919 1.00 25.65 253 THR A N 1
ATOM 1712 C CA . THR A 1 223 ? 10.373 -1.196 10.543 1.00 26.21 253 THR A CA 1
ATOM 1713 C C . THR A 1 223 ? 10.874 -1.230 9.104 1.00 26.03 253 THR A C 1
ATOM 1714 O O . THR A 1 223 ? 11.105 -2.297 8.530 1.00 26.02 253 THR A O 1
ATOM 1718 N N . GLY A 1 224 ? 11.032 -0.043 8.521 1.00 25.89 254 GLY A N 1
ATOM 1719 C CA . GLY A 1 224 ? 11.411 0.072 7.129 1.00 25.13 254 GLY A CA 1
ATOM 1720 C C . GLY A 1 224 ? 10.286 -0.147 6.141 1.00 24.18 254 GLY A C 1
ATOM 1721 O O . GLY A 1 224 ? 10.519 -0.037 4.930 1.00 24.00 254 GLY A O 1
ATOM 1722 N N . VAL A 1 225 ? 9.079 -0.460 6.614 1.00 23.11 255 VAL A N 1
ATOM 1723 C CA . VAL A 1 225 ? 7.918 -0.702 5.767 1.00 21.79 255 VAL A CA 1
ATOM 1724 C C . VAL A 1 225 ? 6.692 -0.116 6.458 1.00 20.51 255 VAL A C 1
ATOM 1725 O O . VAL A 1 225 ? 6.732 0.271 7.628 1.00 20.08 255 VAL A O 1
ATOM 1729 N N . MET A 1 226 ? 5.591 -0.060 5.716 1.00 19.89 256 MET A N 1
ATOM 1730 C CA . MET A 1 226 ? 4.318 0.421 6.230 1.00 19.63 256 MET A CA 1
ATOM 1731 C C . MET A 1 226 ? 3.277 -0.684 6.143 1.00 19.16 256 MET A C 1
ATOM 1732 O O . MET A 1 226 ? 3.360 -1.572 5.290 1.00 18.31 256 MET A O 1
ATOM 1737 N N . ALA A 1 227 ? 2.296 -0.626 7.041 1.00 19.67 257 ALA A N 1
ATOM 1738 C CA . ALA A 1 227 ? 1.162 -1.537 6.975 1.00 19.50 257 ALA A CA 1
ATOM 1739 C C . ALA A 1 227 ? 0.301 -1.181 5.767 1.00 19.67 257 ALA A C 1
ATOM 1740 O O . ALA A 1 227 ? -0.135 -0.032 5.623 1.00 19.46 257 ALA A O 1
ATOM 1742 N N . MET A 1 228 ? 0.060 -2.162 4.897 1.00 19.76 258 MET A N 1
ATOM 1743 C CA . MET A 1 228 ? -0.661 -1.937 3.647 1.00 19.47 258 MET A CA 1
ATOM 1744 C C . MET A 1 228 ? -2.140 -2.288 3.769 1.00 19.97 258 MET A C 1
ATOM 1745 O O . MET A 1 228 ? -3.006 -1.458 3.471 1.00 19.82 258 MET A O 1
ATOM 1750 N N . LYS A 1 229 ? -2.438 -3.518 4.182 1.00 20.27 259 LYS A N 1
ATOM 1751 C CA . LYS A 1 229 ? -3.798 -4.003 4.375 1.00 20.31 259 LYS A CA 1
ATOM 1752 C C . LYS A 1 229 ? -3.786 -4.976 5.542 1.00 19.41 259 LYS A C 1
ATOM 1753 O O . LYS A 1 229 ? -2.737 -5.501 5.916 1.00 19.30 259 LYS A O 1
ATOM 1759 N N . ALA A 1 230 ? -4.966 -5.236 6.100 1.00 19.36 260 ALA A N 1
ATOM 1760 C CA . ALA A 1 230 ? -5.065 -6.112 7.260 1.00 19.86 260 ALA A CA 1
ATOM 1761 C C . ALA A 1 230 ? -6.299 -6.997 7.165 1.00 19.45 260 ALA A C 1
ATOM 1762 O O . ALA A 1 230 ? -7.296 -6.642 6.530 1.00 18.37 260 ALA A O 1
ATOM 1764 N N . GLU A 1 231 ? -6.212 -8.158 7.815 1.00 19.81 261 GLU A N 1
ATOM 1765 C CA . GLU A 1 231 ? -7.331 -9.069 8.009 1.00 20.61 261 GLU A CA 1
ATOM 1766 C C . GLU A 1 231 ? -7.295 -9.561 9.448 1.00 20.87 261 GLU A C 1
ATOM 1767 O O . GLU A 1 231 ? -6.215 -9.772 10.005 1.00 21.25 261 GLU A O 1
ATOM 1773 N N . ILE A 1 232 ? -8.469 -9.748 10.045 1.00 20.43 262 ILE A N 1
ATOM 1774 C CA . ILE A 1 232 ? -8.584 -10.246 11.412 1.00 20.37 262 ILE A CA 1
ATOM 1775 C C . ILE A 1 232 ? -9.325 -11.574 11.385 1.00 20.06 262 ILE A C 1
ATOM 1776 O O . ILE A 1 232 ? -10.408 -11.673 10.799 1.00 19.79 262 ILE A O 1
ATOM 1781 N N . ALA A 1 233 ? -8.741 -12.589 12.020 1.00 20.33 263 ALA A N 1
ATOM 1782 C CA . ALA A 1 233 ? -9.391 -13.886 12.156 1.00 20.35 263 ALA A CA 1
ATOM 1783 C C . ALA A 1 233 ? -8.806 -14.608 13.359 1.00 21.01 263 ALA A C 1
ATOM 1784 O O . ALA A 1 233 ? -7.584 -14.624 13.534 1.00 20.96 263 ALA A O 1
ATOM 1786 N N . SER A 1 234 ? -9.679 -15.192 14.182 1.00 22.42 264 SER A N 1
ATOM 1787 C CA . SER A 1 234 ? -9.267 -16.063 15.286 1.00 24.06 264 SER A CA 1
ATOM 1788 C C . SER A 1 234 ? -8.278 -15.372 16.221 1.00 24.14 264 SER A C 1
ATOM 1789 O O . SER A 1 234 ? -7.298 -15.972 16.665 1.00 24.38 264 SER A O 1
ATOM 1792 N N . GLY A 1 235 ? -8.536 -14.102 16.526 1.00 23.77 265 GLY A N 1
ATOM 1793 C CA . GLY A 1 235 ? -7.662 -13.361 17.414 1.00 23.59 265 GLY A CA 1
ATOM 1794 C C . GLY A 1 235 ? -6.342 -12.943 16.812 1.00 23.03 265 GLY A C 1
ATOM 1795 O O . GLY A 1 235 ? -5.469 -12.462 17.542 1.00 22.79 265 GLY A O 1
ATOM 1796 N N . TYR A 1 236 ? -6.166 -13.115 15.505 1.00 21.92 266 TYR A N 1
ATOM 1797 C CA . TYR A 1 236 ? -4.947 -12.736 14.808 1.00 21.31 266 TYR A CA 1
ATOM 1798 C C . TYR A 1 236 ? -5.221 -11.553 13.893 1.00 20.39 266 TYR A C 1
ATOM 1799 O O . TYR A 1 236 ? -6.276 -11.478 13.258 1.00 19.51 266 TYR A O 1
ATOM 1808 N N . LEU A 1 237 ? -4.260 -10.642 13.821 1.00 20.47 267 LEU A N 1
ATOM 1809 C CA . LEU A 1 237 ? -4.274 -9.545 12.863 1.00 20.46 267 LEU A CA 1
ATOM 1810 C C . LEU A 1 237 ? -3.193 -9.832 11.826 1.00 20.47 267 LEU A C 1
ATOM 1811 O O . LEU A 1 237 ? -1.999 -9.739 12.128 1.00 21.31 267 LEU A O 1
ATOM 1816 N N . TYR A 1 238 ? -3.611 -10.210 10.618 1.00 19.25 268 TYR A N 1
ATOM 1817 C CA . TYR A 1 238 ? -2.690 -10.484 9.520 1.00 18.69 268 TYR A CA 1
ATOM 1818 C C . TYR A 1 238 ? -2.497 -9.206 8.711 1.00 18.33 268 TYR A C 1
ATOM 1819 O O . TYR A 1 238 ? -3.472 -8.634 8.215 1.00 16.85 268 TYR A O 1
ATOM 1828 N N . VAL A 1 239 ? -1.248 -8.760 8.573 1.00 18.58 269 VAL A N 1
ATOM 1829 C CA . VAL A 1 239 ? -0.947 -7.483 7.934 1.00 18.75 269 VAL A CA 1
ATOM 1830 C C . VAL A 1 239 ? 0.103 -7.689 6.852 1.00 18.69 269 VAL A C 1
ATOM 1831 O O . VAL A 1 239 ? 1.119 -8.356 7.081 1.00 18.89 269 VAL A O 1
ATOM 1835 N N . THR A 1 240 ? -0.137 -7.103 5.682 1.00 18.27 270 THR A N 1
ATOM 1836 C CA . THR A 1 240 ? 0.861 -7.046 4.626 1.00 18.87 270 THR A CA 1
ATOM 1837 C C . THR A 1 240 ? 1.646 -5.746 4.737 1.00 19.57 270 THR A C 1
ATOM 1838 O O . THR A 1 240 ? 1.115 -4.712 5.153 1.00 19.88 270 THR A O 1
ATOM 1842 N N . PHE A 1 241 ? 2.921 -5.805 4.357 1.00 19.67 271 PHE A N 1
ATOM 1843 C CA . PHE A 1 241 ? 3.824 -4.673 4.499 1.00 19.54 271 PHE A CA 1
ATOM 1844 C C . PHE A 1 241 ? 4.592 -4.440 3.205 1.00 19.67 271 PHE A C 1
ATOM 1845 O O . PHE A 1 241 ? 4.855 -5.373 2.443 1.00 20.08 271 PHE A O 1
ATOM 1853 N N . ALA A 1 242 ? 4.951 -3.179 2.972 1.00 19.02 272 ALA A N 1
ATOM 1854 C CA . ALA A 1 242 ? 5.795 -2.801 1.846 1.00 19.38 272 ALA A CA 1
ATOM 1855 C C . ALA A 1 242 ? 6.432 -1.453 2.155 1.00 19.94 272 ALA A C 1
ATOM 1856 O O . ALA A 1 242 ? 5.930 -0.688 2.984 1.00 19.89 272 ALA A O 1
ATOM 1858 N N . ASN A 1 243 ? 7.549 -1.170 1.484 1.00 20.02 273 ASN A N 1
ATOM 1859 C CA . ASN A 1 243 ? 8.265 0.083 1.693 1.00 20.31 273 ASN A CA 1
ATOM 1860 C C . ASN A 1 243 ? 7.785 1.197 0.770 1.00 19.81 273 ASN A C 1
ATOM 1861 O O . ASN A 1 243 ? 8.440 2.241 0.684 1.00 19.74 273 ASN A O 1
ATOM 1866 N N . SER A 1 244 ? 6.663 1.000 0.089 1.00 19.41 274 SER A N 1
ATOM 1867 C CA . SER A 1 244 ? 6.032 2.022 -0.726 1.00 19.96 274 SER A CA 1
ATOM 1868 C C . SER A 1 244 ? 4.524 1.855 -0.624 1.00 19.77 274 SER A C 1
ATOM 1869 O O . SER A 1 244 ? 4.035 0.730 -0.464 1.00 19.31 274 SER A O 1
ATOM 1872 N N . PRO A 1 245 ? 3.761 2.952 -0.690 1.00 19.93 275 PRO A N 1
ATOM 1873 C CA . PRO A 1 245 ? 2.295 2.824 -0.678 1.00 19.34 275 PRO A CA 1
ATOM 1874 C C . PRO A 1 245 ? 1.737 2.200 -1.944 1.00 18.83 275 PRO A C 1
ATOM 1875 O O . PRO A 1 245 ? 0.568 1.789 -1.952 1.00 18.32 275 PRO A O 1
ATOM 1879 N N . GLY A 1 246 ? 2.528 2.117 -3.008 1.00 18.76 276 GLY A N 1
ATOM 1880 C CA . GLY A 1 246 ? 2.067 1.548 -4.248 1.00 18.73 276 GLY A CA 1
ATOM 1881 C C . GLY A 1 246 ? 1.268 2.540 -5.070 1.00 18.30 276 GLY A C 1
ATOM 1882 O O . GLY A 1 246 ? 1.040 3.681 -4.657 1.00 18.77 276 GLY A O 1
ATOM 1883 N N . PRO A 1 247 ? 0.802 2.111 -6.254 1.00 17.59 277 PRO A N 1
ATOM 1884 C CA . PRO A 1 247 ? 0.943 0.741 -6.758 1.00 17.22 277 PRO A CA 1
ATOM 1885 C C . PRO A 1 247 ? 2.337 0.396 -7.286 1.00 18.11 277 PRO A C 1
ATOM 1886 O O . PRO A 1 247 ? 2.589 -0.773 -7.563 1.00 17.49 277 PRO A O 1
ATOM 1890 N N . ASN A 1 248 ? 3.221 1.382 -7.411 1.00 19.21 278 ASN A N 1
ATOM 1891 C CA . ASN A 1 248 ? 4.569 1.163 -7.914 1.00 20.18 278 ASN A CA 1
ATOM 1892 C C . ASN A 1 248 ? 5.599 1.363 -6.809 1.00 20.09 278 ASN A C 1
ATOM 1893 O O . ASN A 1 248 ? 5.292 1.826 -5.708 1.00 19.81 278 ASN A O 1
ATOM 1898 N N . ASN A 1 249 ? 6.835 0.976 -7.125 1.00 20.70 279 ASN A N 1
ATOM 1899 C CA . ASN A 1 249 ? 8.068 1.305 -6.404 1.00 21.55 279 ASN A CA 1
ATOM 1900 C C . ASN A 1 249 ? 8.274 0.545 -5.099 1.00 21.16 279 ASN A C 1
ATOM 1901 O O . ASN A 1 249 ? 9.137 0.948 -4.307 1.00 21.08 279 ASN A O 1
ATOM 1906 N N . ALA A 1 250 ? 7.541 -0.537 -4.844 1.00 20.50 280 ALA A N 1
ATOM 1907 C CA . ALA A 1 250 ? 7.797 -1.354 -3.662 1.00 20.78 280 ALA A CA 1
ATOM 1908 C C . ALA A 1 250 ? 8.978 -2.279 -3.933 1.00 21.41 280 ALA A C 1
ATOM 1909 O O . ALA A 1 250 ? 8.946 -3.075 -4.878 1.00 18.14 280 ALA A O 1
ATOM 1911 N N . THR A 1 251 ? 10.023 -2.171 -3.110 1.00 21.70 281 THR A N 1
ATOM 1912 C CA . THR A 1 251 ? 11.215 -3.003 -3.243 1.00 21.79 281 THR A CA 1
ATOM 1913 C C . THR A 1 251 ? 11.517 -3.788 -1.972 1.00 22.10 281 THR A C 1
ATOM 1914 O O . THR A 1 251 ? 12.615 -4.340 -1.840 1.00 22.77 281 THR A O 1
ATOM 1918 N N . ALA A 1 252 ? 10.572 -3.850 -1.039 1.00 21.50 282 ALA A N 1
ATOM 1919 C CA . ALA A 1 252 ? 10.724 -4.596 0.199 1.00 21.76 282 ALA A CA 1
ATOM 1920 C C . ALA A 1 252 ? 9.339 -4.779 0.796 1.00 20.84 282 ALA A C 1
ATOM 1921 O O . ALA A 1 252 ? 8.452 -3.949 0.587 1.00 20.01 282 ALA A O 1
ATOM 1923 N N . GLY A 1 253 ? 9.156 -5.872 1.527 1.00 20.32 283 GLY A N 1
ATOM 1924 C CA . GLY A 1 253 ? 7.857 -6.138 2.121 1.00 19.81 283 GLY A CA 1
ATOM 1925 C C . GLY A 1 253 ? 7.845 -7.482 2.815 1.00 20.24 283 GLY A C 1
ATOM 1926 O O . GLY A 1 253 ? 8.783 -8.278 2.703 1.00 20.82 283 GLY A O 1
ATOM 1927 N N . SER A 1 254 ? 6.747 -7.727 3.527 1.00 19.77 284 SER A N 1
ATOM 1928 C CA . SER A 1 254 ? 6.620 -8.907 4.370 1.00 19.48 284 SER A CA 1
ATOM 1929 C C . SER A 1 254 ? 5.142 -9.156 4.636 1.00 19.04 284 SER A C 1
ATOM 1930 O O . SER A 1 254 ? 4.280 -8.346 4.289 1.00 19.00 284 SER A O 1
ATOM 1933 N N . VAL A 1 255 ? 4.862 -10.302 5.251 1.00 19.04 285 VAL A N 1
ATOM 1934 C CA . VAL A 1 255 ? 3.539 -10.632 5.770 1.00 18.36 285 VAL A CA 1
ATOM 1935 C C . VAL A 1 255 ? 3.725 -11.081 7.211 1.00 18.59 285 VAL A C 1
ATOM 1936 O O . VAL A 1 255 ? 4.489 -12.019 7.476 1.00 18.49 285 VAL A O 1
ATOM 1940 N N . TRP A 1 256 ? 3.043 -10.413 8.138 1.00 18.41 286 TRP A N 1
ATOM 1941 C CA . TRP A 1 256 ? 3.200 -10.684 9.559 1.00 19.61 286 TRP A CA 1
ATOM 1942 C C . TRP A 1 256 ? 1.862 -11.036 10.190 1.00 19.38 286 TRP A C 1
ATOM 1943 O O . TRP A 1 256 ? 0.798 -10.639 9.705 1.00 19.35 286 TRP A O 1
ATOM 1954 N N . ARG A 1 257 ? 1.930 -11.782 11.287 1.00 19.31 287 ARG A N 1
ATOM 1955 C CA . ARG A 1 257 ? 0.761 -12.161 12.067 1.00 19.75 287 ARG A CA 1
ATOM 1956 C C . ARG A 1 257 ? 0.909 -11.593 13.470 1.00 20.27 287 ARG A C 1
ATOM 1957 O O . ARG A 1 257 ? 1.939 -11.799 14.122 1.00 20.87 287 ARG A O 1
ATOM 1965 N N . TYR A 1 258 ? -0.120 -10.885 13.930 1.00 19.72 288 TYR A N 1
ATOM 1966 C CA . TYR A 1 258 ? -0.109 -10.204 15.219 1.00 19.88 288 TYR A CA 1
ATOM 1967 C C . TYR A 1 258 ? -1.199 -10.803 16.095 1.00 20.10 288 TYR A C 1
ATOM 1968 O O . TYR A 1 258 ? -2.375 -10.796 15.719 1.00 19.63 288 TYR A O 1
ATOM 1977 N N . THR A 1 259 ? -0.806 -11.340 17.246 1.00 20.94 289 THR A N 1
ATOM 1978 C CA . THR A 1 259 ? -1.765 -11.894 18.195 1.00 21.15 289 THR A CA 1
ATOM 1979 C C . THR A 1 259 ? -2.337 -10.752 19.023 1.00 21.19 289 THR A C 1
ATOM 1980 O O . THR A 1 259 ? -1.617 -10.110 19.795 1.00 21.67 289 THR A O 1
ATOM 1984 N N . ILE A 1 260 ? -3.636 -10.502 18.863 1.00 20.67 290 ILE A N 1
ATOM 1985 C CA . ILE A 1 260 ? -4.255 -9.323 19.457 1.00 21.15 290 ILE A CA 1
ATOM 1986 C C . ILE A 1 260 ? -4.215 -9.394 20.980 1.00 23.07 290 ILE A C 1
ATOM 1987 O O . ILE A 1 260 ? -4.002 -8.380 21.657 1.00 24.08 290 ILE A O 1
ATOM 1992 N N . SER A 1 261 ? -4.379 -10.590 21.546 1.00 23.02 291 SER A N 1
ATOM 1993 C CA . SER A 1 261 ? -4.531 -10.703 22.993 1.00 23.63 291 SER A CA 1
ATOM 1994 C C . SER A 1 261 ? -3.220 -10.516 23.750 1.00 24.32 291 SER A C 1
ATOM 1995 O O . SER A 1 261 ? -3.243 -10.076 24.903 1.00 25.30 291 SER A O 1
ATOM 1998 N N . ASN A 1 262 ? -2.075 -10.846 23.148 1.00 24.23 292 ASN A N 1
ATOM 1999 C CA . ASN A 1 262 ? -0.806 -10.723 23.853 1.00 25.25 292 ASN A CA 1
ATOM 2000 C C . ASN A 1 262 ? 0.261 -9.935 23.105 1.00 25.81 292 ASN A C 1
ATOM 2001 O O . ASN A 1 262 ? 1.374 -9.798 23.622 1.00 26.34 292 ASN A O 1
ATOM 2006 N N . GLY A 1 263 ? -0.034 -9.426 21.910 1.00 25.50 293 GLY A N 1
ATOM 2007 C CA . GLY A 1 263 ? 0.898 -8.574 21.200 1.00 25.69 293 GLY A CA 1
ATOM 2008 C C . GLY A 1 263 ? 2.054 -9.274 20.520 1.00 26.33 293 GLY A C 1
ATOM 2009 O O . GLY A 1 263 ? 2.981 -8.595 20.064 1.00 26.48 293 GLY A O 1
ATOM 2010 N N . GLU A 1 264 ? 2.037 -10.599 20.427 1.00 26.52 294 GLU A N 1
ATOM 2011 C CA . GLU A 1 264 ? 3.150 -11.312 19.818 1.00 27.72 294 GLU A CA 1
ATOM 2012 C C . GLU A 1 264 ? 3.108 -11.195 18.297 1.00 25.66 294 GLU A C 1
ATOM 2013 O O . GLU A 1 264 ? 2.039 -11.145 17.682 1.00 24.37 294 GLU A O 1
ATOM 2019 N N . TRP A 1 265 ? 4.293 -11.142 17.696 1.00 25.35 295 TRP A N 1
ATOM 2020 C CA . TRP A 1 265 ? 4.458 -11.023 16.254 1.00 24.59 295 TRP A CA 1
ATOM 2021 C C . TRP A 1 265 ? 5.125 -12.275 15.703 1.00 24.01 295 TRP A C 1
ATOM 2022 O O . TRP A 1 265 ? 6.093 -12.778 16.282 1.00 23.72 295 TRP A O 1
ATOM 2033 N N . LYS A 1 266 ? 4.616 -12.767 14.573 1.00 23.16 296 LYS A N 1
ATOM 2034 C CA . LYS A 1 266 ? 5.239 -13.874 13.859 1.00 23.51 296 LYS A CA 1
ATOM 2035 C C . LYS A 1 266 ? 5.299 -13.557 12.372 1.00 22.27 296 LYS A C 1
ATOM 2036 O O . LYS A 1 266 ? 4.273 -13.252 11.755 1.00 20.86 296 LYS A O 1
ATOM 2042 N N . ASP A 1 267 ? 6.501 -13.636 11.807 1.00 22.71 297 ASP A N 1
ATOM 2043 C CA . ASP A 1 267 ? 6.714 -13.418 10.381 1.00 22.92 297 ASP A CA 1
ATOM 2044 C C . ASP A 1 267 ? 6.274 -14.659 9.611 1.00 22.58 297 ASP A C 1
ATOM 2045 O O . ASP A 1 267 ? 6.808 -15.751 9.829 1.00 22.98 297 ASP A O 1
ATOM 2050 N N . ILE A 1 268 ? 5.302 -14.497 8.713 1.00 21.53 298 ILE A N 1
ATOM 2051 C CA . ILE A 1 268 ? 4.804 -15.620 7.925 1.00 21.46 298 ILE A CA 1
ATOM 2052 C C . ILE A 1 268 ? 4.957 -15.319 6.438 1.00 21.88 298 ILE A C 1
ATOM 2053 O O . ILE A 1 268 ? 4.188 -15.823 5.611 1.00 21.93 298 ILE A O 1
ATOM 2058 N N . SER A 1 269 ? 5.951 -14.504 6.088 1.00 21.74 299 SER A N 1
ATOM 2059 C CA . SER A 1 269 ? 6.145 -14.124 4.694 1.00 21.40 299 SER A CA 1
ATOM 2060 C C . SER A 1 269 ? 6.443 -15.354 3.841 1.00 21.41 299 SER A C 1
ATOM 2061 O O . SER A 1 269 ? 7.359 -16.124 4.166 1.00 22.38 299 SER A O 1
ATOM 2064 N N . PRO A 1 270 ? 5.697 -15.579 2.757 1.00 20.43 300 PRO A N 1
ATOM 2065 C CA . PRO A 1 270 ? 6.028 -16.711 1.874 1.00 20.58 300 PRO A CA 1
ATOM 2066 C C . PRO A 1 270 ? 7.412 -16.593 1.267 1.00 20.72 300 PRO A C 1
ATOM 2067 O O . PRO A 1 270 ? 8.147 -17.585 1.198 1.00 21.43 300 PRO A O 1
ATOM 2071 N N . ALA A 1 271 ? 7.792 -15.394 0.834 1.00 20.24 301 ALA A N 1
ATOM 2072 C CA . ALA A 1 271 ? 9.098 -15.166 0.235 1.00 20.63 301 ALA A CA 1
ATOM 2073 C C . ALA A 1 271 ? 9.439 -13.693 0.389 1.00 20.31 301 ALA A C 1
ATOM 2074 O O . ALA A 1 271 ? 8.557 -12.850 0.568 1.00 19.85 301 ALA A O 1
ATOM 2076 N N . LYS A 1 272 ? 10.730 -13.389 0.318 1.00 21.05 302 LYS A N 1
ATOM 2077 C CA . LYS A 1 272 ? 11.185 -12.013 0.424 1.00 21.60 302 LYS A CA 1
ATOM 2078 C C . LYS A 1 272 ? 12.158 -11.700 -0.700 1.00 21.70 302 LYS A C 1
ATOM 2079 O O . LYS A 1 272 ? 13.009 -12.521 -1.050 1.00 20.80 302 LYS A O 1
ATOM 2085 N N . GLY A 1 273 ? 12.010 -10.513 -1.266 1.00 21.45 303 GLY A N 1
ATOM 2086 C CA . GLY A 1 273 ? 12.903 -10.061 -2.308 1.00 21.83 303 GLY A CA 1
ATOM 2087 C C . GLY A 1 273 ? 12.747 -8.576 -2.520 1.00 21.72 303 GLY A C 1
ATOM 2088 O O . GLY A 1 273 ? 12.313 -7.846 -1.627 1.00 21.20 303 GLY A O 1
ATOM 2089 N N . SER A 1 274 ? 13.100 -8.129 -3.723 1.00 22.34 304 SER A N 1
ATOM 2090 C CA . SER A 1 274 ? 12.955 -6.720 -4.086 1.00 22.22 304 SER A CA 1
ATOM 2091 C C . SER A 1 274 ? 11.527 -6.452 -4.563 1.00 21.19 304 SER A C 1
ATOM 2092 O O . SER A 1 274 ? 11.272 -6.131 -5.724 1.00 20.71 304 SER A O 1
ATOM 2095 N N . TYR A 1 275 ? 10.588 -6.602 -3.630 1.00 21.41 305 TYR A N 1
ATOM 2096 C CA . TYR A 1 275 ? 9.164 -6.390 -3.869 1.00 20.99 305 TYR A CA 1
ATOM 2097 C C . TYR A 1 275 ? 8.461 -6.376 -2.518 1.00 20.54 305 TYR A C 1
ATOM 2098 O O . TYR A 1 275 ? 9.031 -6.764 -1.496 1.00 18.34 305 TYR A O 1
ATOM 2107 N N . GLY A 1 276 ? 7.209 -5.931 -2.529 1.00 19.83 306 GLY A N 1
ATOM 2108 C CA . GLY A 1 276 ? 6.430 -5.894 -1.308 1.00 19.21 306 GLY A CA 1
ATOM 2109 C C . GLY A 1 276 ? 5.197 -6.769 -1.379 1.00 19.00 306 GLY A C 1
ATOM 2110 O O . GLY A 1 276 ? 5.000 -7.492 -2.359 1.00 19.49 306 GLY A O 1
ATOM 2111 N N . TYR A 1 277 ? 4.367 -6.719 -0.343 1.00 18.31 307 TYR A N 1
ATOM 2112 C CA . TYR A 1 277 ? 3.076 -7.384 -0.331 1.00 18.47 307 TYR A CA 1
ATOM 2113 C C . TYR A 1 277 ? 1.984 -6.353 -0.087 1.00 18.27 307 TYR A C 1
ATOM 2114 O O . TYR A 1 277 ? 2.230 -5.288 0.485 1.00 18.18 307 TYR A O 1
ATOM 2123 N N . CYS A 1 278 ? 0.768 -6.679 -0.527 1.00 17.84 308 CYS A N 1
ATOM 2124 C CA . CYS A 1 278 ? -0.353 -5.779 -0.292 1.00 17.71 308 CYS A CA 1
ATOM 2125 C C . CYS A 1 278 ? -1.651 -6.572 -0.191 1.00 17.61 308 CYS A C 1
ATOM 2126 O O . CYS A 1 278 ? -2.249 -6.651 0.886 1.00 17.62 308 CYS A O 1
ATOM 2129 N N . GLY A 1 279 ? -2.082 -7.181 -1.293 1.00 17.74 309 GLY A N 1
ATOM 2130 C CA . GLY A 1 279 ? -3.308 -7.957 -1.289 1.00 17.64 309 GLY A CA 1
ATOM 2131 C C . GLY A 1 279 ? -3.278 -9.119 -0.317 1.00 18.01 309 GLY A C 1
ATOM 2132 O O . GLY A 1 279 ? -2.296 -9.866 -0.258 1.00 18.29 309 GLY A O 1
ATOM 2133 N N . ILE A 1 280 ? -4.347 -9.275 0.459 1.00 17.76 310 ILE A N 1
ATOM 2134 C CA . ILE A 1 280 ? -4.443 -10.366 1.421 1.00 18.11 310 ILE A CA 1
ATOM 2135 C C . ILE A 1 280 ? -5.915 -10.649 1.676 1.00 18.04 310 ILE A C 1
ATOM 2136 O O . ILE A 1 280 ? -6.740 -9.732 1.734 1.00 17.81 310 ILE A O 1
ATOM 2141 N N . SER A 1 281 ? -6.240 -11.931 1.815 1.00 17.93 311 SER A N 1
ATOM 2142 C CA . SER A 1 281 ? -7.586 -12.328 2.195 1.00 17.76 311 SER A CA 1
ATOM 2143 C C . SER A 1 281 ? -7.493 -13.573 3.061 1.00 17.91 311 SER A C 1
ATOM 2144 O O . SER A 1 281 ? -6.860 -14.557 2.667 1.00 17.61 311 SER A O 1
ATOM 2147 N N . VAL A 1 282 ? -8.098 -13.512 4.241 1.00 17.86 312 VAL A N 1
ATOM 2148 C CA . VAL A 1 282 ? -8.313 -14.695 5.065 1.00 18.10 312 VAL A CA 1
ATOM 2149 C C . VAL A 1 282 ? -9.711 -15.223 4.772 1.00 18.12 312 VAL A C 1
ATOM 2150 O O . VAL A 1 282 ? -10.683 -14.455 4.743 1.00 17.78 312 VAL A O 1
ATOM 2154 N N . ASP A 1 283 ? -9.806 -16.523 4.525 1.00 18.78 313 ASP A N 1
ATOM 2155 C CA . ASP A 1 283 ? -11.073 -17.193 4.282 1.00 19.74 313 ASP A CA 1
ATOM 2156 C C . ASP A 1 283 ? -12.056 -16.881 5.408 1.00 20.54 313 ASP A C 1
ATOM 2157 O O . ASP A 1 283 ? -11.785 -17.225 6.568 1.00 20.58 313 ASP A O 1
ATOM 2162 N N . PRO A 1 284 ? -13.192 -16.242 5.116 1.00 21.36 314 PRO A N 1
ATOM 2163 C CA . PRO A 1 284 ? -14.138 -15.896 6.189 1.00 22.42 314 PRO A CA 1
ATOM 2164 C C . PRO A 1 284 ? -14.688 -17.101 6.932 1.00 23.91 314 PRO A C 1
ATOM 2165 O O . PRO A 1 284 ? -15.224 -16.933 8.034 1.00 24.57 314 PRO A O 1
ATOM 2169 N N . ARG A 1 285 ? -14.571 -18.308 6.375 1.00 24.58 315 ARG A N 1
ATOM 2170 C CA . ARG A 1 285 ? -15.036 -19.516 7.048 1.00 25.30 315 ARG A CA 1
ATOM 2171 C C . ARG A 1 285 ? -13.903 -20.481 7.378 1.00 24.56 315 ARG A C 1
ATOM 2172 O O . ARG A 1 285 ? -14.170 -21.608 7.811 1.00 24.59 315 ARG A O 1
ATOM 2180 N N . ASN A 1 286 ? -12.649 -20.069 7.198 1.00 23.59 316 ASN A N 1
ATOM 2181 C CA . ASN A 1 286 ? -11.502 -20.895 7.557 1.00 23.57 316 ASN A CA 1
ATOM 2182 C C . ASN A 1 286 ? -10.285 -20.012 7.815 1.00 22.79 316 ASN A C 1
ATOM 2183 O O . ASN A 1 286 ? -9.574 -19.635 6.874 1.00 21.82 316 ASN A O 1
ATOM 2188 N N . PRO A 1 287 ? -9.998 -19.686 9.078 1.00 22.99 317 PRO A N 1
ATOM 2189 C CA . PRO A 1 287 ? -8.884 -18.770 9.374 1.00 22.86 317 PRO A CA 1
ATOM 2190 C C . PRO A 1 287 ? -7.518 -19.284 8.949 1.00 23.19 317 PRO A C 1
ATOM 2191 O O . PRO A 1 287 ? -6.564 -18.496 8.937 1.00 23.53 317 PRO A O 1
ATOM 2195 N N . ASN A 1 288 ? -7.385 -20.563 8.610 1.00 23.39 318 ASN A N 1
ATOM 2196 C CA . ASN A 1 288 ? -6.111 -21.100 8.154 1.00 23.58 318 ASN A CA 1
ATOM 2197 C C . ASN A 1 288 ? -5.932 -21.012 6.645 1.00 22.51 318 ASN A C 1
ATOM 2198 O O . ASN A 1 288 ? -4.836 -21.296 6.149 1.00 22.27 318 ASN A O 1
ATOM 2203 N N . HIS A 1 289 ? -6.969 -20.625 5.911 1.00 21.58 319 HIS A N 1
ATOM 2204 C CA . HIS A 1 289 ? -6.907 -20.493 4.460 1.00 20.93 319 HIS A CA 1
ATOM 2205 C C . HIS A 1 289 ? -6.695 -19.019 4.131 1.00 19.30 319 HIS A C 1
ATOM 2206 O O . HIS A 1 289 ? -7.584 -18.193 4.362 1.00 18.70 319 HIS A O 1
ATOM 2213 N N . ILE A 1 290 ? -5.513 -18.685 3.610 1.00 18.29 320 ILE A N 1
ATOM 2214 C CA . ILE A 1 290 ? -5.133 -17.301 3.354 1.00 17.86 320 ILE A CA 1
ATOM 2215 C C . ILE A 1 290 ? -4.521 -17.192 1.965 1.00 17.52 320 ILE A C 1
ATOM 2216 O O . ILE A 1 290 ? -3.795 -18.090 1.522 1.00 17.63 320 ILE A O 1
ATOM 2221 N N . LEU A 1 291 ? -4.819 -16.089 1.281 1.00 16.99 321 LEU A N 1
ATOM 2222 C CA . LEU A 1 291 ? -4.168 -15.710 0.036 1.00 17.67 321 LEU A CA 1
ATOM 2223 C C . LEU A 1 291 ? -3.449 -14.382 0.229 1.00 17.76 321 LEU A C 1
ATOM 2224 O O . LEU A 1 291 ? -3.990 -13.460 0.846 1.00 17.87 321 LEU A O 1
ATOM 2229 N N . VAL A 1 292 ? -2.230 -14.283 -0.299 1.00 17.60 322 VAL A N 1
ATOM 2230 C CA . VAL A 1 292 ? -1.504 -13.020 -0.342 1.00 17.49 322 VAL A CA 1
ATOM 2231 C C . VAL A 1 292 ? -0.928 -12.840 -1.739 1.00 17.39 322 VAL A C 1
ATOM 2232 O O . VAL A 1 292 ? -0.694 -13.809 -2.469 1.00 17.06 322 VAL A O 1
ATOM 2236 N N . ALA A 1 293 ? -0.706 -11.582 -2.111 1.00 17.08 323 ALA A N 1
ATOM 2237 C CA . ALA A 1 293 ? -0.192 -11.239 -3.428 1.00 16.33 323 ALA A CA 1
ATOM 2238 C C . ALA A 1 293 ? 1.020 -10.334 -3.287 1.00 16.45 323 ALA A C 1
ATOM 2239 O O . ALA A 1 293 ? 1.049 -9.446 -2.430 1.00 15.52 323 ALA A O 1
ATOM 2241 N N . THR A 1 294 ? 2.025 -10.571 -4.125 1.00 16.84 324 THR A N 1
ATOM 2242 C CA . THR A 1 294 ? 3.171 -9.683 -4.164 1.00 17.17 324 THR A CA 1
ATOM 2243 C C . THR A 1 294 ? 2.771 -8.350 -4.793 1.00 16.94 324 THR A C 1
ATOM 2244 O O . THR A 1 294 ? 1.711 -8.213 -5.415 1.00 16.42 324 THR A O 1
ATOM 2248 N N . LEU A 1 295 ? 3.629 -7.350 -4.616 1.00 16.95 325 LEU A N 1
ATOM 2249 C CA . LEU A 1 295 ? 3.454 -6.057 -5.260 1.00 17.11 325 LEU A CA 1
ATOM 2250 C C . LEU A 1 295 ? 4.782 -5.619 -5.858 1.00 17.84 325 LEU A C 1
ATOM 2251 O O . LEU A 1 295 ? 5.799 -5.576 -5.156 1.00 18.17 325 LEU A O 1
ATOM 2256 N N . ASP A 1 296 ? 4.766 -5.317 -7.160 1.00 17.63 326 ASP A N 1
ATOM 2257 C CA . ASP A 1 296 ? 5.928 -4.824 -7.900 1.00 18.32 326 ASP A CA 1
ATOM 2258 C C . ASP A 1 296 ? 7.018 -5.881 -8.047 1.00 19.01 326 ASP A C 1
ATOM 2259 O O . ASP A 1 296 ? 8.201 -5.553 -8.159 1.00 18.56 326 ASP A O 1
ATOM 2264 N N . LEU A 1 297 ? 6.630 -7.158 -8.044 1.00 19.53 327 LEU A N 1
ATOM 2265 C CA . LEU A 1 297 ? 7.519 -8.241 -8.465 1.00 21.28 327 LEU A CA 1
ATOM 2266 C C . LEU A 1 297 ? 7.399 -8.342 -9.983 1.00 22.27 327 LEU A C 1
ATOM 2267 O O . LEU A 1 297 ? 6.713 -9.204 -10.532 1.00 21.80 327 LEU A O 1
ATOM 2272 N N . TRP A 1 298 ? 8.089 -7.434 -10.674 1.00 24.04 328 TRP A N 1
ATOM 2273 C CA . TRP A 1 298 ? 7.841 -7.271 -12.103 1.00 25.65 328 TRP A CA 1
ATOM 2274 C C . TRP A 1 298 ? 8.463 -8.389 -12.933 1.00 28.02 328 TRP A C 1
ATOM 2275 O O . TRP A 1 298 ? 7.880 -8.806 -13.940 1.00 28.72 328 TRP A O 1
ATOM 2286 N N . TRP A 1 299 ? 9.633 -8.894 -12.543 1.00 29.98 329 TRP A N 1
ATOM 2287 C CA . TRP A 1 299 ? 10.214 -10.023 -13.253 1.00 31.61 329 TRP A CA 1
ATOM 2288 C C . TRP A 1 299 ? 10.400 -11.206 -12.312 1.00 30.80 329 TRP A C 1
ATOM 2289 O O . TRP A 1 299 ? 11.007 -11.052 -11.243 1.00 30.65 329 TRP A O 1
ATOM 2300 N N . PRO A 1 300 ? 9.925 -12.408 -12.681 1.00 30.37 330 PRO A N 1
ATOM 2301 C CA . PRO A 1 300 ? 9.260 -12.676 -13.963 1.00 30.09 330 PRO A CA 1
ATOM 2302 C C . PRO A 1 300 ? 7.842 -12.115 -14.045 1.00 29.00 330 PRO A C 1
ATOM 2303 O O . PRO A 1 300 ? 7.412 -11.714 -15.128 1.00 29.21 330 PRO A O 1
ATOM 2307 N N . ARG A 1 301 ? 7.147 -12.081 -12.911 1.00 27.63 331 ARG A N 1
ATOM 2308 C CA . ARG A 1 301 ? 5.790 -11.554 -12.799 1.00 26.39 331 ARG A CA 1
ATOM 2309 C C . ARG A 1 301 ? 5.386 -11.657 -11.333 1.00 23.62 331 ARG A C 1
ATOM 2310 O O . ARG A 1 301 ? 6.051 -12.323 -10.533 1.00 22.63 331 ARG A O 1
ATOM 2318 N N . ASP A 1 302 ? 4.290 -10.985 -10.989 1.00 21.60 332 ASP A N 1
ATOM 2319 C CA . ASP A 1 302 ? 3.810 -11.006 -9.616 1.00 20.05 332 ASP A CA 1
ATOM 2320 C C . ASP A 1 302 ? 3.279 -12.392 -9.255 1.00 18.93 332 ASP A C 1
ATOM 2321 O O . ASP A 1 302 ? 2.870 -13.180 -10.113 1.00 18.78 332 ASP A O 1
ATOM 2326 N N . GLN A 1 303 ? 3.287 -12.682 -7.958 1.00 17.98 333 GLN A N 1
ATOM 2327 C CA . GLN A 1 303 ? 2.961 -14.004 -7.450 1.00 17.80 333 GLN A CA 1
ATOM 2328 C C . GLN A 1 303 ? 1.799 -13.919 -6.469 1.00 17.37 333 GLN A C 1
ATOM 2329 O O . GLN A 1 303 ? 1.653 -12.941 -5.732 1.00 18.03 333 GLN A O 1
ATOM 2335 N N . ILE A 1 304 ? 0.961 -14.950 -6.479 1.00 17.32 334 ILE A N 1
ATOM 2336 C CA . ILE A 1 304 ? -0.068 -15.144 -5.466 1.00 16.89 334 ILE A CA 1
ATOM 2337 C C . ILE A 1 304 ? 0.266 -16.418 -4.706 1.00 17.63 334 ILE A C 1
ATOM 2338 O O . ILE A 1 304 ? 0.513 -17.464 -5.318 1.00 18.07 334 ILE A O 1
ATOM 2343 N N . TRP A 1 305 ? 0.300 -16.323 -3.382 1.00 17.92 335 TRP A N 1
ATOM 2344 C CA . TRP A 1 305 ? 0.613 -17.451 -2.519 1.00 18.76 335 TRP A CA 1
ATOM 2345 C C . TRP A 1 305 ? -0.632 -17.871 -1.752 1.00 18.58 335 TRP A C 1
ATOM 2346 O O . TRP A 1 305 ? -1.409 -17.023 -1.298 1.00 18.03 335 TRP A O 1
ATOM 2357 N N . ARG A 1 306 ? -0.809 -19.181 -1.600 1.00 18.83 336 ARG A N 1
ATOM 2358 C CA . ARG A 1 306 ? -1.952 -19.752 -0.902 1.00 18.42 336 ARG A CA 1
ATOM 2359 C C . ARG A 1 306 ? -1.467 -20.648 0.227 1.00 18.51 336 ARG A C 1
ATOM 2360 O O . ARG A 1 306 ? -0.556 -21.461 0.037 1.00 18.39 336 ARG A O 1
ATOM 2368 N N . THR A 1 307 ? -2.085 -20.506 1.394 1.00 18.44 337 THR A N 1
ATOM 2369 C CA . THR A 1 307 ? -1.831 -21.398 2.510 1.00 18.94 337 THR A CA 1
ATOM 2370 C C . THR A 1 307 ? -3.151 -21.975 2.995 1.00 19.35 337 THR A C 1
ATOM 2371 O O . THR A 1 307 ? -4.198 -21.324 2.925 1.00 19.23 337 THR A O 1
ATOM 2375 N N . THR A 1 308 ? -3.094 -23.221 3.459 1.00 19.76 338 THR A N 1
ATOM 2376 C CA . THR A 1 308 ? -4.215 -23.857 4.127 1.00 19.93 338 THR A CA 1
ATOM 2377 C C . THR A 1 308 ? -3.895 -24.215 5.570 1.00 21.05 338 THR A C 1
ATOM 2378 O O . THR A 1 308 ? -4.734 -24.825 6.243 1.00 21.78 338 THR A O 1
ATOM 2382 N N . ASP A 1 309 ? -2.706 -23.862 6.062 1.00 20.99 339 ASP A N 1
ATOM 2383 C CA . ASP A 1 309 ? -2.315 -24.140 7.439 1.00 20.64 339 ASP A CA 1
ATOM 2384 C C . ASP A 1 309 ? -1.925 -22.862 8.173 1.00 19.92 339 ASP A C 1
ATOM 2385 O O . ASP A 1 309 ? -1.072 -22.883 9.062 1.00 19.90 339 ASP A O 1
ATOM 2390 N N . GLY A 1 310 ? -2.538 -21.741 7.805 1.00 19.07 340 GLY A N 1
ATOM 2391 C CA . GLY A 1 310 ? -2.306 -20.502 8.522 1.00 19.19 340 GLY A CA 1
ATOM 2392 C C . GLY A 1 310 ? -0.942 -19.884 8.310 1.00 19.54 340 GLY A C 1
ATOM 2393 O O . GLY A 1 310 ? -0.452 -19.166 9.189 1.00 19.85 340 GLY A O 1
ATOM 2394 N N . GLY A 1 311 ? -0.312 -20.141 7.169 1.00 19.27 341 GLY A N 1
ATOM 2395 C CA . GLY A 1 311 ? 0.963 -19.529 6.861 1.00 19.92 341 GLY A CA 1
ATOM 2396 C C . GLY A 1 311 ? 2.182 -20.340 7.231 1.00 20.95 341 GLY A C 1
ATOM 2397 O O . GLY A 1 311 ? 3.302 -19.834 7.093 1.00 21.32 341 GLY A O 1
ATOM 2398 N N . SER A 1 312 ? 2.006 -21.575 7.706 1.00 21.22 342 SER A N 1
ATOM 2399 C CA . SER A 1 312 ? 3.156 -22.433 7.979 1.00 21.97 342 SER A CA 1
ATOM 2400 C C . SER A 1 312 ? 3.839 -22.858 6.684 1.00 22.16 342 SER A C 1
ATOM 2401 O O . SER A 1 312 ? 5.073 -22.900 6.607 1.00 22.22 342 SER A O 1
ATOM 2404 N N . THR A 1 313 ? 3.052 -23.180 5.659 1.00 21.80 343 THR A N 1
ATOM 2405 C CA . THR A 1 313 ? 3.553 -23.438 4.318 1.00 21.80 343 THR A CA 1
ATOM 2406 C C . THR A 1 313 ? 2.713 -22.654 3.322 1.00 21.36 343 THR A C 1
ATOM 2407 O O . THR A 1 313 ? 1.524 -22.419 3.546 1.00 19.00 343 THR A O 1
ATOM 2411 N N . TRP A 1 314 ? 3.339 -22.245 2.220 1.00 19.27 344 TRP A N 1
ATOM 2412 C CA . TRP A 1 314 ? 2.652 -21.508 1.168 1.00 19.94 344 TRP A CA 1
ATOM 2413 C C . TRP A 1 314 ? 2.914 -22.168 -0.176 1.00 20.25 344 TRP A C 1
ATOM 2414 O O . TRP A 1 314 ? 4.039 -22.586 -0.464 1.00 19.30 344 TRP A O 1
ATOM 2425 N N . THR A 1 315 ? 1.874 -22.242 -1.000 1.00 18.51 345 THR A N 1
ATOM 2426 C CA . THR A 1 315 ? 1.980 -22.766 -2.352 1.00 19.94 345 THR A CA 1
ATOM 2427 C C . THR A 1 315 ? 1.851 -21.631 -3.354 1.00 20.06 345 THR A C 1
ATOM 2428 O O . THR A 1 315 ? 0.900 -20.844 -3.268 1.00 19.90 345 THR A O 1
ATOM 2432 N N . PRO A 1 316 ? 2.779 -21.501 -4.301 1.00 20.27 346 PRO A N 1
ATOM 2433 C CA . PRO A 1 316 ? 2.636 -20.462 -5.328 1.00 20.01 346 PRO A CA 1
ATOM 2434 C C . PRO A 1 316 ? 1.567 -20.861 -6.333 1.00 20.27 346 PRO A C 1
ATOM 2435 O O . PRO A 1 316 ? 1.556 -21.987 -6.832 1.00 21.41 346 PRO A O 1
ATOM 2439 N N . LEU A 1 317 ? 0.656 -19.936 -6.618 1.00 20.10 347 LEU A N 1
ATOM 2440 C CA . LEU A 1 317 ? -0.470 -20.233 -7.494 1.00 20.30 347 LEU A CA 1
ATOM 2441 C C . LEU A 1 317 ? -0.237 -19.831 -8.941 1.00 20.60 347 LEU A C 1
ATOM 2442 O O . LEU A 1 317 ? -0.740 -20.506 -9.844 1.00 21.15 347 LEU A O 1
ATOM 2447 N N . LEU A 1 318 ? 0.511 -18.755 -9.188 1.00 20.47 348 LEU A N 1
ATOM 2448 C CA . LEU A 1 318 ? 0.625 -18.210 -10.536 1.00 19.82 348 LEU A CA 1
ATOM 2449 C C . LEU A 1 318 ? 1.785 -18.820 -11.318 1.00 20.84 348 LEU A C 1
ATOM 2450 O O . LEU A 1 318 ? 1.608 -19.223 -12.472 1.00 20.93 348 LEU A O 1
ATOM 2455 N N . TRP A 1 319 ? 2.971 -18.897 -10.713 1.00 21.00 349 TRP A N 1
ATOM 2456 C CA . TRP A 1 319 ? 4.124 -19.481 -11.383 1.00 21.15 349 TRP A CA 1
ATOM 2457 C C . TRP A 1 319 ? 4.986 -20.218 -10.368 1.00 21.51 349 TRP A C 1
ATOM 2458 O O . TRP A 1 319 ? 4.940 -19.945 -9.165 1.00 21.47 349 TRP A O 1
ATOM 2469 N N . ASN A 1 320 ? 5.777 -21.165 -10.873 1.00 21.84 350 ASN A N 1
ATOM 2470 C CA . ASN A 1 320 ? 6.628 -21.989 -10.023 1.00 22.56 350 ASN A CA 1
ATOM 2471 C C . ASN A 1 320 ? 7.986 -21.323 -9.853 1.00 22.69 350 ASN A C 1
ATOM 2472 O O . ASN A 1 320 ? 8.677 -21.091 -10.854 1.00 20.62 350 ASN A O 1
ATOM 2477 N N . PRO A 1 321 ? 8.409 -21.004 -8.629 1.00 22.11 351 PRO A N 1
ATOM 2478 C CA . PRO A 1 321 ? 9.708 -20.335 -8.456 1.00 22.68 351 PRO A CA 1
ATOM 2479 C C . PRO A 1 321 ? 10.897 -21.169 -8.902 1.00 23.69 351 PRO A C 1
ATOM 2480 O O . PRO A 1 321 ? 11.940 -20.592 -9.232 1.00 24.55 351 PRO A O 1
ATOM 2484 N N . SER A 1 322 ? 10.777 -22.500 -8.939 1.00 23.95 352 SER A N 1
ATOM 2485 C CA . SER A 1 322 ? 11.935 -23.335 -9.247 1.00 25.47 352 SER A CA 1
ATOM 2486 C C . SER A 1 322 ? 12.458 -23.087 -10.656 1.00 25.81 352 SER A C 1
ATOM 2487 O O . SER A 1 322 ? 13.667 -23.189 -10.894 1.00 26.72 352 SER A O 1
ATOM 2490 N N . ASN A 1 323 ? 11.574 -22.761 -11.601 1.00 25.71 353 ASN A N 1
ATOM 2491 C CA . ASN A 1 323 ? 12.011 -22.490 -12.966 1.00 26.60 353 ASN A CA 1
ATOM 2492 C C . ASN A 1 323 ? 11.248 -21.345 -13.620 1.00 25.88 353 ASN A C 1
ATOM 2493 O O . ASN A 1 323 ? 11.303 -21.213 -14.850 1.00 25.24 353 ASN A O 1
ATOM 2498 N N . ASN A 1 324 ? 10.525 -20.535 -12.846 1.00 25.91 354 ASN A N 1
ATOM 2499 C CA . ASN A 1 324 ? 9.781 -19.366 -13.308 1.00 26.07 354 ASN A CA 1
ATOM 2500 C C . ASN A 1 324 ? 8.662 -19.713 -14.286 1.00 25.59 354 ASN A C 1
ATOM 2501 O O . ASN A 1 324 ? 8.121 -18.815 -14.944 1.00 24.72 354 ASN A O 1
ATOM 2506 N N . ALA A 1 325 ? 8.285 -20.984 -14.387 1.00 26.07 355 ALA A N 1
ATOM 2507 C CA . ALA A 1 325 ? 7.257 -21.399 -15.333 1.00 26.28 355 ALA A CA 1
ATOM 2508 C C . ALA A 1 325 ? 5.868 -21.056 -14.806 1.00 25.49 355 ALA A C 1
ATOM 2509 O O . ALA A 1 325 ? 5.546 -21.337 -13.648 1.00 24.11 355 ALA A O 1
ATOM 2511 N N . VAL A 1 326 ? 5.048 -20.445 -15.665 1.00 25.83 356 VAL A N 1
ATOM 2512 C CA . VAL A 1 326 ? 3.653 -20.184 -15.331 1.00 26.23 356 VAL A CA 1
ATOM 2513 C C . VAL A 1 326 ? 2.909 -21.504 -15.180 1.00 27.21 356 VAL A C 1
ATOM 2514 O O . VAL A 1 326 ? 3.109 -22.444 -15.962 1.00 27.85 356 VAL A O 1
ATOM 2518 N N . ILE A 1 327 ? 2.041 -21.585 -14.170 1.00 27.12 357 ILE A N 1
ATOM 2519 C CA . ILE A 1 327 ? 1.286 -22.811 -13.933 1.00 27.54 357 ILE A CA 1
ATOM 2520 C C . ILE A 1 327 ? -0.212 -22.534 -13.961 1.00 26.41 357 ILE A C 1
ATOM 2521 O O . ILE A 1 327 ? -0.999 -23.384 -14.390 1.00 26.68 357 ILE A O 1
ATOM 2526 N N . ALA A 1 328 ? -0.622 -21.352 -13.510 1.00 25.56 358 ALA A N 1
ATOM 2527 C CA . ALA A 1 328 ? -2.034 -21.004 -13.549 1.00 25.25 358 ALA A CA 1
ATOM 2528 C C . ALA A 1 328 ? -2.501 -20.810 -14.988 1.00 25.66 358 ALA A C 1
ATOM 2529 O O . ALA A 1 328 ? -1.755 -20.341 -15.850 1.00 26.03 358 ALA A O 1
ATOM 2531 N N . LYS A 1 329 ? -3.751 -21.186 -15.245 1.00 25.52 359 LYS A N 1
ATOM 2532 C CA . LYS A 1 329 ? -4.366 -21.013 -16.554 1.00 26.33 359 LYS A CA 1
ATOM 2533 C C . LYS A 1 329 ? -5.218 -19.751 -16.549 1.00 25.55 359 LYS A C 1
ATOM 2534 O O . LYS A 1 329 ? -6.005 -19.531 -15.622 1.00 25.50 359 LYS A O 1
ATOM 2540 N N . PHE A 1 330 ? -5.056 -18.925 -17.580 1.00 25.17 360 PHE A N 1
ATOM 2541 C CA . PHE A 1 330 ? -5.750 -17.648 -17.690 1.00 24.26 360 PHE A CA 1
ATOM 2542 C C . PHE A 1 330 ? -6.647 -17.676 -18.919 1.00 24.18 360 PHE A C 1
ATOM 2543 O O . PHE A 1 330 ? -6.162 -17.846 -20.042 1.00 24.77 360 PHE A O 1
ATOM 2551 N N . ASP A 1 331 ? -7.948 -17.504 -18.702 1.00 23.23 361 ASP A N 1
ATOM 2552 C CA . ASP A 1 331 ? -8.945 -17.534 -19.766 1.00 23.20 361 ASP A CA 1
ATOM 2553 C C . ASP A 1 331 ? -9.295 -16.096 -20.135 1.00 22.28 361 ASP A C 1
ATOM 2554 O O . ASP A 1 331 ? -9.976 -15.404 -19.373 1.00 21.31 361 ASP A O 1
ATOM 2559 N N . THR A 1 332 ? -8.830 -15.647 -21.305 1.00 22.15 362 THR A N 1
ATOM 2560 C CA . THR A 1 332 ? -9.168 -14.328 -21.825 1.00 21.22 362 THR A CA 1
ATOM 2561 C C . THR A 1 332 ? -10.113 -14.416 -23.021 1.00 21.14 362 THR A C 1
ATOM 2562 O O . THR A 1 332 ? -10.138 -13.515 -23.864 1.00 20.77 362 THR A O 1
ATOM 2566 N N . SER A 1 333 ? -10.900 -15.493 -23.105 1.00 21.23 363 SER A N 1
ATOM 2567 C CA . SER A 1 333 ? -11.840 -15.626 -24.213 1.00 21.75 363 SER A CA 1
ATOM 2568 C C . SER A 1 333 ? -12.836 -14.474 -24.240 1.00 20.94 363 SER A C 1
ATOM 2569 O O . SER A 1 333 ? -13.272 -14.056 -25.320 1.00 20.74 363 SER A O 1
ATOM 2572 N N . SER A 1 334 ? -13.191 -13.943 -23.067 1.00 20.69 364 SER A N 1
ATOM 2573 C CA . SER A 1 334 ? -14.107 -12.812 -22.956 1.00 20.31 364 SER A CA 1
ATOM 2574 C C . SER A 1 334 ? -13.504 -11.502 -23.442 1.00 19.22 364 SER A C 1
ATOM 2575 O O . SER A 1 334 ? -14.250 -10.543 -23.670 1.00 18.76 364 SER A O 1
ATOM 2578 N N . ALA A 1 335 ? -12.191 -11.432 -23.597 1.00 18.79 365 ALA A N 1
ATOM 2579 C CA . ALA A 1 335 ? -11.513 -10.190 -23.940 1.00 17.95 365 ALA A CA 1
ATOM 2580 C C . ALA A 1 335 ? -10.106 -10.522 -24.407 1.00 17.74 365 ALA A C 1
ATOM 2581 O O . ALA A 1 335 ? -9.143 -10.371 -23.642 1.00 17.42 365 ALA A O 1
ATOM 2583 N N . PRO A 1 336 ? -9.952 -10.998 -25.645 1.00 18.08 366 PRO A N 1
ATOM 2584 C CA . PRO A 1 336 ? -8.631 -11.468 -26.093 1.00 18.61 366 PRO A CA 1
ATOM 2585 C C . PRO A 1 336 ? -7.535 -10.425 -25.974 1.00 18.57 366 PRO A C 1
ATOM 2586 O O . PRO A 1 336 ? -6.365 -10.798 -25.828 1.00 19.12 366 PRO A O 1
ATOM 2590 N N . TRP A 1 337 ? -7.874 -9.133 -26.031 1.00 18.19 367 TRP A N 1
ATOM 2591 C CA . TRP A 1 337 ? -6.856 -8.095 -25.891 1.00 18.40 367 TRP A CA 1
ATOM 2592 C C . TRP A 1 337 ? -6.097 -8.242 -24.578 1.00 18.02 367 TRP A C 1
ATOM 2593 O O . TRP A 1 337 ? -4.889 -7.984 -24.520 1.00 17.89 367 TRP A O 1
ATOM 2604 N N . ALA A 1 338 ? -6.788 -8.665 -23.516 1.00 17.86 368 ALA A N 1
ATOM 2605 C CA . ALA A 1 338 ? -6.207 -8.636 -22.179 1.00 18.01 368 ALA A CA 1
ATOM 2606 C C . ALA A 1 338 ? -4.993 -9.543 -22.048 1.00 18.88 368 ALA A C 1
ATOM 2607 O O . ALA A 1 338 ? -4.220 -9.389 -21.097 1.00 19.45 368 ALA A O 1
ATOM 2609 N N . ALA A 1 339 ? -4.805 -10.477 -22.984 1.00 18.92 369 ALA A N 1
ATOM 2610 C CA . ALA A 1 339 ? -3.663 -11.382 -22.955 1.00 19.55 369 ALA A CA 1
ATOM 2611 C C . ALA A 1 339 ? -2.339 -10.691 -23.261 1.00 20.30 369 ALA A C 1
ATOM 2612 O O . ALA A 1 339 ? -1.285 -11.315 -23.093 1.00 20.83 369 ALA A O 1
ATOM 2614 N N . ILE A 1 340 ? -2.356 -9.435 -23.721 1.00 20.23 370 ILE A N 1
ATOM 2615 C CA . ILE A 1 340 ? -1.106 -8.695 -23.881 1.00 21.13 370 ILE A CA 1
ATOM 2616 C C . ILE A 1 340 ? -0.568 -8.192 -22.554 1.00 21.26 370 ILE A C 1
ATOM 2617 O O . ILE A 1 340 ? 0.533 -7.630 -22.513 1.00 21.66 370 ILE A O 1
ATOM 2622 N N . ARG A 1 341 ? -1.317 -8.371 -21.472 1.00 20.69 371 ARG A N 1
ATOM 2623 C CA . ARG A 1 341 ? -0.903 -7.955 -20.145 1.00 20.62 371 ARG A CA 1
ATOM 2624 C C . ARG A 1 341 ? -0.733 -9.178 -19.258 1.00 20.27 371 ARG A C 1
ATOM 2625 O O . ARG A 1 341 ? -1.307 -10.240 -19.508 1.00 19.60 371 ARG A O 1
ATOM 2633 N N . ASN A 1 342 ? 0.081 -9.019 -18.228 1.00 20.69 372 ASN A N 1
ATOM 2634 C CA . ASN A 1 342 ? 0.228 -10.000 -17.170 1.00 21.77 372 ASN A CA 1
ATOM 2635 C C . ASN A 1 342 ? -0.307 -9.430 -15.864 1.00 19.96 372 ASN A C 1
ATOM 2636 O O . ASN A 1 342 ? -0.188 -8.225 -15.616 1.00 18.95 372 ASN A O 1
ATOM 2641 N N . PRO A 1 343 ? -0.921 -10.265 -15.018 1.00 19.54 373 PRO A N 1
ATOM 2642 C CA . PRO A 1 343 ? -1.453 -9.767 -13.742 1.00 18.91 373 PRO A CA 1
ATOM 2643 C C . PRO A 1 343 ? -0.423 -8.984 -12.946 1.00 18.63 373 PRO A C 1
ATOM 2644 O O . PRO A 1 343 ? 0.677 -9.470 -12.665 1.00 19.53 373 PRO A O 1
ATOM 2648 N N . HIS A 1 344 ? -0.775 -7.746 -12.618 1.00 17.61 374 HIS A N 1
ATOM 2649 C CA . HIS A 1 344 ? 0.094 -6.841 -11.885 1.00 17.03 374 HIS A CA 1
ATOM 2650 C C . HIS A 1 344 ? -0.794 -5.882 -11.113 1.00 16.37 374 HIS A C 1
ATOM 2651 O O . HIS A 1 344 ? -2.001 -5.803 -11.351 1.00 16.21 374 HIS A O 1
ATOM 2658 N N . TRP A 1 345 ? -0.185 -5.144 -10.185 1.00 16.01 375 TRP A N 1
ATOM 2659 C CA . TRP A 1 345 ? -0.935 -4.274 -9.279 1.00 15.97 375 TRP A CA 1
ATOM 2660 C C . TRP A 1 345 ? -2.048 -5.056 -8.589 1.00 16.12 375 TRP A C 1
ATOM 2661 O O . TRP A 1 345 ? -3.183 -4.589 -8.467 1.00 16.14 375 TRP A O 1
ATOM 2672 N N . ILE A 1 346 ? -1.726 -6.277 -8.163 1.00 16.40 376 ILE A N 1
ATOM 2673 C CA . ILE A 1 346 ? -2.681 -7.152 -7.490 1.00 16.23 376 ILE A CA 1
ATOM 2674 C C . ILE A 1 346 ? -2.823 -6.703 -6.042 1.00 16.41 376 ILE A C 1
ATOM 2675 O O . ILE A 1 346 ? -2.434 -7.421 -5.113 1.00 16.95 376 ILE A O 1
ATOM 2680 N N . THR A 1 347 ? -3.386 -5.516 -5.840 1.00 16.01 377 THR A N 1
ATOM 2681 C CA . THR A 1 347 ? -3.422 -4.897 -4.523 1.00 15.99 377 THR A CA 1
ATOM 2682 C C . THR A 1 347 ? -4.622 -5.322 -3.687 1.00 15.93 377 THR A C 1
ATOM 2683 O O . THR A 1 347 ? -4.706 -4.939 -2.514 1.00 15.79 377 THR A O 1
ATOM 2687 N N . ASP A 1 348 ? -5.544 -6.097 -4.255 1.00 15.66 378 ASP A N 1
ATOM 2688 C CA . ASP A 1 348 ? -6.703 -6.599 -3.535 1.00 15.83 378 ASP A CA 1
ATOM 2689 C C . ASP A 1 348 ? -7.011 -8.004 -4.027 1.00 16.31 378 ASP A C 1
ATOM 2690 O O . ASP A 1 348 ? -6.980 -8.274 -5.230 1.00 16.28 378 ASP A O 1
ATOM 2695 N N . ILE A 1 349 ? -7.293 -8.895 -3.084 1.00 16.77 379 ILE A N 1
ATOM 2696 C CA . ILE A 1 349 ? -7.723 -10.253 -3.389 1.00 16.76 379 ILE A CA 1
ATOM 2697 C C . ILE A 1 349 ? -8.674 -10.677 -2.281 1.00 16.96 379 ILE A C 1
ATOM 2698 O O . ILE A 1 349 ? -8.456 -10.354 -1.111 1.00 16.46 379 ILE A O 1
ATOM 2703 N N . LYS A 1 350 ? -9.758 -11.358 -2.655 1.00 17.50 380 LYS A N 1
ATOM 2704 C CA . LYS A 1 350 ? -10.832 -11.663 -1.717 1.00 18.18 380 LYS A CA 1
ATOM 2705 C C . LYS A 1 350 ? -11.368 -13.063 -1.966 1.00 18.67 380 LYS A C 1
ATOM 2706 O O . LYS A 1 350 ? -11.632 -13.434 -3.113 1.00 19.69 380 LYS A O 1
ATOM 2712 N N . ILE A 1 351 ? -11.538 -13.828 -0.891 1.00 18.19 381 ILE A N 1
ATOM 2713 C CA . ILE A 1 351 ? -12.162 -15.146 -0.943 1.00 18.02 381 ILE A CA 1
ATOM 2714 C C . ILE A 1 351 ? -13.659 -14.992 -0.708 1.00 17.70 381 ILE A C 1
ATOM 2715 O O . ILE A 1 351 ? -14.091 -14.243 0.176 1.00 17.17 381 ILE A O 1
ATOM 2720 N N . ASP A 1 352 ? -14.454 -15.694 -1.511 1.00 17.76 382 ASP A N 1
ATOM 2721 C CA . ASP A 1 352 ? -15.908 -15.685 -1.380 1.00 18.12 382 ASP A CA 1
ATOM 2722 C C . ASP A 1 352 ? -16.309 -16.213 -0.006 1.00 18.67 382 ASP A C 1
ATOM 2723 O O . ASP A 1 352 ? -15.959 -17.351 0.338 1.00 18.96 382 ASP A O 1
ATOM 2728 N N . PRO A 1 353 ? -17.019 -15.429 0.812 1.00 18.94 383 PRO A N 1
ATOM 2729 C CA . PRO A 1 353 ? -17.430 -15.920 2.139 1.00 19.44 383 PRO A CA 1
ATOM 2730 C C . PRO A 1 353 ? -18.453 -17.040 2.090 1.00 19.61 383 PRO A C 1
ATOM 2731 O O . PRO A 1 353 ? -18.749 -17.630 3.138 1.00 20.15 383 PRO A O 1
ATOM 2735 N N . PHE A 1 354 ? -18.997 -17.353 0.918 1.00 19.13 384 PHE A N 1
ATOM 2736 C CA . PHE A 1 354 ? -19.981 -18.412 0.782 1.00 19.41 384 PHE A CA 1
ATOM 2737 C C . PHE A 1 354 ? -19.495 -19.564 -0.081 1.00 19.42 384 PHE A C 1
ATOM 2738 O O . PHE A 1 354 ? -20.266 -20.494 -0.342 1.00 19.39 384 PHE A O 1
ATOM 2746 N N . ASN A 1 355 ? -18.237 -19.532 -0.523 1.00 19.14 385 ASN A N 1
ATOM 2747 C CA . ASN A 1 355 ? -17.638 -20.669 -1.218 1.00 19.33 385 ASN A CA 1
ATOM 2748 C C . ASN A 1 355 ? -16.123 -20.484 -1.124 1.00 19.08 385 ASN A C 1
ATOM 2749 O O . ASN A 1 355 ? -15.552 -19.677 -1.862 1.00 18.48 385 ASN A O 1
ATOM 2754 N N . SER A 1 356 ? -15.491 -21.242 -0.224 1.00 19.34 386 SER A N 1
ATOM 2755 C CA . SER A 1 356 ? -14.058 -21.106 0.015 1.00 19.13 386 SER A CA 1
ATOM 2756 C C . SER A 1 356 ? -13.207 -21.442 -1.200 1.00 19.45 386 SER A C 1
ATOM 2757 O O . SER A 1 356 ? -12.009 -21.141 -1.190 1.00 19.28 386 SER A O 1
ATOM 2760 N N . ASN A 1 357 ? -13.779 -22.054 -2.233 1.00 19.97 387 ASN A N 1
ATOM 2761 C CA . ASN A 1 357 ? -13.034 -22.346 -3.449 1.00 21.25 387 ASN A CA 1
ATOM 2762 C C . ASN A 1 357 ? -13.144 -21.244 -4.495 1.00 21.21 387 ASN A C 1
ATOM 2763 O O . ASN A 1 357 ? -12.557 -21.375 -5.574 1.00 21.73 387 ASN A O 1
ATOM 2768 N N . LYS A 1 358 ? -13.860 -20.161 -4.205 1.00 20.63 388 LYS A N 1
ATOM 2769 C CA . LYS A 1 358 ? -14.016 -19.051 -5.134 1.00 20.17 388 LYS A CA 1
ATOM 2770 C C . LYS A 1 358 ? -13.306 -17.813 -4.603 1.00 19.36 388 LYS A C 1
ATOM 2771 O O . LYS A 1 358 ? -13.384 -17.502 -3.409 1.00 18.80 388 LYS A O 1
ATOM 2777 N N . ALA A 1 359 ? -12.620 -17.106 -5.497 1.00 18.86 389 ALA A N 1
ATOM 2778 C CA . ALA A 1 359 ? -11.937 -15.876 -5.129 1.00 18.73 389 ALA A CA 1
ATOM 2779 C C . ALA A 1 359 ? -11.843 -14.974 -6.349 1.00 18.33 389 ALA A C 1
ATOM 2780 O O . ALA A 1 359 ? -12.077 -15.396 -7.484 1.00 18.12 389 ALA A O 1
ATOM 2782 N N . MET A 1 360 ? -11.500 -13.715 -6.096 1.00 17.89 390 MET A N 1
ATOM 2783 C CA . MET A 1 360 ? -11.251 -12.745 -7.150 1.00 17.81 390 MET A CA 1
ATOM 2784 C C . MET A 1 360 ? -10.118 -11.830 -6.716 1.00 16.70 390 MET A C 1
ATOM 2785 O O . MET A 1 360 ? -9.918 -11.597 -5.522 1.00 15.94 390 MET A O 1
ATOM 2790 N N . PHE A 1 361 ? -9.369 -11.318 -7.693 1.00 16.80 391 PHE A N 1
ATOM 2791 C CA . PHE A 1 361 ? -8.367 -10.303 -7.408 1.00 16.42 391 PHE A CA 1
ATOM 2792 C C . PHE A 1 361 ? -8.376 -9.248 -8.506 1.00 16.45 391 PHE A C 1
ATOM 2793 O O . PHE A 1 361 ? -8.862 -9.476 -9.616 1.00 17.46 391 PHE A O 1
ATOM 2801 N N . VAL A 1 362 ? -7.838 -8.080 -8.170 1.00 15.85 392 VAL A N 1
ATOM 2802 C CA . VAL A 1 362 ? -7.797 -6.945 -9.073 1.00 15.93 392 VAL A CA 1
ATOM 2803 C C . VAL A 1 362 ? -6.422 -6.863 -9.722 1.00 16.62 392 VAL A C 1
ATOM 2804 O O . VAL A 1 362 ? -5.432 -7.414 -9.229 1.00 16.41 392 VAL A O 1
ATOM 2808 N N . THR A 1 363 ? -6.365 -6.161 -10.855 1.00 16.60 393 THR A N 1
ATOM 2809 C CA . THR A 1 363 ? -5.120 -5.818 -11.527 1.00 16.20 393 THR A CA 1
ATOM 2810 C C . THR A 1 363 ? -5.236 -4.400 -12.066 1.00 16.24 393 THR A C 1
ATOM 2811 O O . THR A 1 363 ? -6.283 -3.753 -11.961 1.00 16.46 393 THR A O 1
ATOM 2815 N N . GLY A 1 364 ? -4.156 -3.927 -12.683 1.00 16.52 394 GLY A N 1
ATOM 2816 C CA . GLY A 1 364 ? -4.188 -2.664 -13.392 1.00 16.95 394 GLY A CA 1
ATOM 2817 C C . GLY A 1 364 ? -4.989 -2.666 -14.676 1.00 17.17 394 GLY A C 1
ATOM 2818 O O . GLY A 1 364 ? -5.014 -1.642 -15.367 1.00 17.61 394 GLY A O 1
ATOM 2819 N N . TYR A 1 365 ? -5.644 -3.783 -15.021 1.00 16.82 395 TYR A N 1
ATOM 2820 C CA . TYR A 1 365 ? -6.442 -3.841 -16.240 1.00 17.29 395 TYR A CA 1
ATOM 2821 C C . TYR A 1 365 ? -7.713 -4.674 -16.095 1.00 17.41 395 TYR A C 1
ATOM 2822 O O . TYR A 1 365 ? -8.339 -4.996 -17.116 1.00 17.98 395 TYR A O 1
ATOM 2831 N N . GLY A 1 366 ? -8.123 -5.033 -14.885 1.00 16.69 396 GLY A N 1
ATOM 2832 C CA . GLY A 1 366 ? -9.403 -5.683 -14.694 1.00 16.63 396 GLY A CA 1
ATOM 2833 C C . GLY A 1 366 ? -9.362 -6.702 -13.571 1.00 16.90 396 GLY A C 1
ATOM 2834 O O . GLY A 1 366 ? -8.378 -6.826 -12.846 1.00 17.46 396 GLY A O 1
ATOM 2835 N N . ILE A 1 367 ? -10.466 -7.442 -13.462 1.00 16.31 397 ILE A N 1
ATOM 2836 C CA . ILE A 1 367 ? -10.703 -8.400 -12.388 1.00 15.90 397 ILE A CA 1
ATOM 2837 C C . ILE A 1 367 ? -10.500 -9.814 -12.914 1.00 17.03 397 ILE A C 1
ATOM 2838 O O . ILE A 1 367 ? -10.913 -10.143 -14.035 1.00 17.27 397 ILE A O 1
ATOM 2843 N N . TRP A 1 368 ? -9.865 -10.655 -12.100 1.00 17.21 398 TRP A N 1
ATOM 2844 C CA . TRP A 1 368 ? -9.692 -12.071 -12.379 1.00 17.57 398 TRP A CA 1
ATOM 2845 C C . TRP A 1 368 ? -10.425 -12.881 -11.318 1.00 17.44 398 TRP A C 1
ATOM 2846 O O . TRP A 1 368 ? -10.407 -12.525 -10.137 1.00 17.89 398 TRP A O 1
ATOM 2857 N N . ALA A 1 369 ? -11.060 -13.973 -11.733 1.00 17.23 399 ALA A N 1
ATOM 2858 C CA . ALA A 1 369 ? -11.843 -14.795 -10.824 1.00 17.49 399 ALA A CA 1
ATOM 2859 C C . ALA A 1 369 ? -11.439 -16.256 -10.949 1.00 18.29 399 ALA A C 1
ATOM 2860 O O . ALA A 1 369 ? -11.238 -16.761 -12.057 1.00 18.64 399 ALA A O 1
ATOM 2862 N N . CYS A 1 370 ? -11.326 -16.929 -9.805 1.00 18.17 400 CYS A N 1
ATOM 2863 C CA . CYS A 1 370 ? -11.110 -18.368 -9.757 1.00 18.47 400 CYS A CA 1
ATOM 2864 C C . CYS A 1 370 ? -12.319 -19.011 -9.093 1.00 19.18 400 CYS A C 1
ATOM 2865 O O . CYS A 1 370 ? -12.769 -18.551 -8.040 1.00 19.16 400 CYS A O 1
ATOM 2868 N N . ASP A 1 371 ? -12.838 -20.066 -9.713 1.00 19.86 401 ASP A N 1
ATOM 2869 C CA . ASP A 1 371 ? -14.000 -20.769 -9.189 1.00 20.47 401 ASP A CA 1
ATOM 2870 C C . ASP A 1 371 ? -13.645 -22.099 -8.540 1.00 20.48 401 ASP A C 1
ATOM 2871 O O . ASP A 1 371 ? -14.547 -22.806 -8.080 1.00 19.84 401 ASP A O 1
ATOM 2876 N N . ASN A 1 372 ? -12.359 -22.460 -8.491 1.00 20.60 402 ASN A N 1
ATOM 2877 C CA . ASN A 1 372 ? -11.934 -23.655 -7.759 1.00 21.24 402 ASN A CA 1
ATOM 2878 C C . ASN A 1 372 ? -10.472 -23.467 -7.347 1.00 21.27 402 ASN A C 1
ATOM 2879 O O . ASN A 1 372 ? -9.554 -23.902 -8.044 1.00 21.40 402 ASN A O 1
ATOM 2884 N N . LEU A 1 373 ? -10.274 -22.832 -6.188 1.00 21.30 403 LEU A N 1
ATOM 2885 C CA . LEU A 1 373 ? -8.934 -22.674 -5.637 1.00 22.25 403 LEU A CA 1
ATOM 2886 C C . LEU A 1 373 ? -8.292 -24.007 -5.268 1.00 24.39 403 LEU A C 1
ATOM 2887 O O . LEU A 1 373 ? -7.074 -24.057 -5.065 1.00 25.03 403 LEU A O 1
ATOM 2892 N N . SER A 1 374 ? -9.076 -25.080 -5.173 1.00 25.50 404 SER A N 1
ATOM 2893 C CA . SER A 1 374 ? -8.537 -26.396 -4.851 1.00 27.32 404 SER A CA 1
ATOM 2894 C C . SER A 1 374 ? -7.952 -27.110 -6.062 1.00 28.37 404 SER A C 1
ATOM 2895 O O . SER A 1 374 ? -7.271 -28.129 -5.891 1.00 29.12 404 SER A O 1
ATOM 2898 N N . ALA A 1 375 ? -8.202 -26.615 -7.269 1.00 28.35 405 ALA A N 1
ATOM 2899 C CA . ALA A 1 375 ? -7.673 -27.254 -8.463 1.00 29.61 405 ALA A CA 1
ATOM 2900 C C . ALA A 1 375 ? -6.164 -27.052 -8.558 1.00 30.88 405 ALA A C 1
ATOM 2901 O O . ALA A 1 375 ? -5.625 -26.012 -8.167 1.00 30.36 405 ALA A O 1
ATOM 2903 N N . SER A 1 376 ? -5.484 -28.066 -9.086 1.00 32.49 406 SER A N 1
ATOM 2904 C CA . SER A 1 376 ? -4.031 -28.042 -9.256 1.00 32.83 406 SER A CA 1
ATOM 2905 C C . SER A 1 376 ? -3.700 -28.312 -10.717 1.00 32.56 406 SER A C 1
ATOM 2906 O O . SER A 1 376 ? -3.762 -29.472 -11.164 1.00 33.30 406 SER A O 1
ATOM 2909 N N . PRO A 1 377 ? -3.361 -27.282 -11.511 1.00 30.59 407 PRO A N 1
ATOM 2910 C CA . PRO A 1 377 ? -3.294 -25.879 -11.091 1.00 28.62 407 PRO A CA 1
ATOM 2911 C C . PRO A 1 377 ? -4.655 -25.193 -11.126 1.00 26.59 407 PRO A C 1
ATOM 2912 O O . PRO A 1 377 ? -5.642 -25.806 -11.535 1.00 25.95 407 PRO A O 1
ATOM 2916 N N . THR A 1 378 ? -4.700 -23.932 -10.710 1.00 25.20 408 THR A N 1
ATOM 2917 C CA . THR A 1 378 ? -5.940 -23.174 -10.698 1.00 24.53 408 THR A CA 1
ATOM 2918 C C . THR A 1 378 ? -6.174 -22.507 -12.047 1.00 24.56 408 THR A C 1
ATOM 2919 O O . THR A 1 378 ? -5.235 -22.223 -12.795 1.00 25.21 408 THR A O 1
ATOM 2923 N N . THR A 1 379 ? -7.445 -22.262 -12.352 1.00 23.60 409 THR A N 1
ATOM 2924 C CA . THR A 1 379 ? -7.850 -21.590 -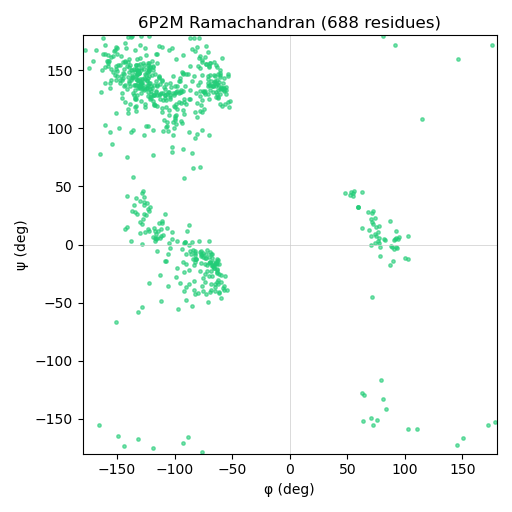13.576 1.00 22.55 409 THR A CA 1
ATOM 2925 C C . THR A 1 379 ? -8.519 -20.271 -13.220 1.00 22.07 409 THR A C 1
ATOM 2926 O O . THR A 1 379 ? -9.406 -20.232 -12.363 1.00 21.94 409 THR A O 1
ATOM 2930 N N . TRP A 1 380 ? -8.091 -19.198 -13.877 1.00 21.61 410 TRP A N 1
ATOM 2931 C CA . TRP A 1 380 ? -8.581 -17.856 -13.600 1.00 20.80 410 TRP A CA 1
ATOM 2932 C C . TRP A 1 380 ? -9.236 -17.289 -14.849 1.00 21.24 410 TRP A C 1
ATOM 2933 O O . TRP A 1 380 ? -8.684 -17.397 -15.949 1.00 22.23 410 TRP A O 1
ATOM 2944 N N . TYR A 1 381 ? -10.408 -16.684 -14.674 1.00 20.50 411 TYR A N 1
ATOM 2945 C CA . TYR A 1 381 ? -11.182 -16.115 -15.766 1.00 19.71 411 TYR A CA 1
ATOM 2946 C C . TYR A 1 381 ? -11.153 -14.596 -15.693 1.00 17.93 411 TYR A C 1
ATOM 2947 O O . TYR A 1 381 ? -11.311 -14.014 -14.615 1.00 16.55 411 TYR A O 1
ATOM 2956 N N . PHE A 1 382 ? -10.942 -13.958 -16.846 1.00 17.56 412 PHE A N 1
ATOM 2957 C CA . PHE A 1 382 ? -11.066 -12.509 -16.959 1.00 17.23 412 PHE A CA 1
ATOM 2958 C C . PHE A 1 382 ? -12.540 -12.137 -16.843 1.00 17.71 412 PHE A C 1
ATOM 2959 O O . PHE A 1 382 ? -13.273 -12.166 -17.837 1.00 18.61 412 PHE A O 1
ATOM 2967 N N . ARG A 1 383 ? -12.990 -11.808 -15.631 1.00 17.51 413 ARG A N 1
ATOM 2968 C CA . ARG A 1 383 ? -14.417 -11.650 -15.344 1.00 18.22 413 ARG A CA 1
ATOM 2969 C C . ARG A 1 383 ? -14.745 -10.161 -15.300 1.00 18.42 413 ARG A C 1
ATOM 2970 O O . ARG A 1 383 ? -14.870 -9.552 -14.238 1.00 18.18 413 ARG A O 1
ATOM 2978 N N . ASN A 1 384 ? -14.898 -9.569 -16.487 1.00 18.35 414 ASN A N 1
ATOM 2979 C CA . ASN A 1 384 ? -15.123 -8.132 -16.592 1.00 18.67 414 ASN A CA 1
ATOM 2980 C C . ASN A 1 384 ? -16.240 -7.801 -17.570 1.00 19.00 414 ASN A C 1
ATOM 2981 O O . ASN A 1 384 ? -16.239 -6.724 -18.173 1.00 19.23 414 ASN A O 1
ATOM 2986 N N . LYS A 1 385 ? -17.197 -8.707 -17.746 1.00 19.44 415 LYS A N 1
ATOM 2987 C CA . LYS A 1 385 ? -18.375 -8.366 -18.530 1.00 20.41 415 LYS A CA 1
ATOM 2988 C C . LYS A 1 385 ? -19.098 -7.203 -17.864 1.00 19.49 415 LYS A C 1
ATOM 2989 O O . LYS A 1 385 ? -19.349 -7.222 -16.657 1.00 18.95 415 LYS A O 1
ATOM 2995 N N . GLY A 1 386 ? -19.402 -6.172 -18.651 1.00 19.14 416 GLY A N 1
ATOM 2996 C CA . GLY A 1 386 ? -20.008 -4.969 -18.127 1.00 18.35 416 GLY A CA 1
ATOM 2997 C C . GLY A 1 386 ? -19.056 -4.021 -17.434 1.00 17.23 416 GLY A C 1
ATOM 2998 O O . GLY A 1 386 ? -19.453 -2.892 -17.124 1.00 17.41 416 GLY A O 1
ATOM 2999 N N . LEU A 1 387 ? -17.816 -4.431 -17.179 1.00 16.46 417 LEU A N 1
ATOM 3000 C CA . LEU A 1 387 ? -16.832 -3.593 -16.502 1.00 16.04 417 LEU A CA 1
ATOM 3001 C C . LEU A 1 387 ? -15.898 -3.014 -17.557 1.00 15.78 417 LEU A C 1
ATOM 3002 O O . LEU A 1 387 ? -15.037 -3.723 -18.090 1.00 15.03 417 LEU A O 1
ATOM 3007 N N . GLU A 1 388 ? -16.071 -1.727 -17.855 1.00 16.19 418 GLU A N 1
ATOM 3008 C CA . GLU A 1 388 ? -15.281 -1.038 -18.867 1.00 16.70 418 GLU A CA 1
ATOM 3009 C C . GLU A 1 388 ? -14.662 0.199 -18.235 1.00 17.05 418 GLU A C 1
ATOM 3010 O O . GLU A 1 388 ? -15.384 1.092 -17.780 1.00 16.93 418 GLU A O 1
ATOM 3016 N N . GLU A 1 389 ? -13.329 0.255 -18.212 1.00 17.51 419 GLU A N 1
ATOM 3017 C CA . GLU A 1 389 ? -12.617 1.315 -17.510 1.00 17.68 419 GLU A CA 1
ATOM 3018 C C . GLU A 1 389 ? -11.626 2.060 -18.398 1.00 17.26 419 GLU A C 1
ATOM 3019 O O . GLU A 1 389 ? -10.822 2.844 -17.884 1.00 17.25 419 GLU A O 1
ATOM 3025 N N . MET A 1 390 ? -11.666 1.850 -19.709 1.00 17.58 420 MET A N 1
ATOM 3026 C CA . MET A 1 390 ? -10.685 2.463 -20.590 1.00 18.59 420 MET A CA 1
ATOM 3027 C C . MET A 1 390 ? -10.983 3.945 -20.806 1.00 18.87 420 MET A C 1
ATOM 3028 O O . MET A 1 390 ? -12.104 4.423 -20.601 1.00 19.05 420 MET A O 1
ATOM 3033 N N . VAL A 1 391 ? -9.949 4.673 -21.216 1.00 18.70 421 VAL A N 1
ATOM 3034 C CA . VAL A 1 391 ? -10.070 6.085 -21.567 1.00 18.57 421 VAL A CA 1
ATOM 3035 C C . VAL A 1 391 ? -9.987 6.208 -23.083 1.00 18.77 421 VAL A C 1
ATOM 3036 O O . VAL A 1 391 ? -8.887 6.123 -23.648 1.00 18.71 421 VAL A O 1
ATOM 3040 N N . PRO A 1 392 ? -11.110 6.389 -23.784 1.00 18.70 422 PRO A N 1
ATOM 3041 C CA . PRO A 1 392 ? -11.043 6.583 -25.238 1.00 18.50 422 PRO A CA 1
ATOM 3042 C C . PRO A 1 392 ? -10.678 8.013 -25.593 1.00 18.80 422 PRO A C 1
ATOM 3043 O O . PRO A 1 392 ? -11.550 8.884 -25.667 1.00 18.54 422 PRO A O 1
ATOM 3047 N N . ILE A 1 393 ? -9.385 8.259 -25.813 1.00 18.66 423 ILE A N 1
ATOM 3048 C CA . ILE A 1 393 ? -8.925 9.611 -26.097 1.00 18.96 423 ILE A CA 1
ATOM 3049 C C . ILE A 1 393 ? -9.490 10.109 -27.423 1.00 19.39 423 ILE A C 1
ATOM 3050 O O . ILE A 1 393 ? -9.785 11.303 -27.570 1.00 19.30 423 ILE A O 1
ATOM 3055 N N . GLU A 1 394 ? -9.669 9.220 -28.397 1.00 19.11 424 GLU A N 1
ATOM 3056 C CA . GLU A 1 394 ? -10.386 9.576 -29.612 1.00 19.85 424 GLU A CA 1
ATOM 3057 C C . GLU A 1 394 ? -11.071 8.336 -30.164 1.00 19.66 424 GLU A C 1
ATOM 3058 O O . GLU A 1 394 ? -10.551 7.224 -30.039 1.00 18.36 424 GLU A O 1
ATOM 3064 N N . ILE A 1 395 ? -12.250 8.533 -30.749 1.00 20.09 425 ILE A N 1
ATOM 3065 C CA . ILE A 1 395 ? -12.979 7.473 -31.432 1.00 20.19 425 ILE A CA 1
ATOM 3066 C C . ILE A 1 395 ? -13.431 7.994 -32.788 1.00 20.96 425 ILE A C 1
ATOM 3067 O O . ILE A 1 395 ? -13.681 9.192 -32.964 1.00 19.69 425 ILE A O 1
ATOM 3072 N N . VAL A 1 396 ? -13.524 7.083 -33.757 1.00 21.36 426 VAL A N 1
ATOM 3073 C CA . VAL A 1 396 ? -14.073 7.383 -35.073 1.00 22.15 426 VAL A CA 1
ATOM 3074 C C . VAL A 1 396 ? -15.015 6.258 -35.472 1.00 22.43 426 VAL A C 1
ATOM 3075 O O . VAL A 1 396 ? -14.842 5.104 -35.069 1.00 21.61 426 VAL A O 1
ATOM 3079 N N . SER A 1 397 ? -16.017 6.604 -36.280 1.00 23.02 427 SER A N 1
ATOM 3080 C CA . SER A 1 397 ? -16.983 5.641 -36.807 1.00 24.07 427 SER A CA 1
ATOM 3081 C C . SER A 1 397 ? -17.027 5.785 -38.323 1.00 23.33 427 SER A C 1
ATOM 3082 O O . SER A 1 397 ? -17.759 6.628 -38.860 1.00 23.13 427 SER A O 1
ATOM 3085 N N . PRO A 1 398 ? -16.252 4.985 -39.046 1.00 23.38 428 PRO A N 1
ATOM 3086 C CA . PRO A 1 398 ? -16.255 5.069 -40.512 1.00 24.44 428 PRO A CA 1
ATOM 3087 C C . PRO A 1 398 ? -17.567 4.565 -41.084 1.00 25.31 428 PRO A C 1
ATOM 3088 O O . PRO A 1 398 ? -18.271 3.774 -40.438 1.00 24.83 428 PRO A O 1
ATOM 3092 N N . PRO A 1 399 ? -17.935 5.005 -42.293 1.00 26.29 429 PRO A N 1
ATOM 3093 C CA . PRO A 1 399 ? -19.184 4.530 -42.908 1.00 27.20 429 PRO A CA 1
ATOM 3094 C C . PRO A 1 399 ? -19.093 3.133 -43.497 1.00 28.45 429 PRO A C 1
ATOM 3095 O O . PRO A 1 399 ? -20.122 2.590 -43.921 1.00 29.18 429 PRO A O 1
ATOM 3099 N N . SER A 1 400 ? -17.900 2.548 -43.557 1.00 28.43 430 SER A N 1
ATOM 3100 C CA . SER A 1 400 ? -17.732 1.169 -43.983 1.00 28.57 430 SER A CA 1
ATOM 3101 C C . SER A 1 400 ? -16.516 0.599 -43.272 1.00 28.10 430 SER A C 1
ATOM 3102 O O . SER A 1 400 ? -15.688 1.335 -42.729 1.00 27.55 430 SER A O 1
ATOM 3105 N N . GLY A 1 401 ? -16.414 -0.725 -43.285 1.00 28.11 431 GLY A N 1
ATOM 3106 C CA . GLY A 1 401 ? -15.412 -1.391 -42.480 1.00 27.46 431 GLY A CA 1
ATOM 3107 C C . GLY A 1 401 ? -15.907 -1.587 -41.064 1.00 26.14 431 GLY A C 1
ATOM 3108 O O . GLY A 1 401 ? -17.087 -1.883 -40.855 1.00 26.74 431 GLY A O 1
ATOM 3109 N N . ALA A 1 402 ? -15.024 -1.416 -40.083 1.00 25.06 432 ALA A N 1
ATOM 3110 C CA . ALA A 1 402 ? -15.419 -1.571 -38.689 1.00 24.21 432 ALA A CA 1
ATOM 3111 C C . ALA A 1 402 ? -16.461 -0.528 -38.303 1.00 23.72 432 ALA A C 1
ATOM 3112 O O . ALA A 1 402 ? -16.523 0.563 -38.875 1.00 23.79 432 ALA A O 1
ATOM 3114 N N . LEU A 1 403 ? -17.295 -0.876 -37.319 1.00 23.00 433 LEU A N 1
ATOM 3115 C CA . LEU A 1 403 ? -18.277 0.083 -36.822 1.00 23.22 433 LEU A CA 1
ATOM 3116 C C . LEU A 1 403 ? -17.608 1.227 -36.076 1.00 22.52 433 LEU A C 1
ATOM 3117 O O . LEU A 1 403 ? -18.086 2.367 -36.130 1.00 22.21 433 LEU A O 1
ATOM 3122 N N . LEU A 1 404 ? -16.506 0.945 -35.385 1.00 20.47 434 LEU A N 1
ATOM 3123 C CA . LEU A 1 404 ? -15.847 1.923 -34.535 1.00 20.72 434 LEU A CA 1
ATOM 3124 C C . LEU A 1 404 ? -14.372 1.574 -34.424 1.00 21.19 434 LEU A C 1
ATOM 3125 O O . LEU A 1 404 ? -13.988 0.402 -34.479 1.00 22.09 434 LEU A O 1
ATOM 3130 N N . LEU A 1 405 ? -13.546 2.604 -34.286 1.00 20.49 435 LEU A N 1
ATOM 3131 C CA . LEU A 1 405 ? -12.149 2.427 -33.928 1.00 20.31 435 LEU A CA 1
ATOM 3132 C C . LEU A 1 405 ? -11.845 3.340 -32.752 1.00 19.73 435 LEU A C 1
ATOM 3133 O O . LEU A 1 405 ? -12.315 4.480 -32.703 1.00 19.56 435 LEU A O 1
ATOM 3138 N N . SER A 1 406 ? -11.079 2.825 -31.796 1.00 19.00 436 SER A N 1
ATOM 3139 C CA . SER A 1 406 ? -10.811 3.528 -30.552 1.00 19.26 436 SER A CA 1
ATOM 3140 C C . SER A 1 406 ? -9.309 3.672 -30.345 1.00 19.72 436 SER A C 1
ATOM 3141 O O . SER A 1 406 ? -8.547 2.730 -30.572 1.00 19.92 436 SER A O 1
ATOM 3144 N N . ALA A 1 407 ? -8.898 4.864 -29.924 1.00 19.36 437 ALA A N 1
ATOM 3145 C CA . ALA A 1 407 ? -7.531 5.136 -29.493 1.00 19.36 437 ALA A CA 1
ATOM 3146 C C . ALA A 1 407 ? -7.563 5.274 -27.976 1.00 19.41 437 ALA A C 1
ATOM 3147 O O . ALA A 1 407 ? -8.031 6.290 -27.450 1.00 19.40 437 ALA A O 1
ATOM 3149 N N . MET A 1 408 ? -7.076 4.254 -27.277 1.00 19.69 438 MET A N 1
ATOM 3150 C CA . MET A 1 408 ? -7.239 4.148 -25.835 1.00 19.57 438 MET A CA 1
ATOM 3151 C C . MET A 1 408 ? -5.969 4.551 -25.099 1.00 20.09 438 MET A C 1
ATOM 3152 O O . MET A 1 408 ? -4.853 4.294 -25.556 1.00 20.76 438 MET A O 1
ATOM 3157 N N . GLY A 1 409 ? -6.149 5.170 -23.936 1.00 19.83 439 GLY A N 1
ATOM 3158 C CA . GLY A 1 409 ? -5.036 5.297 -23.015 1.00 19.73 439 GLY A CA 1
ATOM 3159 C C . GLY A 1 409 ? -4.533 3.924 -22.602 1.00 19.91 439 GLY A C 1
ATOM 3160 O O . GLY A 1 409 ? -5.303 2.967 -22.498 1.00 19.99 439 GLY A O 1
ATOM 3161 N N . ASP A 1 410 ? -3.215 3.821 -22.423 1.00 20.23 440 ASP A N 1
ATOM 3162 C CA . ASP A 1 410 ? -2.546 2.621 -21.925 1.00 21.23 440 ASP A CA 1
ATOM 3163 C C . ASP A 1 410 ? -2.524 1.457 -22.914 1.00 21.01 440 ASP A C 1
ATOM 3164 O O . ASP A 1 410 ? -1.484 0.812 -23.074 1.00 21.56 440 ASP A O 1
ATOM 3169 N N . GLN A 1 411 ? -3.645 1.157 -23.576 1.00 20.44 441 GLN A N 1
ATOM 3170 C CA . GLN A 1 411 ? -3.805 -0.156 -24.190 1.00 20.67 441 GLN A CA 1
ATOM 3171 C C . GLN A 1 411 ? -3.708 -0.182 -25.711 1.00 20.80 441 GLN A C 1
ATOM 3172 O O . GLN A 1 411 ? -3.572 -1.273 -26.278 1.00 21.46 441 GLN A O 1
ATOM 3178 N N . GLY A 1 412 ? -3.767 0.954 -26.386 1.00 20.06 442 GLY A N 1
ATOM 3179 C CA . GLY A 1 412 ? -3.536 0.986 -27.815 1.00 20.05 442 GLY A CA 1
ATOM 3180 C C . GLY A 1 412 ? -4.784 1.292 -28.618 1.00 19.83 442 GLY A C 1
ATOM 3181 O O . GLY A 1 412 ? -5.758 1.866 -28.127 1.00 19.46 442 GLY A O 1
ATOM 3182 N N . VAL A 1 413 ? -4.739 0.905 -29.892 1.00 19.96 443 VAL A N 1
ATOM 3183 C CA . VAL A 1 413 ? -5.829 1.138 -30.834 1.00 20.07 443 VAL A CA 1
ATOM 3184 C C . VAL A 1 413 ? -6.648 -0.135 -30.975 1.00 20.59 443 VAL A C 1
ATOM 3185 O O . VAL A 1 413 ? -6.093 -1.236 -31.088 1.00 21.12 443 VAL A O 1
ATOM 3189 N N . PHE A 1 414 ? -7.971 0.007 -30.973 1.00 20.60 444 PHE A N 1
ATOM 3190 C CA . PHE A 1 414 ? -8.878 -1.120 -31.129 1.00 21.67 444 PHE A CA 1
ATOM 3191 C C . PHE A 1 414 ? -9.740 -0.934 -32.370 1.00 22.33 444 PHE A C 1
ATOM 3192 O O . PHE A 1 414 ? -10.117 0.187 -32.727 1.00 21.84 444 PHE A O 1
ATOM 3200 N N . ARG A 1 415 ? -10.046 -2.053 -33.018 1.00 23.16 445 ARG A N 1
ATOM 3201 C CA . ARG A 1 415 ? -10.941 -2.109 -34.165 1.00 24.33 445 ARG A CA 1
ATOM 3202 C C . ARG A 1 415 ? -12.166 -2.920 -33.761 1.00 23.51 445 ARG A C 1
ATOM 3203 O O . ARG A 1 415 ? -12.040 -4.094 -33.398 1.00 23.37 445 ARG A O 1
ATOM 3211 N N . HIS A 1 416 ? -13.342 -2.295 -33.808 1.00 23.29 446 HIS A N 1
ATOM 3212 C CA . HIS A 1 416 ? -14.579 -2.899 -33.311 1.00 23.94 446 HIS A CA 1
ATOM 3213 C C . HIS A 1 416 ? -15.463 -3.296 -34.489 1.00 24.84 446 HIS A C 1
ATOM 3214 O O . HIS A 1 416 ? -16.151 -2.454 -35.072 1.00 24.82 446 HIS A O 1
ATOM 3221 N N . ASP A 1 417 ? -15.453 -4.586 -34.827 1.00 25.83 447 ASP A N 1
ATOM 3222 C CA . ASP A 1 417 ? -16.381 -5.106 -35.822 1.00 27.11 447 ASP A CA 1
ATOM 3223 C C . ASP A 1 417 ? -17.747 -5.416 -35.230 1.00 26.82 447 ASP A C 1
ATOM 3224 O O . ASP A 1 417 ? -18.712 -5.589 -35.981 1.00 27.15 447 ASP A O 1
ATOM 3229 N N . SER A 1 418 ? -17.850 -5.489 -33.906 1.00 26.07 448 SER A N 1
ATOM 3230 C CA . SER A 1 418 ? -19.127 -5.666 -33.236 1.00 26.36 448 SER A CA 1
ATOM 3231 C C . SER A 1 418 ? -19.091 -4.889 -31.931 1.00 25.29 448 SER A C 1
ATOM 3232 O O . SER A 1 418 ? -18.052 -4.826 -31.269 1.00 25.25 448 SER A O 1
ATOM 3235 N N . LEU A 1 419 ? -20.225 -4.292 -31.573 1.00 24.57 449 LEU A N 1
ATOM 3236 C CA . LEU A 1 419 ? -20.301 -3.533 -30.332 1.00 23.77 449 LEU A CA 1
ATOM 3237 C C . LEU A 1 419 ? -20.562 -4.414 -29.118 1.00 23.50 449 LEU A C 1
ATOM 3238 O O . LEU A 1 419 ? -20.319 -3.976 -27.989 1.00 22.56 449 LEU A O 1
ATOM 3243 N N . ASP A 1 420 ? -21.043 -5.640 -29.321 1.00 24.09 450 ASP A N 1
ATOM 3244 C CA . ASP A 1 420 ? -21.433 -6.519 -28.226 1.00 25.36 450 ASP A CA 1
ATOM 3245 C C . ASP A 1 420 ? -20.444 -7.655 -27.992 1.00 24.36 450 ASP A C 1
ATOM 3246 O O . ASP A 1 420 ? -20.771 -8.614 -27.287 1.00 24.29 450 ASP A O 1
ATOM 3251 N N . ALA A 1 421 ? -19.244 -7.573 -28.559 1.00 23.99 451 ALA A N 1
ATOM 3252 C CA . ALA A 1 421 ? -18.216 -8.575 -28.319 1.00 23.73 451 ALA A CA 1
ATOM 3253 C C . ALA A 1 421 ? -16.856 -7.899 -28.374 1.00 22.73 451 ALA A C 1
ATOM 3254 O O . ALA A 1 421 ? -16.636 -7.005 -29.196 1.00 22.12 451 ALA A O 1
ATOM 3256 N N . SER A 1 422 ? -15.951 -8.326 -27.499 1.00 22.35 452 SER A N 1
ATOM 3257 C CA . SER A 1 422 ? -14.608 -7.766 -27.505 1.00 21.86 452 SER A CA 1
ATOM 3258 C C . SER A 1 422 ? -13.912 -8.127 -28.817 1.00 22.25 452 SER A C 1
ATOM 3259 O O . SER A 1 422 ? -14.150 -9.211 -29.363 1.00 22.93 452 SER A O 1
ATOM 3262 N N . PRO A 1 423 ? -13.075 -7.246 -29.364 1.00 22.14 453 PRO A N 1
ATOM 3263 C CA . PRO A 1 423 ? -12.444 -7.536 -30.661 1.00 22.67 453 PRO A CA 1
ATOM 3264 C C . PRO A 1 423 ? -11.684 -8.856 -30.637 1.00 23.94 453 PRO A C 1
ATOM 3265 O O . PRO A 1 423 ? -10.878 -9.115 -29.741 1.00 23.89 453 PRO A O 1
ATOM 3269 N N . SER A 1 424 ? -11.959 -9.697 -31.642 1.00 24.61 454 SER A N 1
ATOM 3270 C CA . SER A 1 424 ? -11.388 -11.041 -31.672 1.00 25.83 454 SER A CA 1
ATOM 3271 C C . SER A 1 424 ? -9.878 -11.017 -31.872 1.00 26.03 454 SER A C 1
ATOM 3272 O O . SER A 1 424 ? -9.187 -11.951 -31.451 1.00 26.56 454 SER A O 1
ATOM 3275 N N . MET A 1 425 ? -9.349 -9.979 -32.519 1.00 25.65 455 MET A N 1
ATOM 3276 C CA A MET A 1 425 ? -7.908 -9.869 -32.702 0.50 25.88 455 MET A CA 1
ATOM 3277 C CA B MET A 1 425 ? -7.913 -9.831 -32.720 0.50 25.86 455 MET A CA 1
ATOM 3278 C C . MET A 1 425 ? -7.214 -9.205 -31.521 1.00 25.49 455 MET A C 1
ATOM 3279 O O . MET A 1 425 ? -5.982 -9.122 -31.514 1.00 25.13 455 MET A O 1
ATOM 3288 N N . GLY A 1 426 ? -7.965 -8.759 -30.522 1.00 24.52 456 GLY A N 1
ATOM 3289 C CA . GLY A 1 426 ? -7.359 -8.061 -29.402 1.00 23.12 456 GLY A CA 1
ATOM 3290 C C . GLY A 1 426 ? -7.107 -6.620 -29.775 1.00 22.42 456 GLY A C 1
ATOM 3291 O O . GLY A 1 426 ? -7.979 -5.947 -30.333 1.00 21.94 456 GLY A O 1
ATOM 3292 N N . VAL A 1 427 ? -5.912 -6.137 -29.477 1.00 22.50 457 VAL A N 1
ATOM 3293 C CA . VAL A 1 427 ? -5.534 -4.780 -29.849 1.00 22.67 457 VAL A CA 1
ATOM 3294 C C . VAL A 1 427 ? -5.182 -4.753 -31.331 1.00 22.50 457 VAL A C 1
ATOM 3295 O O . VAL A 1 427 ? -4.577 -5.693 -31.862 1.00 22.98 457 VAL A O 1
ATOM 3299 N N . ALA A 1 428 ? -5.598 -3.688 -32.020 1.00 21.69 458 ALA A N 1
ATOM 3300 C CA . ALA A 1 428 ? -5.280 -3.563 -33.438 1.00 21.55 458 ALA A CA 1
ATOM 3301 C C . ALA A 1 428 ? -3.891 -2.981 -33.659 1.00 21.32 458 ALA A C 1
ATOM 3302 O O . ALA A 1 428 ? -3.238 -3.310 -34.655 1.00 21.41 458 ALA A O 1
ATOM 3304 N N . LEU A 1 429 ? -3.435 -2.117 -32.756 1.00 20.59 459 LEU A N 1
ATOM 3305 C CA . LEU A 1 429 ? -2.097 -1.533 -32.816 1.00 20.57 459 LEU A CA 1
ATOM 3306 C C . LEU A 1 429 ? -1.560 -1.483 -31.392 1.00 20.20 459 LEU A C 1
ATOM 3307 O O . LEU A 1 429 ? -2.082 -0.741 -30.554 1.00 19.72 459 LEU A O 1
ATOM 3312 N N . ASP A 1 430 ? -0.518 -2.266 -31.122 1.00 20.67 460 ASP A N 1
ATOM 3313 C CA . ASP A 1 430 ? -0.003 -2.465 -29.767 1.00 21.28 460 ASP A CA 1
ATOM 3314 C C . ASP A 1 430 ? 1.105 -1.446 -29.511 1.00 20.95 460 ASP A C 1
ATOM 3315 O O . ASP A 1 430 ? 2.298 -1.732 -29.623 1.00 21.46 460 ASP A O 1
ATOM 3320 N N . VAL A 1 431 ? 0.695 -0.227 -29.151 1.00 19.72 461 VAL A N 1
ATOM 3321 C CA . VAL A 1 431 ? 1.644 0.872 -28.984 1.00 20.59 461 VAL A CA 1
ATOM 3322 C C . VAL A 1 431 ? 1.437 1.586 -27.654 1.00 20.57 461 VAL A C 1
ATOM 3323 O O . VAL A 1 431 ? 2.030 2.642 -27.411 1.00 19.46 461 VAL A O 1
ATOM 3327 N N . GLY A 1 432 ? 0.607 1.022 -26.783 1.00 20.61 462 GLY A N 1
ATOM 3328 C CA . GLY A 1 432 ? 0.325 1.733 -25.551 1.00 20.48 462 GLY A CA 1
ATOM 3329 C C . GLY A 1 432 ? -0.628 2.891 -25.792 1.00 19.84 462 GLY A C 1
ATOM 3330 O O . GLY A 1 432 ? -1.454 2.873 -26.708 1.00 19.60 462 GLY A O 1
ATOM 3331 N N . THR A 1 433 ? -0.501 3.923 -24.960 1.00 19.69 463 THR A N 1
ATOM 3332 C CA . THR A 1 433 ? -1.398 5.071 -25.033 1.00 19.19 463 THR A CA 1
ATOM 3333 C C . THR A 1 433 ? -1.431 5.654 -26.438 1.00 18.86 463 THR A C 1
ATOM 3334 O O . THR A 1 433 ? -0.392 6.020 -26.994 1.00 19.38 463 THR A O 1
ATOM 3338 N N . ALA A 1 434 ? -2.629 5.719 -27.012 1.00 18.61 464 ALA A N 1
ATOM 3339 C CA . ALA A 1 434 ? -2.856 6.294 -28.331 1.00 18.51 464 ALA A CA 1
ATOM 3340 C C . ALA A 1 434 ? -3.827 7.457 -28.191 1.00 18.38 464 ALA A C 1
ATOM 3341 O O . ALA A 1 434 ? -4.921 7.293 -27.640 1.00 18.57 464 ALA A O 1
ATOM 3343 N N . GLY A 1 435 ? -3.432 8.625 -28.688 1.00 18.47 465 GLY A N 1
ATOM 3344 C CA . GLY A 1 435 ? -4.199 9.830 -28.437 1.00 18.51 465 GL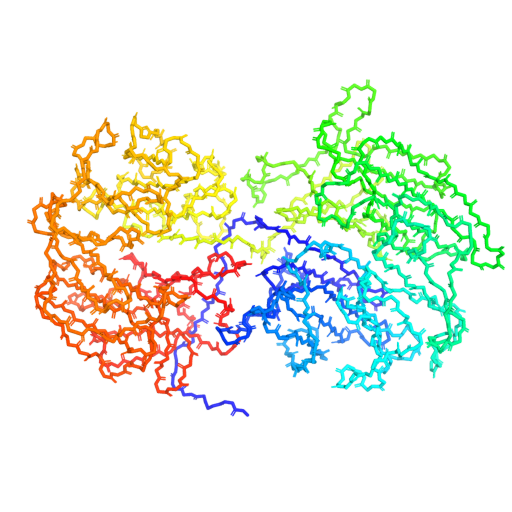Y A CA 1
ATOM 3345 C C . GLY A 1 435 ? -5.020 10.371 -29.591 1.00 19.20 465 GLY A C 1
ATOM 3346 O O . GLY A 1 435 ? -5.812 11.301 -29.399 1.00 19.50 465 GLY A O 1
ATOM 3347 N N . SER A 1 436 ? -4.853 9.815 -30.790 1.00 19.23 466 SER A N 1
ATOM 3348 C CA . SER A 1 436 ? -5.555 10.329 -31.957 1.00 19.59 466 SER A CA 1
ATOM 3349 C C . SER A 1 436 ? -5.788 9.209 -32.959 1.00 19.65 466 SER A C 1
ATOM 3350 O O . SER A 1 436 ? -5.007 8.256 -33.043 1.00 17.12 466 SER A O 1
ATOM 3353 N N . ILE A 1 437 ? -6.867 9.344 -33.726 1.00 19.16 467 ILE A N 1
ATOM 3354 C CA . ILE A 1 437 ? -7.168 8.426 -34.819 1.00 19.37 467 ILE A CA 1
ATOM 3355 C C . ILE A 1 437 ? -8.148 9.122 -35.754 1.00 19.67 467 ILE A C 1
ATOM 3356 O O . ILE A 1 437 ? -9.068 9.814 -35.309 1.00 19.58 467 ILE A O 1
ATOM 3361 N N . ASP A 1 438 ? -7.929 8.951 -37.056 1.00 19.36 468 ASP A N 1
ATOM 3362 C CA . ASP A 1 438 ? -8.792 9.542 -38.067 1.00 18.98 468 ASP A CA 1
ATOM 3363 C C . ASP A 1 438 ? -8.810 8.632 -39.284 1.00 19.06 468 ASP A C 1
ATOM 3364 O O . ASP A 1 438 ? -7.865 7.876 -39.521 1.00 19.07 468 ASP A O 1
ATOM 3369 N N . TYR A 1 439 ? -9.893 8.709 -40.052 1.00 19.44 469 TYR A N 1
ATOM 3370 C CA . TYR A 1 439 ? -10.014 7.963 -41.294 1.00 20.36 469 TYR A CA 1
ATOM 3371 C C . TYR A 1 439 ? -10.364 8.915 -42.430 1.00 21.27 469 TYR A C 1
ATOM 3372 O O . TYR A 1 439 ? -11.004 9.952 -42.223 1.00 18.48 469 TYR A O 1
ATOM 3381 N N . ALA A 1 440 ? -9.936 8.546 -43.633 1.00 21.47 470 ALA A N 1
ATOM 3382 C CA . ALA A 1 440 ? -10.223 9.324 -44.829 1.00 21.88 470 ALA A CA 1
ATOM 3383 C C . ALA A 1 440 ? -11.669 9.091 -45.248 1.00 22.81 470 ALA A C 1
ATOM 3384 O O . ALA A 1 440 ? -12.074 7.946 -45.475 1.00 23.32 470 ALA A O 1
ATOM 3386 N N . GLU A 1 441 ? -12.441 10.172 -45.366 1.00 23.11 471 GLU A N 1
ATOM 3387 C CA . GLU A 1 441 ? -13.879 10.037 -45.585 1.00 24.43 471 GLU A CA 1
ATOM 3388 C C . GLU A 1 441 ? -14.182 9.282 -46.874 1.00 25.02 471 GLU A C 1
ATOM 3389 O O . GLU A 1 441 ? -15.022 8.376 -46.892 1.00 25.25 471 GLU A O 1
ATOM 3395 N N . SER A 1 442 ? -13.507 9.641 -47.967 1.00 25.39 472 SER A N 1
ATOM 3396 C CA . SER A 1 442 ? -13.781 9.017 -49.256 1.00 26.73 472 SER A CA 1
ATOM 3397 C C . SER A 1 442 ? -13.086 7.675 -49.429 1.00 26.73 472 SER A C 1
ATOM 3398 O O . SER A 1 442 ? -13.407 6.948 -50.376 1.00 28.02 472 SER A O 1
ATOM 3401 N N . ILE A 1 443 ? -12.143 7.336 -48.559 1.00 25.51 473 ILE A N 1
ATOM 3402 C CA . ILE A 1 443 ? -11.482 6.035 -48.602 1.00 25.41 473 ILE A CA 1
ATOM 3403 C C . ILE A 1 443 ? -11.298 5.594 -47.152 1.00 23.46 473 ILE A C 1
ATOM 3404 O O . ILE A 1 443 ? -10.192 5.680 -46.599 1.00 22.43 473 ILE A O 1
ATOM 3409 N N . PRO A 1 444 ? -12.369 5.143 -46.488 1.00 22.85 474 PRO A N 1
ATOM 3410 C CA . PRO A 1 444 ? -12.288 4.875 -45.043 1.00 22.29 474 PRO A CA 1
ATOM 3411 C C . PRO A 1 444 ? -11.421 3.684 -44.680 1.00 22.20 474 PRO A C 1
ATOM 3412 O O . PRO A 1 444 ? -11.203 3.450 -43.484 1.00 22.09 474 PRO A O 1
ATOM 3416 N N . SER A 1 445 ? -10.924 2.926 -45.659 1.00 22.57 475 SER A N 1
ATOM 3417 C CA . SER A 1 445 ? -9.907 1.923 -45.373 1.00 22.85 475 SER A CA 1
ATOM 3418 C C . SER A 1 445 ? -8.582 2.553 -44.959 1.00 23.56 475 SER A C 1
ATOM 3419 O O . SER A 1 445 ? -7.753 1.873 -44.346 1.00 24.17 475 SER A O 1
ATOM 3422 N N . LYS A 1 446 ? -8.373 3.833 -45.265 1.00 23.60 476 LYS A N 1
ATOM 3423 C CA . LYS A 1 446 ? -7.138 4.533 -44.932 1.00 23.97 476 LYS A CA 1
ATOM 3424 C C . LYS A 1 446 ? -7.298 5.236 -43.588 1.00 23.21 476 LYS A C 1
ATOM 3425 O O . LYS A 1 446 ? -8.111 6.158 -43.458 1.00 22.72 476 LYS A O 1
ATOM 3431 N N . ILE A 1 447 ? -6.516 4.810 -42.596 1.00 23.00 477 ILE A N 1
ATOM 3432 C CA . ILE A 1 447 ? -6.652 5.273 -41.219 1.00 18.78 477 ILE A CA 1
ATOM 3433 C C . ILE A 1 447 ? -5.278 5.644 -40.676 1.00 18.65 477 ILE A C 1
ATOM 3434 O O . ILE A 1 447 ? -4.289 4.958 -40.951 1.00 18.93 477 ILE A O 1
ATOM 3439 N N . VAL A 1 448 ? -5.218 6.721 -39.891 1.00 19.25 478 VAL A N 1
ATOM 3440 C CA . VAL A 1 448 ? -3.987 7.146 -39.231 1.00 19.40 478 VAL A CA 1
ATOM 3441 C C . VAL A 1 448 ? -4.221 7.183 -37.724 1.00 19.53 478 VAL A C 1
ATOM 3442 O O . VAL A 1 448 ? -5.348 7.379 -37.258 1.00 19.13 478 VAL A O 1
ATOM 3446 N N . ALA A 1 449 ? -3.146 6.986 -36.958 1.00 19.64 479 ALA A N 1
ATOM 3447 C CA . ALA A 1 449 ? -3.233 7.005 -35.502 1.00 19.85 479 ALA A CA 1
ATOM 3448 C C . ALA A 1 449 ? -1.906 7.469 -34.917 1.00 19.68 479 ALA A C 1
ATOM 3449 O O . ALA A 1 449 ? -0.850 7.304 -35.533 1.00 20.22 479 ALA A O 1
ATOM 3451 N N . THR A 1 450 ? -1.968 8.045 -33.717 1.00 19.95 480 THR A N 1
ATOM 3452 C CA . THR A 1 450 ? -0.787 8.562 -33.039 1.00 20.37 480 THR A CA 1
ATOM 3453 C C . THR A 1 450 ? -0.681 7.970 -31.641 1.00 20.81 480 THR A C 1
ATOM 3454 O O . THR A 1 450 ? -1.680 7.570 -31.039 1.00 20.40 480 THR A O 1
ATOM 3458 N N . TYR A 1 451 ? 0.547 7.924 -31.129 1.00 21.53 481 TYR A N 1
ATOM 3459 C CA . TYR A 1 451 ? 0.844 7.361 -29.815 1.00 21.76 481 TYR A CA 1
ATOM 3460 C C . TYR A 1 451 ? 2.048 8.113 -29.252 1.00 22.89 481 TYR A C 1
ATOM 3461 O O . TYR A 1 451 ? 2.414 9.182 -29.749 1.00 23.52 481 TYR A O 1
ATOM 3470 N N . TYR A 1 452 ? 2.678 7.563 -28.210 1.00 23.45 482 TYR A N 1
ATOM 3471 C CA . TYR A 1 452 ? 3.591 8.364 -27.400 1.00 25.01 482 TYR A CA 1
ATOM 3472 C C . TYR A 1 452 ? 4.994 7.773 -27.286 1.00 26.44 482 TYR A C 1
ATOM 3473 O O . TYR A 1 452 ? 5.717 8.058 -26.329 1.00 27.49 482 TYR A O 1
ATOM 3482 N N . SER A 1 453 ? 5.406 6.971 -28.265 1.00 26.00 483 SER A N 1
ATOM 3483 C CA . SER A 1 453 ? 6.811 6.641 -28.449 1.00 26.15 483 SER A CA 1
ATOM 3484 C C . SER A 1 453 ? 7.125 6.704 -29.934 1.00 24.38 483 SER A C 1
ATOM 3485 O O . SER A 1 453 ? 6.252 6.463 -30.771 1.00 23.17 483 SER A O 1
ATOM 3488 N N . ALA A 1 454 ? 8.373 7.041 -30.252 1.00 24.01 484 ALA A N 1
ATOM 3489 C CA . ALA A 1 454 ? 8.753 7.267 -31.640 1.00 23.63 484 ALA A CA 1
ATOM 3490 C C . ALA A 1 454 ? 8.446 6.027 -32.476 1.00 23.58 484 ALA A C 1
ATOM 3491 O O . ALA A 1 454 ? 8.612 4.898 -31.997 1.00 24.28 484 ALA A O 1
ATOM 3493 N N . PRO A 1 455 ? 8.007 6.192 -33.734 1.00 22.89 485 PRO A N 1
ATOM 3494 C CA . PRO A 1 455 ? 7.887 7.459 -34.463 1.00 22.45 485 PRO A CA 1
ATOM 3495 C C . PRO A 1 455 ? 6.558 8.184 -34.244 1.00 22.00 485 PRO A C 1
ATOM 3496 O O . PRO A 1 455 ? 6.209 9.063 -35.034 1.00 19.48 485 PRO A O 1
ATOM 3500 N N . TYR A 1 456 ? 5.827 7.801 -33.196 1.00 19.49 486 TYR A N 1
ATOM 3501 C CA . TYR A 1 456 ? 4.643 8.486 -32.681 1.00 19.34 486 TYR A CA 1
ATOM 3502 C C . TYR A 1 456 ? 3.416 8.383 -33.581 1.00 19.09 486 TYR A C 1
ATOM 3503 O O . TYR A 1 456 ? 2.367 8.928 -33.220 1.00 18.81 486 TYR A O 1
ATOM 3512 N N . GLY A 1 457 ? 3.497 7.710 -34.725 1.00 19.14 487 GLY A N 1
ATOM 3513 C CA . GLY A 1 457 ? 2.343 7.611 -35.599 1.00 18.89 487 GLY A CA 1
ATOM 3514 C C . GLY A 1 457 ? 2.442 6.426 -36.530 1.00 18.97 487 GLY A C 1
ATOM 3515 O O . GLY A 1 457 ? 3.519 5.860 -36.736 1.00 19.35 487 GLY A O 1
ATOM 3516 N N . ALA A 1 458 ? 1.296 6.063 -37.105 1.00 19.34 488 ALA A N 1
ATOM 3517 C CA . ALA A 1 458 ? 1.206 4.906 -37.986 1.00 19.90 488 ALA A CA 1
ATOM 3518 C C . ALA A 1 458 ? -0.043 5.038 -38.842 1.00 20.56 488 ALA A C 1
ATOM 3519 O O . ALA A 1 458 ? -0.941 5.827 -38.539 1.00 20.22 488 ALA A O 1
ATOM 3521 N N . TYR A 1 459 ? -0.100 4.245 -39.912 1.00 21.55 489 TYR A N 1
ATOM 3522 C CA . TYR A 1 459 ? -1.254 4.286 -40.797 1.00 22.33 489 TYR A CA 1
ATOM 3523 C C . TYR A 1 459 ? -1.594 2.892 -41.304 1.00 22.87 489 TYR A C 1
ATOM 3524 O O . TYR A 1 459 ? -0.756 1.984 -41.326 1.00 22.90 489 TYR A O 1
ATOM 3533 N N . SER A 1 460 ? -2.850 2.743 -41.718 1.00 23.07 490 SER A N 1
ATOM 3534 C CA . SER A 1 460 ? -3.386 1.487 -42.216 1.00 23.55 490 SER A CA 1
ATOM 3535 C C . SER A 1 460 ? -4.104 1.741 -43.532 1.00 23.64 490 SER A C 1
ATOM 3536 O O . SER A 1 460 ? -4.682 2.812 -43.744 1.00 23.56 490 SER A O 1
ATOM 3539 N N . THR A 1 461 ? -4.058 0.752 -44.424 1.00 23.81 491 THR A N 1
ATOM 3540 C CA . THR A 1 461 ? -4.747 0.836 -45.705 1.00 23.69 491 THR A CA 1
ATOM 3541 C C . THR A 1 461 ? -5.861 -0.195 -45.836 1.00 23.46 491 THR A C 1
ATOM 3542 O O . THR A 1 461 ? -6.465 -0.307 -46.909 1.00 23.20 491 THR A O 1
ATOM 3546 N N . ASP A 1 462 ? -6.158 -0.944 -44.776 1.00 23.44 492 ASP A N 1
ATOM 3547 C CA . ASP A 1 462 ? -7.195 -1.970 -44.821 1.00 24.16 492 ASP A CA 1
ATOM 3548 C C . ASP A 1 462 ? -8.153 -1.825 -43.646 1.00 23.65 492 ASP A C 1
ATOM 3549 O O . ASP A 1 462 ? -8.622 -2.813 -43.075 1.00 23.47 492 ASP A O 1
ATOM 3554 N N . GLY A 1 463 ? -8.456 -0.586 -43.265 1.00 23.63 493 GLY A N 1
ATOM 3555 C CA . GLY A 1 463 ? -9.417 -0.366 -42.204 1.00 23.61 493 GLY A CA 1
ATOM 3556 C C . GLY A 1 463 ? -8.921 -0.673 -40.811 1.00 24.08 493 GLY A C 1
ATOM 3557 O O . GLY A 1 463 ? -9.733 -0.929 -39.919 1.00 23.42 493 GLY A O 1
ATOM 3558 N N . GLY A 1 464 ? -7.608 -0.657 -40.592 1.00 24.59 494 GLY A N 1
ATOM 3559 C CA . GLY A 1 464 ? -7.058 -0.878 -39.272 1.00 24.28 494 GLY A CA 1
ATOM 3560 C C . GLY A 1 464 ? -6.718 -2.313 -38.937 1.00 24.96 494 GLY A C 1
ATOM 3561 O O . GLY A 1 464 ? -6.337 -2.589 -37.791 1.00 24.85 494 GLY A O 1
ATOM 3562 N N . LYS A 1 465 ? -6.846 -3.239 -39.887 1.00 25.72 495 LYS A N 1
ATOM 3563 C CA . LYS A 1 465 ? -6.465 -4.621 -39.619 1.00 26.56 495 LYS A CA 1
ATOM 3564 C C . LYS A 1 465 ? -4.949 -4.786 -39.609 1.00 26.00 495 LYS A C 1
ATOM 3565 O O . LYS A 1 465 ? -4.409 -5.515 -38.771 1.00 25.86 495 LYS A O 1
ATOM 3571 N N . THR A 1 466 ? -4.252 -4.116 -40.521 1.00 25.74 496 THR A N 1
ATOM 3572 C CA . THR A 1 466 ? -2.798 -4.126 -40.569 1.00 26.07 496 THR A CA 1
ATOM 3573 C C . THR A 1 466 ? -2.287 -2.693 -40.522 1.00 25.35 496 THR A C 1
ATOM 3574 O O . THR A 1 466 ? -2.919 -1.777 -41.053 1.00 24.89 496 THR A O 1
ATOM 3578 N N . TRP A 1 467 ? -1.137 -2.501 -39.881 1.00 24.86 497 TRP A N 1
ATOM 3579 C CA . TRP A 1 467 ? -0.585 -1.171 -39.678 1.00 24.17 497 TRP A CA 1
ATOM 3580 C C . TRP A 1 467 ? 0.889 -1.153 -40.048 1.00 23.00 497 TRP A C 1
ATOM 3581 O O . TRP A 1 467 ? 1.556 -2.187 -40.088 1.00 23.08 497 TRP A O 1
ATOM 3592 N N . THR A 1 468 ? 1.394 0.048 -40.314 1.00 23.51 498 THR A N 1
ATOM 3593 C CA . THR A 1 468 ? 2.828 0.254 -40.449 1.00 23.29 498 THR A CA 1
ATOM 3594 C C . THR A 1 468 ? 3.150 1.636 -39.898 1.00 23.19 498 THR A C 1
ATOM 3595 O O . THR A 1 468 ? 2.362 2.574 -40.051 1.00 23.45 498 THR A O 1
ATOM 3599 N N . LYS A 1 469 ? 4.285 1.747 -39.218 1.00 22.95 499 LYS A N 1
ATOM 3600 C CA . LYS A 1 469 ? 4.618 2.983 -38.528 1.00 22.05 499 LYS A CA 1
ATOM 3601 C C . LYS A 1 469 ? 5.129 4.031 -39.510 1.00 21.56 499 LYS A C 1
ATOM 3602 O O . LYS A 1 469 ? 5.686 3.706 -40.561 1.00 22.04 499 LYS A O 1
ATOM 3608 N N . PHE A 1 470 ? 4.911 5.299 -39.163 1.00 21.21 500 PHE A N 1
ATOM 3609 C CA . PHE A 1 470 ? 5.439 6.400 -39.959 1.00 20.96 500 PHE A CA 1
ATOM 3610 C C . PHE A 1 470 ? 6.945 6.251 -40.121 1.00 21.21 500 PHE A C 1
ATOM 3611 O O . PHE A 1 470 ? 7.660 5.990 -39.150 1.00 21.08 500 PHE A O 1
ATOM 3619 N N . ALA A 1 471 ? 7.428 6.411 -41.355 1.00 21.71 501 ALA A N 1
ATOM 3620 C CA . ALA A 1 471 ? 8.865 6.346 -41.591 1.00 22.34 501 ALA A CA 1
ATOM 3621 C C . ALA A 1 471 ? 9.599 7.529 -40.974 1.00 22.98 501 ALA A C 1
ATOM 3622 O O . ALA A 1 471 ? 10.800 7.425 -40.704 1.00 23.90 501 ALA A O 1
ATOM 3624 N N . SER A 1 472 ? 8.905 8.640 -40.739 1.00 22.58 502 SER A N 1
ATOM 3625 C CA . SER A 1 472 ? 9.499 9.817 -40.121 1.00 22.57 502 SER A CA 1
ATOM 3626 C C . SER A 1 472 ? 8.421 10.557 -39.341 1.00 21.25 502 SER A C 1
ATOM 3627 O O . SER A 1 472 ? 7.228 10.273 -39.466 1.00 20.74 502 SER A O 1
ATOM 3630 N N . TYR A 1 473 ? 8.856 11.520 -38.541 1.00 21.20 503 TYR A N 1
ATOM 3631 C CA . TYR A 1 473 ? 7.961 12.368 -37.772 1.00 21.18 503 TYR A CA 1
ATOM 3632 C C . TYR A 1 473 ? 8.535 13.775 -37.735 1.00 21.13 503 TYR A C 1
ATOM 3633 O O . TYR A 1 473 ? 9.743 13.961 -37.920 1.00 21.32 503 TYR A O 1
ATOM 3642 N N . PRO A 1 474 ? 7.694 14.788 -37.512 1.00 20.99 504 PRO A N 1
ATOM 3643 C CA . PRO A 1 474 ? 8.195 16.169 -37.487 1.00 21.29 504 PRO A CA 1
ATOM 3644 C C . PRO A 1 474 ? 9.285 16.358 -36.440 1.00 22.79 504 PRO A C 1
ATOM 3645 O O . PRO A 1 474 ? 9.197 15.843 -35.322 1.00 22.62 504 PRO A O 1
ATOM 3649 N N . ALA A 1 475 ? 10.319 17.110 -36.821 1.00 23.84 505 ALA A N 1
ATOM 3650 C CA . ALA A 1 475 ? 11.458 17.344 -35.941 1.00 24.98 505 ALA A CA 1
ATOM 3651 C C . ALA A 1 475 ? 11.011 17.977 -34.628 1.00 25.16 505 ALA A C 1
ATOM 3652 O O . ALA A 1 475 ? 10.214 18.919 -34.617 1.00 24.80 505 ALA A O 1
ATOM 3654 N N . GLY A 1 476 ? 11.530 17.452 -33.520 1.00 25.69 506 GLY A N 1
ATOM 3655 C CA . GLY A 1 476 ? 11.174 17.929 -32.202 1.00 25.78 506 GLY A CA 1
ATOM 3656 C C . GLY A 1 476 ? 9.998 17.227 -31.558 1.00 25.46 506 GLY A C 1
ATOM 3657 O O . GLY A 1 476 ? 9.683 17.523 -30.397 1.00 25.10 506 GLY A O 1
ATOM 3658 N N . THR A 1 477 ? 9.343 16.306 -32.265 1.00 25.22 507 THR A N 1
ATOM 3659 C CA . THR A 1 477 ? 8.159 15.651 -31.724 1.00 25.18 507 THR A CA 1
ATOM 3660 C C . THR A 1 477 ? 8.508 14.851 -30.477 1.00 25.27 507 THR A C 1
ATOM 3661 O O . THR A 1 477 ? 9.454 14.058 -30.476 1.00 25.68 507 THR A O 1
ATOM 3665 N N . THR A 1 478 ? 7.743 15.070 -29.410 1.00 25.17 508 THR A N 1
ATOM 3666 C CA . THR A 1 478 ? 7.880 14.297 -28.189 1.00 25.58 508 THR A CA 1
ATOM 3667 C C . THR A 1 478 ? 6.655 13.455 -27.873 1.00 24.67 508 THR A C 1
ATOM 3668 O O . THR A 1 478 ? 6.694 12.677 -26.914 1.00 25.17 508 THR A O 1
ATOM 3672 N N . GLY A 1 479 ? 5.581 13.587 -28.640 1.00 23.67 509 GLY A N 1
ATOM 3673 C CA . GLY A 1 479 ? 4.380 12.810 -28.409 1.00 22.11 509 GLY A CA 1
ATOM 3674 C C . GLY A 1 479 ? 3.414 12.997 -29.554 1.00 20.88 509 GLY A C 1
ATOM 3675 O O . GLY A 1 479 ? 3.470 13.993 -30.282 1.00 20.22 509 GLY A O 1
ATOM 3676 N N . GLY A 1 480 ? 2.518 12.018 -29.701 1.00 20.05 510 GLY A N 1
ATOM 3677 C CA . GLY A 1 480 ? 1.591 12.022 -30.819 1.00 19.85 510 GLY A CA 1
ATOM 3678 C C . GLY A 1 480 ? 0.503 13.071 -30.730 1.00 19.78 510 GLY A C 1
ATOM 3679 O O . GLY A 1 480 ? -0.062 13.448 -31.761 1.00 20.04 510 GLY A O 1
ATOM 3680 N N . GLY A 1 481 ? 0.196 13.548 -29.528 1.00 19.98 511 GLY A N 1
ATOM 3681 C CA . GLY A 1 481 ? -0.843 14.537 -29.341 1.00 20.51 511 GLY A CA 1
ATOM 3682 C C . GLY A 1 481 ? -2.202 13.916 -29.067 1.00 21.28 511 GLY A C 1
ATOM 3683 O O . GLY A 1 481 ? -2.409 12.703 -29.159 1.00 21.92 511 GLY A O 1
ATOM 3684 N N . THR A 1 482 ? -3.147 14.785 -28.718 1.00 21.70 512 THR A N 1
ATOM 3685 C CA . THR A 1 482 ? -4.512 14.402 -28.379 1.00 22.09 512 THR A CA 1
ATOM 3686 C C . THR A 1 482 ? -5.444 14.906 -29.473 1.00 21.64 512 THR A C 1
ATOM 3687 O O . THR A 1 482 ? -5.549 16.118 -29.686 1.00 21.62 512 THR A O 1
ATOM 3691 N N . ARG A 1 483 ? -6.121 13.979 -30.154 1.00 21.47 513 ARG A N 1
ATOM 3692 C CA . ARG A 1 483 ? -6.990 14.315 -31.285 1.00 22.30 513 ARG A CA 1
ATOM 3693 C C . ARG A 1 483 ? -6.275 15.249 -32.260 1.00 21.55 513 ARG A C 1
ATOM 3694 O O . ARG A 1 483 ? -6.840 16.230 -32.750 1.00 21.75 513 ARG A O 1
ATOM 3702 N N . ALA A 1 484 ? -5.014 14.930 -32.552 1.00 20.49 514 ALA A N 1
ATOM 3703 C CA . ALA A 1 484 ? -4.092 15.867 -33.180 1.00 19.69 514 ALA A CA 1
ATOM 3704 C C . ALA A 1 484 ? -3.720 15.484 -34.609 1.00 19.18 514 ALA A C 1
ATOM 3705 O O . 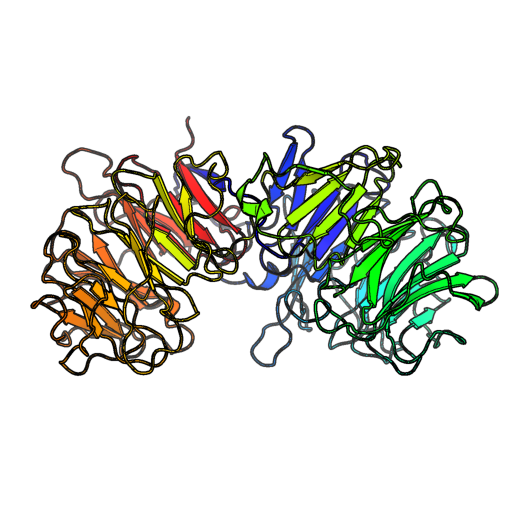ALA A 1 484 ? -2.713 15.972 -35.131 1.00 19.41 514 ALA A O 1
ATOM 3707 N N . ILE A 1 485 ? -4.501 14.627 -35.260 1.00 18.57 515 ILE A N 1
ATOM 3708 C CA . ILE A 1 485 ? -4.186 14.221 -36.622 1.00 18.92 515 ILE A CA 1
ATOM 3709 C C . ILE A 1 485 ? -5.457 14.204 -37.458 1.00 19.30 515 ILE A C 1
ATOM 3710 O O . ILE A 1 485 ? -6.550 13.912 -36.963 1.00 19.94 515 ILE A O 1
ATOM 3715 N N . ALA A 1 486 ? -5.304 14.554 -38.733 1.00 19.08 516 ALA A N 1
ATOM 3716 C CA . ALA A 1 486 ? -6.392 14.560 -39.698 1.00 19.20 516 ALA A CA 1
ATOM 3717 C C . ALA A 1 486 ? -5.856 14.095 -41.040 1.00 19.83 516 ALA A C 1
ATOM 3718 O O . ALA A 1 486 ? -4.769 14.504 -41.457 1.00 20.58 516 ALA A O 1
ATOM 3720 N N . ILE A 1 487 ? -6.617 13.240 -41.713 1.00 19.60 517 ILE A N 1
ATOM 3721 C CA . ILE A 1 487 ? -6.257 12.750 -43.035 1.00 20.46 517 ILE A CA 1
ATOM 3722 C C . ILE A 1 487 ? -7.293 13.253 -44.032 1.00 20.83 517 ILE A C 1
ATOM 3723 O O . ILE A 1 487 ? -8.495 13.257 -43.745 1.00 21.15 517 ILE A O 1
ATOM 3728 N N . SER A 1 488 ? -6.817 13.702 -45.191 1.00 20.79 518 SER A N 1
ATOM 3729 C CA . SER A 1 488 ? -7.693 14.256 -46.215 1.00 21.36 518 SER A CA 1
ATOM 3730 C C . SER A 1 488 ? -8.741 13.233 -46.644 1.00 21.58 518 SER A C 1
ATOM 3731 O O . SER A 1 488 ? -8.592 12.026 -46.441 1.00 21.44 518 SER A O 1
ATOM 3734 N N . ALA A 1 489 ? -9.817 13.739 -47.255 1.00 21.43 519 ALA A N 1
ATOM 3735 C CA . ALA A 1 489 ? -10.903 12.864 -47.685 1.00 21.52 519 ALA A CA 1
ATOM 3736 C C . ALA A 1 489 ? -10.408 11.782 -48.638 1.00 22.30 519 ALA A C 1
ATOM 3737 O O . ALA A 1 489 ? -10.844 10.627 -48.553 1.00 22.86 519 ALA A O 1
ATOM 3739 N N . ASP A 1 490 ? -9.489 12.126 -49.542 1.00 22.31 520 ASP A N 1
ATOM 3740 C CA . ASP A 1 490 ? -8.959 11.160 -50.496 1.00 22.84 520 ASP A CA 1
ATOM 3741 C C . ASP A 1 490 ? -7.796 10.345 -49.941 1.00 22.04 520 ASP A C 1
ATOM 3742 O O . ASP A 1 490 ? -7.224 9.533 -50.675 1.00 21.86 520 ASP A O 1
ATOM 3747 N N . GLY A 1 491 ? -7.428 10.551 -48.676 1.00 21.61 521 GLY A N 1
ATOM 3748 C CA . GLY A 1 491 ? -6.401 9.767 -48.021 1.00 21.40 521 GLY A CA 1
ATOM 3749 C C . GLY A 1 491 ? -4.971 10.099 -48.392 1.00 21.96 521 GLY A C 1
ATOM 3750 O O . GLY A 1 491 ? -4.054 9.433 -47.896 1.00 21.99 521 GLY A O 1
ATOM 3751 N N . ASN A 1 492 ? -4.741 11.110 -49.227 1.00 22.43 522 ASN A N 1
ATOM 3752 C CA . ASN A 1 492 ? -3.401 11.379 -49.732 1.00 23.34 522 ASN A CA 1
ATOM 3753 C C . ASN A 1 492 ? -2.616 12.381 -48.895 1.00 23.43 522 ASN A C 1
ATOM 3754 O O . ASN A 1 492 ? -1.394 12.473 -49.064 1.00 23.90 522 ASN A O 1
ATOM 3759 N N . ARG A 1 493 ? -3.272 13.131 -48.010 1.00 22.64 523 ARG A N 1
ATOM 3760 C CA . ARG A 1 493 ? -2.618 14.189 -47.252 1.00 22.20 523 ARG A CA 1
ATOM 3761 C C . ARG A 1 493 ? -2.946 14.047 -45.774 1.00 20.98 523 ARG A C 1
ATOM 3762 O O . ARG A 1 493 ? -4.096 13.795 -45.404 1.00 20.73 523 ARG A O 1
ATOM 3770 N N . ILE A 1 494 ? -1.928 14.214 -44.934 1.00 20.22 524 ILE A N 1
ATOM 3771 C CA . ILE A 1 494 ? -2.062 14.113 -43.486 1.00 19.67 524 ILE A CA 1
ATOM 3772 C C . ILE A 1 494 ? -1.587 15.419 -42.867 1.00 19.90 524 ILE A C 1
ATOM 3773 O O . ILE A 1 494 ? -0.504 15.911 -43.202 1.00 20.16 524 ILE A O 1
ATOM 3778 N N . VAL A 1 495 ? -2.389 15.976 -41.964 1.00 19.87 525 VAL A N 1
ATOM 3779 C CA . VAL A 1 495 ? -1.987 17.120 -41.153 1.00 19.85 525 VAL A CA 1
ATOM 3780 C C . VAL A 1 495 ? -1.905 16.659 -39.706 1.00 19.62 525 VAL A C 1
ATOM 3781 O O . VAL A 1 495 ? -2.851 16.056 -39.185 1.00 19.47 525 VAL A O 1
ATOM 3785 N N . TRP A 1 496 ? -0.775 16.946 -39.060 1.00 19.54 526 TRP A N 1
ATOM 3786 C CA . TRP A 1 496 ? -0.437 16.394 -37.755 1.00 19.33 526 TRP A CA 1
ATOM 3787 C C . TRP A 1 496 ? 0.094 17.506 -36.864 1.00 19.15 526 TRP A C 1
ATOM 3788 O O . TRP A 1 496 ? 1.000 18.244 -37.263 1.00 18.93 526 TRP A O 1
ATOM 3799 N N . ALA A 1 497 ? -0.473 17.627 -35.662 1.00 19.09 527 ALA A N 1
ATOM 3800 C CA . ALA A 1 497 ? -0.063 18.626 -34.675 1.00 19.55 527 ALA A CA 1
ATOM 3801 C C . ALA A 1 497 ? 0.424 17.902 -33.425 1.00 19.84 527 ALA A C 1
ATOM 3802 O O . ALA A 1 497 ? -0.288 17.842 -32.412 1.00 19.52 527 ALA A O 1
ATOM 3804 N N . PRO A 1 498 ? 1.633 17.354 -33.450 1.00 20.45 528 PRO A N 1
ATOM 3805 C CA . PRO A 1 498 ? 2.113 16.562 -32.315 1.00 20.88 528 PRO A CA 1
ATOM 3806 C C . PRO A 1 498 ? 2.630 17.447 -31.188 1.00 21.47 528 PRO A C 1
ATOM 3807 O O . PRO A 1 498 ? 2.790 18.661 -31.326 1.00 21.64 528 PRO A O 1
ATOM 3811 N N . ASN A 1 499 ? 2.882 16.807 -30.048 1.00 21.68 529 ASN A N 1
ATOM 3812 C CA . ASN A 1 499 ? 3.493 17.502 -28.926 1.00 22.31 529 ASN A CA 1
ATOM 3813 C C . ASN A 1 499 ? 4.943 17.841 -29.244 1.00 22.47 529 ASN A C 1
ATOM 3814 O O . ASN A 1 499 ? 5.678 17.025 -29.809 1.00 22.55 529 ASN A O 1
ATOM 3819 N N . GLY A 1 500 ? 5.352 19.055 -28.881 1.00 22.39 530 GLY A N 1
ATOM 3820 C CA . GLY A 1 500 ? 6.735 19.462 -29.005 1.00 22.78 530 GLY A CA 1
ATOM 3821 C C . GLY A 1 500 ? 7.191 19.827 -30.399 1.00 22.57 530 GLY A C 1
ATOM 3822 O O . GLY A 1 500 ? 8.384 20.091 -30.589 1.00 23.04 530 GLY A O 1
ATOM 3823 N N . ALA A 1 501 ? 6.293 19.857 -31.376 1.00 21.64 531 ALA A N 1
ATOM 3824 C CA . ALA A 1 501 ? 6.654 20.182 -32.746 1.00 21.71 531 ALA A CA 1
ATOM 3825 C C . ALA A 1 501 ? 5.579 21.070 -33.352 1.00 20.95 531 ALA A C 1
ATOM 3826 O O . ALA A 1 501 ? 4.418 21.018 -32.930 1.00 19.19 531 ALA A O 1
ATOM 3828 N N . PRO A 1 502 ? 5.933 21.899 -34.331 1.00 21.22 532 PRO A N 1
ATOM 3829 C CA . PRO A 1 502 ? 4.908 22.685 -35.023 1.00 21.11 532 PRO A CA 1
ATOM 3830 C C . PRO A 1 502 ? 4.041 21.786 -35.888 1.00 20.96 532 PRO A C 1
ATOM 3831 O O . PRO A 1 502 ? 4.467 20.716 -36.330 1.00 21.06 532 PRO A O 1
ATOM 3835 N N . MET A 1 503 ? 2.801 22.222 -36.107 1.00 20.74 533 MET A N 1
ATOM 3836 C CA . MET A 1 503 ? 1.897 21.465 -36.960 1.00 20.69 533 MET A CA 1
ATOM 3837 C C . MET A 1 503 ? 2.515 21.292 -38.341 1.00 20.02 533 MET A C 1
ATOM 3838 O O . MET A 1 503 ? 3.058 22.241 -38.916 1.00 19.62 533 MET A O 1
ATOM 3843 N N . SER A 1 504 ? 2.449 20.071 -38.863 1.00 19.91 534 SER A N 1
ATOM 3844 C CA . SER A 1 504 ? 3.107 19.725 -40.112 1.00 20.57 534 SER A CA 1
ATOM 3845 C C . SER A 1 504 ? 2.154 18.932 -40.995 1.00 20.08 534 SER A C 1
ATOM 3846 O O . SER A 1 504 ? 1.094 18.473 -40.558 1.00 18.70 534 SER A O 1
ATOM 3849 N N . TYR A 1 505 ? 2.544 18.774 -42.260 1.00 20.14 535 TYR A N 1
ATOM 3850 C CA . TYR A 1 505 ? 1.742 18.031 -43.217 1.00 19.85 535 TYR A CA 1
ATOM 3851 C C . TYR A 1 505 ? 2.620 17.069 -44.004 1.00 19.92 535 TYR A C 1
ATOM 3852 O O . TYR A 1 505 ? 3.815 17.309 -44.203 1.00 19.81 535 TYR A O 1
ATOM 3861 N N . SER A 1 506 ? 2.010 15.970 -44.443 1.00 20.05 536 SER A N 1
ATOM 3862 C CA . SER A 1 506 ? 2.695 14.951 -45.221 1.00 20.76 536 SER A CA 1
ATOM 3863 C C . SER A 1 506 ? 1.878 14.623 -46.464 1.00 21.26 536 SER A C 1
ATOM 3864 O O . SER A 1 506 ? 0.649 14.560 -46.411 1.00 21.10 536 SER A O 1
ATOM 3867 N N . THR A 1 507 ? 2.579 14.413 -47.576 1.00 21.59 537 THR A N 1
ATOM 3868 C CA . THR A 1 507 ? 1.961 14.005 -48.829 1.00 22.48 537 THR A CA 1
ATOM 3869 C C . THR A 1 507 ? 2.349 12.587 -49.227 1.00 23.05 537 THR A C 1
ATOM 3870 O O . THR A 1 507 ? 2.020 12.155 -50.337 1.00 23.44 537 THR A O 1
ATOM 3874 N N . ASN A 1 508 ? 3.041 11.858 -48.354 1.00 23.26 538 ASN A N 1
ATOM 3875 C CA . ASN A 1 508 ? 3.580 10.545 -48.690 1.00 23.64 538 ASN A CA 1
ATOM 3876 C C . ASN A 1 508 ? 3.447 9.593 -47.511 1.00 24.17 538 ASN A C 1
ATOM 3877 O O . ASN A 1 508 ? 4.370 8.835 -47.197 1.00 24.48 538 ASN A O 1
ATOM 3882 N N . ASN A 1 509 ? 2.297 9.636 -46.833 1.00 24.19 539 ASN A N 1
ATOM 3883 C CA . ASN A 1 509 ? 1.960 8.699 -45.759 1.00 24.52 539 ASN A CA 1
ATOM 3884 C C . ASN A 1 509 ? 2.970 8.739 -44.615 1.00 24.46 539 ASN A C 1
ATOM 3885 O O . ASN A 1 509 ? 3.226 7.723 -43.965 1.00 24.34 539 ASN A O 1
ATOM 3890 N N . GLY A 1 510 ? 3.551 9.908 -44.354 1.00 24.09 540 GLY A N 1
ATOM 3891 C CA . GLY A 1 510 ? 4.450 10.060 -43.232 1.00 24.22 540 GLY A CA 1
ATOM 3892 C C . GLY A 1 510 ? 5.910 9.802 -43.525 1.00 24.52 540 GLY A C 1
ATOM 3893 O O . GLY A 1 510 ? 6.725 9.834 -42.593 1.00 24.67 540 GLY A O 1
ATOM 3894 N N . SER A 1 511 ? 6.273 9.538 -44.781 1.00 24.58 541 SER A N 1
ATOM 3895 C CA A SER A 1 511 ? 7.679 9.356 -45.126 0.50 25.06 541 SER A CA 1
ATOM 3896 C CA B SER A 1 511 ? 7.681 9.352 -45.107 0.50 25.05 541 SER A CA 1
ATOM 3897 C C . SER A 1 511 ? 8.473 10.646 -44.985 1.00 25.21 541 SER A C 1
ATOM 3898 O O . SER A 1 511 ? 9.698 10.594 -44.830 1.00 26.34 541 SER A O 1
ATOM 3903 N N . SER A 1 512 ? 7.807 11.796 -45.046 1.00 24.36 542 SER A N 1
ATOM 3904 C CA . SER A 1 512 ? 8.448 13.086 -44.840 1.00 23.78 542 SER A CA 1
ATOM 3905 C C . SER A 1 512 ? 7.381 14.067 -44.379 1.00 23.01 542 SER A C 1
ATOM 3906 O O . SER A 1 512 ? 6.201 13.916 -44.707 1.00 22.89 542 SER A O 1
ATOM 3909 N N . TRP A 1 513 ? 7.806 15.061 -43.604 1.00 22.10 543 TRP A N 1
ATOM 3910 C CA . TRP A 1 513 ? 6.906 16.053 -43.038 1.00 21.26 543 TRP A CA 1
ATOM 3911 C C . TRP A 1 513 ? 7.458 17.449 -43.290 1.00 21.01 543 TRP A C 1
ATOM 3912 O O . TRP A 1 513 ? 8.672 17.655 -43.327 1.00 21.06 543 TRP A O 1
ATOM 3923 N N . THR A 1 514 ? 6.546 18.402 -43.469 1.00 20.08 544 THR A N 1
ATOM 3924 C CA . THR A 1 514 ? 6.884 19.797 -43.719 1.00 20.72 544 THR A CA 1
ATOM 3925 C C . THR A 1 514 ? 6.056 20.669 -42.788 1.00 20.91 544 THR A C 1
ATOM 3926 O O . THR A 1 514 ? 4.850 20.447 -42.640 1.00 20.85 544 THR A O 1
ATOM 3930 N N . THR A 1 515 ? 6.700 21.649 -42.157 1.00 21.53 545 THR A N 1
ATOM 3931 C CA . THR A 1 515 ? 5.991 22.548 -41.255 1.00 21.23 545 THR A CA 1
ATOM 3932 C C . THR A 1 515 ? 4.949 23.359 -42.016 1.00 21.47 545 THR A C 1
ATOM 3933 O O . THR A 1 515 ? 5.245 23.940 -43.064 1.00 21.92 545 THR A O 1
ATOM 3937 N N . CYS A 1 516 ? 3.726 23.394 -41.488 1.00 21.28 546 CYS A N 1
ATOM 3938 C CA . CYS A 1 516 ? 2.674 24.208 -42.085 1.00 21.39 546 CYS A CA 1
ATOM 3939 C C . CYS A 1 516 ? 3.007 25.688 -41.945 1.00 21.84 546 CYS A C 1
ATOM 3940 O O . CYS A 1 516 ? 3.450 26.143 -40.887 1.00 20.22 546 CYS A O 1
ATOM 3943 N N . GLY A 1 517 ? 2.787 26.445 -43.023 1.00 21.74 547 GLY A N 1
ATOM 3944 C CA . GLY A 1 517 ? 2.997 27.876 -43.002 1.00 20.86 547 GLY A CA 1
ATOM 3945 C C . GLY A 1 517 ? 1.776 28.637 -42.516 1.00 23.80 547 GLY A C 1
ATOM 3946 O O . GLY A 1 517 ? 0.726 28.070 -42.212 1.00 22.93 547 GLY A O 1
ATOM 3947 N N . GLY A 1 518 ? 1.937 29.958 -42.431 1.00 21.27 548 GLY A N 1
ATOM 3948 C CA . GLY A 1 518 ? 0.841 30.856 -42.134 1.00 21.42 548 GLY A CA 1
ATOM 3949 C C . GLY A 1 518 ? 0.793 31.376 -40.713 1.00 23.40 548 GLY A C 1
ATOM 3950 O O . GLY A 1 518 ? 0.038 32.318 -40.447 1.00 23.61 548 GLY A O 1
ATOM 3951 N N . GLY A 1 519 ? 1.565 30.797 -39.798 1.00 23.34 549 GLY A N 1
ATOM 3952 C CA . GLY A 1 519 ? 1.573 31.247 -38.421 1.00 23.24 549 GLY A CA 1
ATOM 3953 C C . GLY A 1 519 ? 0.526 30.619 -37.531 1.00 22.94 549 GLY A C 1
ATOM 3954 O O . GLY A 1 519 ? 0.211 31.185 -36.478 1.00 22.97 549 GLY A O 1
ATOM 3955 N N . VAL A 1 520 ? -0.019 29.472 -37.913 1.00 22.56 550 VAL A N 1
ATOM 3956 C CA . VAL A 1 520 ? -1.067 28.825 -37.114 1.00 22.26 550 VAL A CA 1
ATOM 3957 C C . VAL A 1 520 ? -0.457 28.296 -35.821 1.00 21.78 550 VAL A C 1
ATOM 3958 O O . VAL A 1 520 ? 0.666 27.759 -35.845 1.00 21.54 550 VAL A O 1
ATOM 3962 N N . PRO A 1 521 ? -1.118 28.458 -34.676 1.00 22.37 551 PRO A N 1
ATOM 3963 C CA . PRO A 1 521 ? -0.566 27.920 -33.428 1.00 23.01 551 PRO A CA 1
ATOM 3964 C C . PRO A 1 521 ? -0.402 26.410 -33.494 1.00 23.97 551 PRO A C 1
ATOM 3965 O O . PRO A 1 521 ? -1.142 25.708 -34.187 1.00 23.73 551 PRO A O 1
ATOM 3969 N N . SER A 1 522 ? 0.589 25.914 -32.763 1.00 25.10 552 SER A N 1
ATOM 3970 C CA . SER A 1 522 ? 0.820 24.483 -32.654 1.00 26.20 552 SER A CA 1
ATOM 3971 C C . SER A 1 522 ? -0.052 23.888 -31.551 1.00 26.60 552 SER A C 1
ATOM 3972 O O . SER A 1 522 ? -0.661 24.599 -30.750 1.00 27.31 552 SER A O 1
ATOM 3975 N N . GLY A 1 523 ? -0.109 22.558 -31.519 1.00 26.46 553 GLY A N 1
ATOM 3976 C CA . GLY A 1 523 ? -0.833 21.874 -30.464 1.00 26.45 553 GLY A CA 1
ATOM 3977 C C . GLY A 1 523 ? -2.340 21.977 -30.534 1.00 26.65 553 GLY A C 1
ATOM 3978 O O . GLY A 1 523 ? -3.010 21.757 -29.522 1.00 26.91 553 GLY A O 1
ATOM 3979 N N . LEU A 1 524 ? -2.896 22.307 -31.693 1.00 26.82 554 LEU A N 1
ATOM 3980 C CA . LEU A 1 524 ? -4.340 22.327 -31.873 1.00 27.03 554 LEU A CA 1
ATOM 3981 C C . LEU A 1 524 ? -4.822 20.980 -32.407 1.00 28.42 554 LEU A C 1
ATOM 3982 O O . LEU A 1 524 ? -4.043 20.175 -32.921 1.00 29.38 554 LEU A O 1
ATOM 3987 N N . SER A 1 525 ? -6.126 20.746 -32.281 1.00 28.50 555 SER A N 1
ATOM 3988 C CA . SER A 1 525 ? -6.750 19.514 -32.761 1.00 29.14 555 SER A CA 1
ATOM 3989 C C . SER A 1 525 ? -7.267 19.760 -34.172 1.00 29.91 555 SER A C 1
ATOM 3990 O O . SER A 1 525 ? -8.294 20.415 -34.369 1.00 31.79 555 SER A O 1
ATOM 3993 N N . VAL A 1 526 ? -6.563 19.225 -35.158 1.00 28.32 556 VAL A N 1
ATOM 3994 C CA . VAL A 1 526 ? -6.823 19.551 -36.554 1.00 27.06 556 VAL A CA 1
ATOM 3995 C C . VAL A 1 526 ? -7.969 18.694 -37.078 1.00 25.37 556 VAL A C 1
ATOM 3996 O O . VAL A 1 526 ? -8.133 17.533 -36.685 1.00 24.30 556 VAL A O 1
ATOM 4000 N N . GLU A 1 527 ? -8.780 19.276 -37.959 1.00 24.44 557 GLU A N 1
ATOM 4001 C CA . GLU A 1 527 ? -9.938 18.608 -38.532 1.00 23.56 557 GLU A CA 1
ATOM 4002 C C . GLU A 1 527 ? -9.882 18.709 -40.049 1.00 22.69 557 GLU A C 1
ATOM 4003 O O . GLU A 1 527 ? -9.602 19.779 -40.598 1.00 22.63 557 GLU A O 1
ATOM 4009 N N . ALA A 1 528 ? -10.145 17.592 -40.720 1.00 21.60 558 ALA A N 1
ATOM 4010 C CA . ALA A 1 528 ? -10.176 17.548 -42.174 1.00 21.39 558 ALA A CA 1
ATOM 4011 C C . ALA A 1 528 ? -11.607 17.689 -42.671 1.00 21.22 558 ALA A C 1
ATOM 4012 O O . ALA A 1 528 ? -12.542 17.153 -42.069 1.00 20.80 558 ALA A O 1
ATOM 4014 N N . ASP A 1 529 ? -11.772 18.430 -43.763 1.00 21.55 559 ASP A N 1
ATOM 4015 C CA . ASP A 1 529 ? -13.047 18.455 -44.464 1.00 22.07 559 ASP A CA 1
ATOM 4016 C C . ASP A 1 529 ? -13.394 17.049 -44.942 1.00 22.74 559 ASP A C 1
ATOM 4017 O O . ASP A 1 529 ? -12.515 16.254 -45.290 1.00 23.32 559 ASP A O 1
ATOM 4022 N N . LYS A 1 530 ? -14.687 16.732 -44.941 1.00 22.45 560 LYS A N 1
ATOM 4023 C CA . LYS A 1 530 ? -15.138 15.396 -45.310 1.00 22.44 560 LYS A CA 1
ATOM 4024 C C . LYS A 1 530 ? -15.366 15.230 -46.808 1.00 23.69 560 LYS A C 1
ATOM 4025 O O . LYS A 1 530 ? -15.744 14.135 -47.242 1.00 23.90 560 LYS A O 1
ATOM 4031 N N . VAL A 1 531 ? -15.146 16.274 -47.607 1.00 23.74 561 VAL A N 1
ATOM 4032 C CA . VAL A 1 531 ? -15.344 16.193 -49.051 1.00 24.24 561 VAL A CA 1
ATOM 4033 C C . VAL A 1 531 ? -14.103 16.691 -49.784 1.00 24.71 561 VAL A C 1
ATOM 4034 O O . VAL A 1 531 ? -13.554 15.989 -50.640 1.00 25.11 561 VAL A O 1
ATOM 4038 N N . ASN A 1 532 ? -13.656 17.903 -49.454 1.00 24.43 562 ASN A N 1
ATOM 4039 C CA . ASN A 1 532 ? -12.559 18.561 -50.163 1.00 23.93 562 ASN A CA 1
ATOM 4040 C C . ASN A 1 532 ? -11.237 18.224 -49.481 1.00 22.94 562 ASN A C 1
ATOM 4041 O O . ASN A 1 532 ? -10.973 18.679 -48.364 1.00 20.66 562 ASN A O 1
ATOM 4046 N N . SER A 1 533 ? -10.385 17.462 -50.172 1.00 21.24 563 SER A N 1
ATOM 4047 C CA . SER A 1 533 ? -9.105 17.062 -49.597 1.00 23.14 563 SER A CA 1
ATOM 4048 C C . SER A 1 533 ? -8.105 18.206 -49.489 1.00 22.78 563 SER A C 1
ATOM 4049 O O . SER A 1 533 ? -7.023 18.000 -48.931 1.00 22.15 563 SER A O 1
ATOM 4052 N N . ASN A 1 534 ? -8.424 19.392 -49.997 1.00 23.06 564 ASN A N 1
ATOM 4053 C CA . ASN A 1 534 ? -7.543 20.540 -49.831 1.00 23.18 564 ASN A CA 1
ATOM 4054 C C . ASN A 1 534 ? -7.902 21.397 -48.625 1.00 22.90 564 ASN A C 1
ATOM 4055 O O . ASN A 1 534 ? -7.178 22.353 -48.326 1.00 22.81 564 ASN A O 1
ATOM 4060 N N . LYS A 1 535 ? -8.982 21.077 -47.918 1.00 22.94 565 LYS A N 1
ATOM 4061 C CA . LYS A 1 535 ? -9.486 21.913 -46.836 1.00 20.35 565 LYS A CA 1
ATOM 4062 C C . LYS A 1 535 ? -9.257 21.227 -45.494 1.00 20.60 565 LYS A C 1
ATOM 4063 O O . LYS A 1 535 ? -9.686 20.085 -45.291 1.00 20.05 565 LYS A O 1
ATOM 4069 N N . PHE A 1 536 ? -8.571 21.928 -44.593 1.00 20.06 566 PHE A N 1
ATOM 4070 C CA . PHE A 1 536 ? -8.377 21.509 -43.214 1.00 19.13 566 PHE A CA 1
ATOM 4071 C C . PHE A 1 536 ? -8.735 22.673 -42.299 1.00 31.90 566 PHE A C 1
ATOM 4072 O O . PHE A 1 536 ? -8.676 23.841 -42.695 1.00 19.48 566 PHE A O 1
ATOM 4080 N N . TYR A 1 537 ? -9.101 22.342 -41.064 1.00 18.84 567 TYR A N 1
ATOM 4081 C CA . TYR A 1 537 ? -9.534 23.328 -40.087 1.00 19.55 567 TYR A CA 1
ATOM 4082 C C . TYR A 1 537 ? -8.816 23.097 -38.767 1.00 20.04 567 TYR A C 1
ATOM 4083 O O . TYR A 1 537 ? -8.602 21.954 -38.357 1.00 20.41 567 TYR A O 1
ATOM 4092 N N . ALA A 1 538 ? -8.450 24.190 -38.101 1.00 20.26 568 ALA A N 1
ATOM 4093 C CA . ALA A 1 538 ? -7.808 24.129 -36.793 1.00 19.95 568 ALA A CA 1
ATOM 4094 C C . ALA A 1 538 ? -8.328 25.285 -35.956 1.00 21.21 568 ALA A C 1
ATOM 4095 O O . ALA A 1 538 ? -8.207 26.446 -36.360 1.00 21.52 568 ALA A O 1
ATOM 4097 N N . TYR A 1 539 ? -8.902 24.972 -34.799 1.00 21.23 569 TYR A N 1
ATOM 4098 C CA . TYR A 1 539 ? -9.521 25.974 -33.941 1.00 21.41 569 TYR A CA 1
ATOM 4099 C C . TYR A 1 539 ? -8.632 26.267 -32.739 1.00 21.65 569 TYR A C 1
ATOM 4100 O O . TYR A 1 539 ? -8.161 25.343 -32.067 1.00 20.88 569 TYR A O 1
ATOM 4109 N N . ASP A 1 540 ? -8.413 27.556 -32.471 1.00 22.80 570 ASP A N 1
ATOM 4110 C CA . ASP A 1 540 ? -7.644 28.018 -31.323 1.00 23.31 570 ASP A CA 1
ATOM 4111 C C . ASP A 1 540 ? -8.617 28.423 -30.223 1.00 23.29 570 ASP A C 1
ATOM 4112 O O . ASP A 1 540 ? -9.231 29.496 -30.310 1.00 23.86 570 ASP A O 1
ATOM 4117 N N . PRO A 1 541 ? -8.800 27.613 -29.177 1.00 23.59 571 PRO A N 1
ATOM 4118 C CA . PRO A 1 541 ? -9.788 27.971 -28.147 1.00 24.22 571 PRO A CA 1
ATOM 4119 C C . PRO A 1 541 ? -9.374 29.161 -27.303 1.00 25.16 571 PRO A C 1
ATOM 4120 O O . PRO A 1 541 ? -10.247 29.873 -26.790 1.00 26.12 571 PRO A O 1
ATOM 4124 N N . VAL A 1 542 ? -8.071 29.400 -27.145 1.00 25.45 572 VAL A N 1
ATOM 4125 C CA . VAL A 1 542 ? -7.605 30.486 -26.287 1.00 26.57 572 VAL A CA 1
ATOM 4126 C C . VAL A 1 542 ? -7.903 31.838 -26.924 1.00 26.44 572 VAL A C 1
ATOM 4127 O O . VAL A 1 542 ? -8.456 32.738 -26.282 1.00 26.77 572 VAL A O 1
ATOM 4131 N N . ASN A 1 543 ? -7.535 32.006 -28.192 1.00 26.32 573 ASN A N 1
ATOM 4132 C CA . ASN A 1 543 ? -7.849 33.235 -28.906 1.00 26.96 573 ASN A CA 1
ATOM 4133 C C . ASN A 1 543 ? -9.271 33.256 -29.445 1.00 26.15 573 ASN A C 1
ATOM 4134 O O . ASN A 1 543 ? -9.740 34.320 -29.863 1.00 25.79 573 ASN A O 1
ATOM 4139 N N . GLY A 1 544 ? -9.965 32.122 -29.442 1.00 25.28 574 GLY A N 1
ATOM 4140 C CA . GLY A 1 544 ? -11.267 32.061 -30.086 1.00 25.01 574 GLY A CA 1
ATOM 4141 C C . GLY A 1 544 ? -11.192 32.325 -31.573 1.00 24.77 574 GLY A C 1
ATOM 4142 O O . GLY A 1 544 ? -12.005 33.088 -32.110 1.00 25.26 574 GLY A O 1
ATOM 4143 N N . LYS A 1 545 ? -10.223 31.714 -32.254 1.00 23.97 575 LYS A N 1
ATOM 4144 C CA . LYS A 1 545 ? -9.971 31.964 -33.665 1.00 23.54 575 LYS A CA 1
ATOM 4145 C C . LYS A 1 545 ? -9.897 30.647 -34.422 1.00 22.38 575 LYS A C 1
ATOM 4146 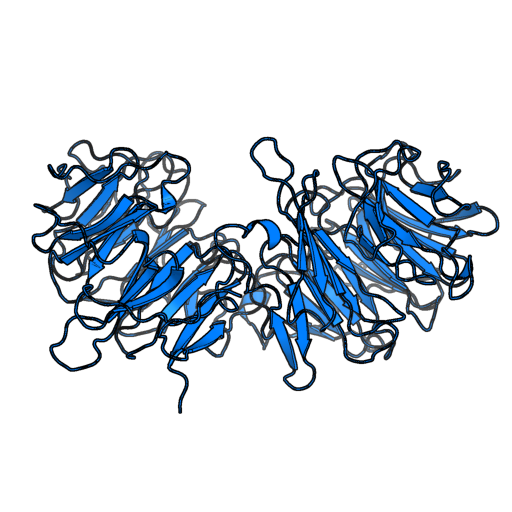O O . LYS A 1 545 ? -9.275 29.685 -33.961 1.00 21.87 575 LYS A O 1
ATOM 4152 N N . LEU A 1 546 ? -10.532 30.613 -35.586 1.00 22.20 576 LEU A N 1
ATOM 4153 C CA . LEU A 1 546 ? -10.511 29.446 -36.455 1.00 21.66 576 LEU A CA 1
ATOM 4154 C C . LEU A 1 546 ? -9.480 29.652 -37.555 1.00 21.83 576 LEU A C 1
ATOM 4155 O O . LEU A 1 546 ? -9.461 30.701 -38.206 1.00 21.98 576 LEU A O 1
ATOM 4160 N N . TRP A 1 547 ? -8.628 28.652 -37.755 1.00 21.57 577 TRP A N 1
ATOM 4161 C CA . TRP A 1 547 ? -7.644 28.655 -38.824 1.00 21.80 577 TRP A CA 1
ATOM 4162 C C . TRP A 1 547 ? -8.066 27.658 -39.894 1.00 21.59 577 TRP A C 1
ATOM 4163 O O . TRP A 1 547 ? -8.528 26.556 -39.578 1.00 19.57 577 TRP A O 1
ATOM 4174 N N . VAL A 1 548 ? -7.918 28.053 -41.158 1.00 21.83 578 VAL A N 1
ATOM 4175 C CA . VAL A 1 548 ? -8.371 27.255 -42.291 1.00 21.60 578 VAL A CA 1
ATOM 4176 C C . VAL A 1 548 ? -7.250 27.157 -43.315 1.00 21.95 578 VAL A C 1
ATOM 4177 O O . VAL A 1 548 ? -6.590 28.154 -43.628 1.00 22.39 578 VAL A O 1
ATOM 4181 N N . SER A 1 549 ? -7.035 25.953 -43.833 1.00 21.95 579 SER A N 1
ATOM 4182 C CA . SER A 1 549 ? -6.143 25.729 -44.960 1.00 22.44 579 SER A CA 1
ATOM 4183 C C . SER A 1 549 ? -6.982 25.354 -46.168 1.00 22.37 579 SER A C 1
ATOM 4184 O O . SER A 1 549 ? -7.850 24.477 -46.074 1.00 22.48 579 SER A O 1
ATOM 4187 N N . THR A 1 550 ? -6.739 26.019 -47.293 1.00 22.63 580 THR A N 1
ATOM 4188 C CA . THR A 1 550 ? -7.381 25.676 -48.553 1.00 22.89 580 THR A CA 1
ATOM 4189 C C . THR A 1 550 ? -6.403 25.071 -49.550 1.00 23.23 580 THR A C 1
ATOM 4190 O O . THR A 1 550 ? -6.764 24.866 -50.714 1.00 23.69 580 THR A O 1
ATOM 4194 N N . ASN A 1 551 ? -5.172 24.782 -49.126 1.00 22.64 581 ASN A N 1
ATOM 4195 C CA . ASN A 1 551 ? -4.166 24.207 -50.011 1.00 23.02 581 ASN A CA 1
ATOM 4196 C C . ASN A 1 551 ? -3.668 22.862 -49.490 1.00 22.32 581 ASN A C 1
ATOM 4197 O O . ASN A 1 551 ? -2.509 22.500 -49.692 1.00 22.66 581 ASN A O 1
ATOM 4202 N N . GLY A 1 552 ? -4.537 22.115 -48.816 1.00 21.49 582 GLY A N 1
ATOM 4203 C CA . GLY A 1 552 ? -4.171 20.787 -48.362 1.00 21.70 582 GLY A CA 1
ATOM 4204 C C . GLY A 1 552 ? -3.191 20.759 -47.213 1.00 21.77 582 GLY A C 1
ATOM 4205 O O . GLY A 1 552 ? -2.420 19.803 -47.092 1.00 22.23 582 GLY A O 1
ATOM 4206 N N . GLY A 1 553 ? -3.198 21.784 -46.362 1.00 21.15 583 GLY A N 1
ATOM 4207 C CA . GLY A 1 553 ? -2.348 21.813 -45.191 1.00 20.91 583 GLY A CA 1
ATOM 4208 C C . GLY A 1 553 ? -1.001 22.481 -45.367 1.00 21.20 583 GLY A C 1
ATOM 4209 O O . GLY A 1 553 ? -0.243 22.565 -44.392 1.00 21.19 583 GLY A O 1
ATOM 4210 N N . VAL A 1 554 ? -0.669 22.952 -46.571 1.00 21.75 584 VAL A N 1
ATOM 4211 C CA . VAL A 1 554 ? 0.610 23.633 -46.768 1.00 22.22 584 VAL A CA 1
ATOM 4212 C C . VAL A 1 554 ? 0.685 24.889 -45.910 1.00 22.31 584 VAL A C 1
ATOM 4213 O O . VAL A 1 554 ? 1.725 25.193 -45.314 1.00 22.39 584 VAL A O 1
ATOM 4217 N N . SER A 1 555 ? -0.418 25.628 -45.826 1.00 20.55 585 SER A N 1
ATOM 4218 C CA . SER A 1 555 ? -0.475 26.882 -45.094 1.00 21.91 585 SER A CA 1
ATOM 4219 C C . SER A 1 555 ? -1.872 27.044 -44.510 1.00 21.86 585 SER A C 1
ATOM 4220 O O . SER A 1 555 ? -2.843 26.499 -45.033 1.00 21.83 585 SER A O 1
ATOM 4223 N N . PHE A 1 556 ? -1.963 27.811 -43.425 1.00 22.03 586 PHE A N 1
ATOM 4224 C CA . PHE A 1 556 ? -3.240 28.149 -42.808 1.00 22.25 586 PHE A CA 1
ATOM 4225 C C . PHE A 1 556 ? -3.396 29.663 -42.722 1.00 23.07 586 PHE A C 1
ATOM 4226 O O . PHE A 1 556 ? -2.414 30.394 -42.572 1.00 23.89 586 PHE A O 1
ATOM 4234 N N . THR A 1 557 ? -4.641 30.130 -42.818 1.00 21.11 587 THR A N 1
ATOM 4235 C CA . THR A 1 557 ? -4.971 31.532 -42.598 1.00 24.13 587 THR A CA 1
ATOM 4236 C C . THR A 1 557 ? -6.007 31.642 -41.488 1.00 23.93 587 THR A C 1
ATOM 4237 O O . THR A 1 557 ? -6.826 30.741 -41.289 1.00 23.33 587 THR A O 1
ATOM 4241 N N . GLN A 1 558 ? -5.971 32.760 -40.768 1.00 24.01 588 GLN A N 1
ATOM 4242 C CA . GLN A 1 558 ? -6.837 32.963 -39.615 1.00 23.69 588 GLN A CA 1
ATOM 4243 C C . GLN A 1 558 ? -8.122 33.666 -40.036 1.00 24.03 588 GLN A C 1
ATOM 4244 O O . GLN A 1 558 ? -8.081 34.739 -40.648 1.00 22.79 588 GLN A O 1
ATOM 4250 N N . MET A 1 559 ? -9.259 33.060 -39.705 1.00 23.22 589 MET A N 1
ATOM 4251 C CA . MET A 1 559 ? -10.544 33.648 -40.043 1.00 24.09 589 MET A CA 1
ATOM 4252 C C . MET A 1 559 ? -10.832 34.853 -39.151 1.00 24.70 589 MET A C 1
ATOM 4253 O O . MET A 1 559 ? -10.318 34.973 -38.036 1.00 24.49 589 MET A O 1
ATOM 4258 N N . SER A 1 560 ? -11.676 35.753 -39.660 1.00 25.69 590 SER A N 1
ATOM 4259 C CA . SER A 1 560 ? -11.972 36.993 -38.951 1.00 27.15 590 SER A CA 1
ATOM 4260 C C . SER A 1 560 ? -12.934 36.802 -37.785 1.00 26.69 590 SER A C 1
ATOM 4261 O O . SER A 1 560 ? -13.030 37.691 -36.932 1.00 27.39 590 SER A O 1
ATOM 4264 N N . THR A 1 561 ? -13.640 35.674 -37.727 1.00 25.95 591 THR A N 1
ATOM 4265 C CA . THR A 1 561 ? -14.643 35.465 -36.689 1.00 25.78 591 THR A CA 1
ATOM 4266 C C . THR A 1 561 ? -14.022 35.538 -35.299 1.00 25.68 591 THR A C 1
ATOM 4267 O O . THR A 1 561 ? -12.957 34.970 -35.044 1.00 25.64 591 THR A O 1
ATOM 4271 N N . SER A 1 562 ? -14.704 36.242 -34.396 1.00 25.96 592 SER A N 1
ATOM 4272 C CA . SER A 1 562 ? -14.299 36.345 -32.995 1.00 26.07 592 SER A CA 1
ATOM 4273 C C . SER A 1 562 ? -15.178 35.398 -32.185 1.00 25.31 592 SER A C 1
ATOM 4274 O O . SER A 1 562 ? -16.284 35.747 -31.777 1.00 25.61 592 SER A O 1
ATOM 4277 N N . TYR A 1 563 ? -14.678 34.182 -31.962 1.00 24.66 593 TYR A N 1
ATOM 4278 C CA . TYR A 1 563 ? -15.391 33.205 -31.157 1.00 24.47 593 TYR A CA 1
ATOM 4279 C C . TYR A 1 563 ? -15.196 33.498 -29.672 1.00 24.73 593 TYR A C 1
ATOM 4280 O O . TYR A 1 563 ? -14.188 34.089 -29.278 1.00 24.86 593 TYR A O 1
ATOM 4289 N N . PRO A 1 564 ? -16.143 33.092 -28.827 1.00 25.53 594 PRO A N 1
ATOM 4290 C CA . PRO A 1 564 ? -15.925 33.204 -27.380 1.00 26.08 594 PRO A CA 1
ATOM 4291 C C . PRO A 1 564 ? -14.671 32.444 -26.978 1.00 25.57 594 PRO A C 1
ATOM 4292 O O . PRO A 1 564 ? -14.466 31.297 -27.379 1.00 24.71 594 PRO A O 1
ATOM 4296 N N . THR A 1 565 ? -13.819 33.101 -26.197 1.00 26.24 595 THR A N 1
ATOM 4297 C CA . THR A 1 565 ? -12.547 32.503 -25.827 1.00 26.21 595 THR A CA 1
ATOM 4298 C C . THR A 1 565 ? -12.719 31.547 -24.647 1.00 25.59 595 THR A C 1
ATOM 4299 O O . THR A 1 565 ? -13.744 31.530 -23.959 1.00 25.79 595 THR A O 1
ATOM 4303 N N . LEU A 1 566 ? -11.680 30.747 -24.413 1.00 25.31 596 LEU A N 1
ATOM 4304 C CA . LEU A 1 566 ? -11.642 29.789 -23.327 1.00 25.81 596 LEU A CA 1
ATOM 4305 C C . LEU A 1 566 ? -10.273 29.848 -22.665 1.00 27.41 596 LEU A C 1
ATOM 4306 O O . LEU A 1 566 ? -9.259 30.049 -23.352 1.00 27.49 596 LEU A O 1
ATOM 4311 N N . PRO A 1 567 ? -10.211 29.679 -21.345 1.00 29.01 597 PRO A N 1
ATOM 4312 C CA . PRO A 1 567 ? -8.908 29.591 -20.678 1.00 30.28 597 PRO A CA 1
ATOM 4313 C C . PRO A 1 567 ? -8.138 28.366 -21.146 1.00 30.99 597 PRO A C 1
ATOM 4314 O O . PRO A 1 567 ? -8.718 27.370 -21.579 1.00 30.51 597 PRO A O 1
ATOM 4318 N N . SER A 1 568 ? -6.808 28.456 -21.042 1.00 32.32 598 SER A N 1
ATOM 4319 C CA . SER A 1 568 ? -5.941 27.376 -21.509 1.00 32.97 598 SER A CA 1
ATOM 4320 C C . SER A 1 568 ? -6.311 26.043 -20.874 1.00 32.96 598 SER A C 1
ATOM 4321 O O . SER A 1 568 ? -6.286 25.000 -21.542 1.00 32.24 598 SER A O 1
ATOM 4324 N N . TRP A 1 569 ? -6.663 26.053 -19.586 1.00 33.80 599 TRP A N 1
ATOM 4325 C CA . TRP A 1 569 ? -7.003 24.822 -18.885 1.00 33.88 599 TRP A CA 1
ATOM 4326 C C . TRP A 1 569 ? -8.359 24.264 -19.294 1.00 33.58 599 TRP A C 1
ATOM 4327 O O . TRP A 1 569 ? -8.669 23.121 -18.941 1.00 33.62 599 TRP A O 1
ATOM 4338 N N . GLN A 1 570 ? -9.170 25.033 -20.021 1.00 33.29 600 GLN A N 1
ATOM 4339 C CA . GLN A 1 570 ? -10.452 24.567 -20.531 1.00 32.40 600 GLN A CA 1
ATOM 4340 C C . GLN A 1 570 ? -10.446 24.416 -22.048 1.00 31.07 600 GLN A C 1
ATOM 4341 O O . GLN A 1 570 ? -11.513 24.400 -22.671 1.00 31.06 600 GLN A O 1
ATOM 4347 N N . ALA A 1 571 ? -9.263 24.303 -22.655 1.00 30.08 601 ALA A N 1
ATOM 4348 C CA . ALA A 1 571 ? -9.168 24.253 -24.109 1.00 28.91 601 ALA A CA 1
ATOM 4349 C C . ALA A 1 571 ? -9.821 23.008 -24.694 1.00 27.40 601 ALA A C 1
ATOM 4350 O O . ALA A 1 571 ? -10.094 22.978 -25.899 1.00 26.99 601 ALA A O 1
ATOM 4352 N N . TYR A 1 572 ? -10.086 21.984 -23.876 1.00 26.29 602 TYR A N 1
ATOM 4353 C CA . TYR A 1 572 ? -10.741 20.783 -24.381 1.00 25.40 602 TYR A CA 1
ATOM 4354 C C . TYR A 1 572 ? -12.175 21.046 -24.834 1.00 24.27 602 TYR A C 1
ATOM 4355 O O . TYR A 1 572 ? -12.734 20.231 -25.575 1.00 23.58 602 TYR A O 1
ATOM 4364 N N . ASN A 1 573 ? -12.783 22.154 -24.405 1.00 23.52 603 ASN A N 1
ATOM 4365 C CA . ASN A 1 573 ? -14.143 22.480 -24.815 1.00 23.09 603 ASN A CA 1
ATOM 4366 C C . ASN A 1 573 ? -14.209 23.144 -26.183 1.00 23.43 603 ASN A C 1
ATOM 4367 O O . ASN A 1 573 ? -15.311 23.317 -26.716 1.00 23.80 603 ASN A O 1
ATOM 4372 N N . GLY A 1 574 ? -13.070 23.521 -26.760 1.00 23.24 604 GLY A N 1
ATOM 4373 C CA . GLY A 1 574 ? -13.032 24.133 -28.076 1.00 22.35 604 GLY A CA 1
ATOM 4374 C C . GLY A 1 574 ? -12.639 23.112 -29.128 1.00 21.39 604 GLY A C 1
ATOM 4375 O O . GLY A 1 574 ? -11.636 22.411 -28.982 1.00 21.48 604 GLY A O 1
ATOM 4376 N N . SER A 1 575 ? -13.447 23.034 -30.183 1.00 20.76 605 SER A N 1
ATOM 4377 C CA . SER A 1 575 ? -13.215 22.084 -31.262 1.00 20.40 605 SER A CA 1
ATOM 4378 C C . SER A 1 575 ? -13.907 22.577 -32.522 1.00 19.68 605 SER A C 1
ATOM 4379 O O . SER A 1 575 ? -14.840 23.382 -32.467 1.00 19.66 605 SER A O 1
ATOM 4382 N N . VAL A 1 576 ? -13.429 22.081 -33.664 1.00 19.44 606 VAL A N 1
ATOM 4383 C CA . VAL A 1 576 ? -14.066 22.289 -34.959 1.00 19.37 606 VAL A CA 1
ATOM 4384 C C . VAL A 1 576 ? -14.352 20.918 -35.556 1.00 19.13 606 VAL A C 1
ATOM 4385 O O . VAL A 1 576 ? -13.524 20.005 -35.460 1.00 18.93 606 VAL A O 1
ATOM 4389 N N . ASN A 1 577 ? -15.540 20.763 -36.139 1.00 18.27 607 ASN A N 1
ATOM 4390 C CA . ASN A 1 577 ? -16.054 19.447 -36.508 1.00 19.28 607 ASN A CA 1
ATOM 4391 C C . ASN A 1 577 ? -16.752 19.537 -37.856 1.00 19.49 607 ASN A C 1
ATOM 4392 O O . ASN A 1 577 ? -17.766 20.229 -37.985 1.00 19.80 607 ASN A O 1
ATOM 4397 N N . ALA A 1 578 ? -16.223 18.828 -38.850 1.00 19.77 608 ALA A N 1
ATOM 4398 C CA . ALA A 1 578 ? -16.767 18.852 -40.199 1.00 18.94 608 ALA A CA 1
ATOM 4399 C C . ALA A 1 578 ? -17.830 17.773 -40.380 1.00 28.76 608 ALA A C 1
ATOM 4400 O O . ALA A 1 578 ? -17.753 16.690 -39.793 1.00 18.73 608 ALA A O 1
ATOM 4402 N N . VAL A 1 579 ? -18.826 18.079 -41.211 1.00 19.51 609 VAL A N 1
ATOM 4403 C CA . VAL A 1 579 ? -19.978 17.208 -41.418 1.00 19.72 609 VAL A CA 1
ATOM 4404 C C . VAL A 1 579 ? -19.735 16.348 -42.648 1.00 20.53 609 VAL A C 1
ATOM 4405 O O . VAL A 1 579 ? -19.363 16.862 -43.711 1.00 20.76 609 VAL A O 1
ATOM 4409 N N . PHE A 1 580 ? -19.953 15.040 -42.510 1.00 21.02 610 PHE A N 1
ATOM 4410 C CA . PHE A 1 580 ? -19.783 14.145 -43.645 1.00 21.71 610 PHE A CA 1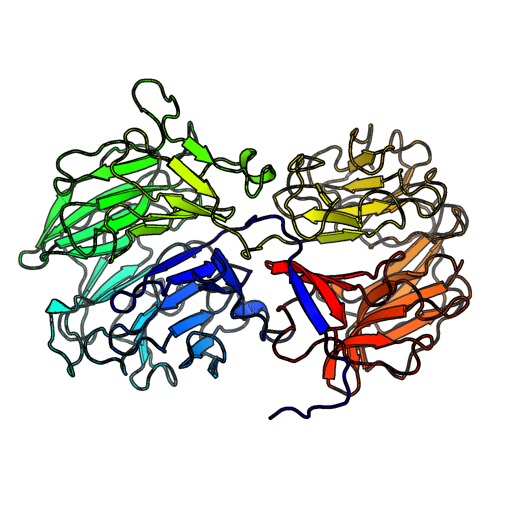
ATOM 4411 C C . PHE A 1 580 ? -20.744 14.528 -44.762 1.00 22.48 610 PHE A C 1
ATOM 4412 O O . PHE A 1 580 ? -21.892 14.909 -44.516 1.00 22.05 610 PHE A O 1
ATOM 4420 N N . GLY A 1 581 ? -20.249 14.460 -45.996 1.00 23.21 611 GLY A N 1
ATOM 4421 C CA . GLY A 1 581 ? -21.043 14.738 -47.172 1.00 25.00 611 GLY A CA 1
ATOM 4422 C C . GLY A 1 581 ? -21.289 16.200 -47.466 1.00 26.10 611 GLY A C 1
ATOM 4423 O O . GLY A 1 581 ? -21.981 16.507 -48.445 1.00 27.08 611 GLY A O 1
ATOM 4424 N N . ARG A 1 582 ? -20.747 17.117 -46.666 1.00 26.16 612 ARG A N 1
ATOM 4425 C CA . ARG A 1 582 ? -21.047 18.540 -46.824 1.00 27.32 612 ARG A CA 1
ATOM 4426 C C . ARG A 1 582 ? -19.752 19.338 -46.709 1.00 25.75 612 ARG A C 1
ATOM 4427 O O . ARG A 1 582 ? -19.287 19.628 -45.602 1.00 24.39 612 ARG A O 1
ATOM 4435 N N . GLU A 1 583 ? -19.185 19.698 -47.858 1.00 25.64 613 GLU A N 1
ATOM 4436 C CA . GLU A 1 583 ? -17.951 20.469 -47.875 1.00 25.45 613 GLU A CA 1
ATOM 4437 C C . GLU A 1 583 ? -18.158 21.823 -47.209 1.00 24.61 613 GLU A C 1
ATOM 4438 O O . GLU A 1 583 ? -19.175 22.488 -47.419 1.00 24.40 613 GLU A O 1
ATOM 4444 N N . GLY A 1 584 ? -17.186 22.226 -46.394 1.00 24.07 614 GLY A N 1
ATOM 4445 C CA . GLY A 1 584 ? -17.247 23.523 -45.755 1.00 24.27 614 GLY A CA 1
ATOM 4446 C C . GLY A 1 584 ? -18.290 23.660 -44.673 1.00 24.85 614 GLY A C 1
ATOM 4447 O O . GLY A 1 584 ? -18.503 24.770 -44.177 1.00 25.65 614 GLY A O 1
ATOM 4448 N N . ASP A 1 585 ? -18.953 22.570 -44.297 1.00 24.50 615 ASP A N 1
ATOM 4449 C CA . ASP A 1 585 ? -19.924 22.575 -43.208 1.00 24.18 615 ASP A CA 1
ATOM 4450 C C . ASP A 1 585 ? -19.206 22.148 -41.934 1.00 22.67 615 ASP A C 1
ATOM 4451 O O . ASP A 1 585 ? -18.874 20.969 -41.767 1.00 22.23 615 ASP A O 1
ATOM 4456 N N . ILE A 1 586 ? -18.962 23.102 -41.038 1.00 22.06 616 ILE A N 1
ATOM 4457 C CA . ILE A 1 586 ? -18.216 22.840 -39.815 1.00 19.92 616 ILE A CA 1
ATOM 4458 C C . ILE A 1 586 ? -18.959 23.434 -38.627 1.00 19.96 616 ILE A C 1
ATOM 4459 O O . ILE A 1 586 ? -19.630 24.465 -38.736 1.00 21.89 616 ILE A O 1
ATOM 4464 N N . TRP A 1 587 ? -18.841 22.765 -37.484 1.00 22.36 617 TRP A N 1
ATOM 4465 C CA . TRP A 1 587 ? -19.434 23.212 -36.233 1.00 19.55 617 TRP A CA 1
ATOM 4466 C C . TRP A 1 587 ? -18.329 23.413 -35.208 1.00 20.36 617 TRP A C 1
ATOM 4467 O O . TRP A 1 587 ? -17.415 22.589 -35.095 1.00 20.01 617 TRP A O 1
ATOM 4478 N N . ILE A 1 588 ? -18.418 24.512 -34.465 1.00 20.79 618 ILE A N 1
ATOM 4479 C CA . ILE A 1 588 ? -17.384 24.922 -33.521 1.00 20.44 618 ILE A CA 1
ATOM 4480 C C . ILE A 1 588 ? -17.995 24.960 -32.127 1.00 20.16 618 ILE A C 1
ATOM 4481 O O . ILE A 1 588 ? -18.987 25.662 -31.898 1.00 19.73 618 ILE A O 1
ATOM 4486 N N . THR A 1 589 ? -17.401 24.214 -31.198 1.00 19.97 619 THR A N 1
ATOM 4487 C CA . THR A 1 589 ? -17.793 24.254 -29.796 1.00 20.35 619 THR A CA 1
ATOM 4488 C C . THR A 1 589 ? -16.885 25.219 -29.046 1.00 20.91 619 THR A C 1
ATOM 4489 O O . THR A 1 589 ? -15.682 25.287 -29.312 1.00 20.92 619 THR A O 1
ATOM 4493 N N . CYS A 1 590 ? -17.467 25.979 -28.117 1.00 21.54 620 CYS A N 1
ATOM 4494 C CA . CYS A 1 590 ? -16.700 26.938 -27.325 1.00 22.25 620 CYS A CA 1
ATOM 4495 C C . CYS A 1 590 ? -17.028 26.822 -25.841 1.00 22.26 620 CYS A C 1
ATOM 4496 O O . CYS A 1 590 ? -16.891 27.795 -25.093 1.00 23.01 620 CYS A O 1
ATOM 4499 N N . GLY A 1 591 ? -17.458 25.644 -25.395 1.00 21.25 621 GLY A N 1
ATOM 4500 C CA . GLY A 1 591 ? -17.756 25.470 -23.980 1.00 21.34 621 GLY A CA 1
ATOM 4501 C C . GLY A 1 591 ? -18.918 26.346 -23.555 1.00 21.71 621 GLY A C 1
ATOM 4502 O O . GLY A 1 591 ? -19.979 26.357 -24.187 1.00 21.55 621 GLY A O 1
ATOM 4503 N N . ALA A 1 592 ? -18.718 27.103 -22.472 1.00 22.42 622 ALA A N 1
ATOM 4504 C CA . ALA A 1 592 ? -19.745 28.029 -22.008 1.00 23.35 622 ALA A CA 1
ATOM 4505 C C . ALA A 1 592 ? -20.050 29.127 -23.020 1.00 24.13 622 ALA A C 1
ATOM 4506 O O . ALA A 1 592 ? -21.064 29.820 -22.874 1.00 22.17 622 ALA A O 1
ATOM 4508 N N . GLY A 1 593 ? -19.205 29.303 -24.034 1.00 24.32 623 GLY A N 1
ATOM 4509 C CA . GLY A 1 593 ? -19.474 30.269 -25.082 1.00 24.85 623 GLY A CA 1
ATOM 4510 C C . GLY A 1 593 ? -20.504 29.836 -26.099 1.00 24.68 623 GLY A C 1
ATOM 4511 O O . GLY A 1 593 ? -20.925 30.655 -26.922 1.00 25.08 623 GLY A O 1
ATOM 4512 N N . GLY A 1 594 ? -20.914 28.575 -26.071 1.00 24.00 624 GLY A N 1
ATOM 4513 C CA . GLY A 1 594 ? -21.966 28.097 -26.940 1.00 23.42 624 GLY A CA 1
ATOM 4514 C C . GLY A 1 594 ? -21.459 27.299 -28.125 1.00 22.51 624 GLY A C 1
ATOM 4515 O O . GLY A 1 594 ? -20.350 26.760 -28.140 1.00 21.97 624 GLY A O 1
ATOM 4516 N N . LEU A 1 595 ? -22.313 27.229 -29.144 1.00 22.29 625 LEU A N 1
ATOM 4517 C CA . LEU A 1 595 ? -22.075 26.433 -30.341 1.00 21.99 625 LEU A CA 1
ATOM 4518 C C . LEU A 1 595 ? -22.232 27.327 -31.561 1.00 22.74 625 LEU A C 1
ATOM 4519 O O . LEU A 1 595 ? -23.207 28.080 -31.660 1.00 23.63 625 LEU A O 1
ATOM 4524 N N . TYR A 1 596 ? -21.274 27.252 -32.480 1.00 22.30 626 TYR A N 1
ATOM 4525 C CA . TYR A 1 596 ? -21.273 28.072 -33.682 1.00 23.34 626 TYR A CA 1
ATOM 4526 C C . TYR A 1 596 ? -21.223 27.178 -34.913 1.00 22.99 626 TYR A C 1
ATOM 4527 O O . TYR A 1 596 ? -20.691 26.065 -34.869 1.00 22.72 626 TYR A O 1
ATOM 4536 N N . HIS A 1 597 ? -21.787 27.672 -36.014 1.00 23.19 627 HIS A N 1
ATOM 4537 C CA . HIS A 1 597 ? -21.937 26.891 -37.236 1.00 23.24 627 HIS A CA 1
ATOM 4538 C C . HIS A 1 597 ? -21.518 27.728 -38.433 1.00 23.94 627 HIS A C 1
ATOM 4539 O O . HIS A 1 597 ? -21.937 28.883 -38.564 1.00 24.88 627 HIS A O 1
ATOM 4546 N N . SER A 1 598 ? -20.702 27.142 -39.307 1.00 23.59 628 SER A N 1
ATOM 4547 C CA . SER A 1 598 ? -20.288 27.784 -40.545 1.00 23.74 628 SER A CA 1
ATOM 4548 C C . SER A 1 598 ? -20.571 26.852 -41.713 1.00 24.11 628 SER A C 1
ATOM 4549 O O . SER A 1 598 ? -20.312 25.646 -41.630 1.00 24.13 628 SER A O 1
ATOM 4552 N N . THR A 1 599 ? -21.106 27.409 -42.800 1.00 24.27 629 THR A N 1
ATOM 4553 C CA . THR A 1 599 ? -21.379 26.641 -44.010 1.00 24.54 629 THR A CA 1
ATOM 4554 C C . THR A 1 599 ? -20.572 27.126 -45.206 1.00 25.01 629 THR A C 1
ATOM 4555 O O . THR A 1 599 ? -20.857 26.717 -46.339 1.00 25.41 629 THR A O 1
ATOM 4559 N N . ASN A 1 600 ? -19.578 27.985 -44.992 1.00 24.75 630 ASN A N 1
ATOM 4560 C CA . ASN A 1 600 ? -18.733 28.496 -46.066 1.00 25.30 630 ASN A CA 1
ATOM 4561 C C . ASN A 1 600 ? -17.264 28.284 -45.731 1.00 24.68 630 ASN A C 1
ATOM 4562 O O . ASN A 1 600 ? -16.432 29.181 -45.876 1.00 24.95 630 ASN A O 1
ATOM 4567 N N . SER A 1 601 ? -16.933 27.079 -45.262 1.00 24.03 631 SER A N 1
ATOM 4568 C CA . SER A 1 601 ? -15.550 26.676 -44.994 1.00 23.64 631 SER A CA 1
ATOM 4569 C C . SER A 1 601 ? -14.876 27.581 -43.966 1.00 23.54 631 SER A C 1
ATOM 4570 O O . SER A 1 601 ? -13.666 27.813 -44.023 1.00 23.23 631 SER A O 1
ATOM 4573 N N . GLY A 1 602 ? -15.653 28.105 -43.022 1.00 23.92 632 GLY A N 1
ATOM 4574 C CA . GLY A 1 602 ? -15.109 28.900 -41.944 1.00 24.37 632 GLY A CA 1
ATOM 4575 C C . GLY A 1 602 ? -14.964 30.379 -42.226 1.00 25.28 632 GLY A C 1
ATOM 4576 O O . GLY A 1 602 ? -14.529 31.117 -41.333 1.00 25.43 632 GLY A O 1
ATOM 4577 N N . ALA A 1 603 ? -15.312 30.839 -43.430 1.00 25.83 633 ALA A N 1
ATOM 4578 C CA . ALA A 1 603 ? -15.204 32.262 -43.737 1.00 27.10 633 ALA A CA 1
ATOM 4579 C C . ALA A 1 603 ? -16.039 33.099 -42.773 1.00 28.58 633 ALA A C 1
ATOM 4580 O O . ALA A 1 603 ? -15.628 34.194 -42.373 1.00 28.87 633 ALA A O 1
ATOM 4582 N N . SER A 1 604 ? -17.207 32.593 -42.382 1.00 29.22 634 SER A N 1
ATOM 4583 C CA . SER A 1 604 ? -18.053 33.258 -41.404 1.00 29.87 634 SER A CA 1
ATOM 4584 C C . SER A 1 604 ? -18.838 32.202 -40.643 1.00 29.36 634 SER A C 1
ATOM 4585 O O . SER A 1 604 ? -19.171 31.147 -41.187 1.00 28.81 634 SER A O 1
ATOM 4588 N N . ALA A 1 605 ? -19.137 32.499 -39.381 1.00 29.49 635 ALA A N 1
ATOM 4589 C CA . ALA A 1 605 ? -19.842 31.573 -38.510 1.00 29.67 635 ALA A CA 1
ATOM 4590 C C . ALA A 1 605 ? -20.967 32.298 -37.788 1.00 31.78 635 ALA A C 1
ATOM 4591 O O . ALA A 1 605 ? -20.884 33.501 -37.523 1.00 32.83 635 ALA A O 1
ATOM 4593 N N . THR A 1 606 ? -22.023 31.554 -37.472 1.00 32.69 636 THR A N 1
ATOM 4594 C CA . THR A 1 606 ? -23.193 32.090 -36.793 1.00 32.63 636 THR A CA 1
ATOM 4595 C C . THR A 1 606 ? -23.454 31.303 -35.515 1.00 30.72 636 THR A C 1
ATOM 4596 O O . THR A 1 606 ? -23.291 30.080 -35.481 1.00 29.83 636 THR A O 1
ATOM 4600 N N . LYS A 1 607 ? -23.841 32.011 -34.458 1.00 29.76 637 LYS A N 1
ATOM 4601 C CA . LYS A 1 607 ? -24.124 31.356 -33.190 1.00 28.29 637 LYS A CA 1
ATOM 4602 C C . LYS A 1 607 ? -25.411 30.546 -33.284 1.00 26.75 637 LYS A C 1
ATOM 4603 O O . LYS A 1 607 ? -26.410 30.999 -33.850 1.00 25.94 637 LYS A O 1
ATOM 4609 N N . VAL A 1 608 ? -25.376 29.332 -32.737 1.00 26.02 638 VAL A N 1
ATOM 4610 C CA . VAL A 1 608 ? -26.564 28.494 -32.613 1.00 26.29 638 VAL A CA 1
ATOM 4611 C C . VAL A 1 608 ? -27.222 28.866 -31.287 1.00 26.90 638 VAL A C 1
ATOM 4612 O O . VAL A 1 608 ? -26.841 28.365 -30.228 1.00 26.44 638 VAL A O 1
ATOM 4616 N N . ASN A 1 609 ? -28.219 29.752 -31.350 1.00 27.80 639 ASN A N 1
ATOM 4617 C CA . ASN A 1 609 ? -28.811 30.317 -30.140 1.00 28.58 639 ASN A CA 1
ATOM 4618 C C . ASN A 1 609 ? -29.581 29.296 -29.317 1.00 27.33 639 ASN A C 1
ATOM 4619 O O . ASN A 1 609 ? -29.848 29.549 -28.137 1.00 26.87 639 ASN A O 1
ATOM 4624 N N . SER A 1 610 ? -29.952 28.156 -29.903 1.00 26.69 640 SER A N 1
ATOM 4625 C CA . SER A 1 610 ? -30.685 27.152 -29.142 1.00 26.11 640 SER A CA 1
ATOM 4626 C C . SER A 1 610 ? -29.807 26.441 -28.122 1.00 25.69 640 SER A C 1
ATOM 4627 O O . SER A 1 610 ? -30.338 25.816 -27.198 1.00 25.42 640 SER A O 1
ATOM 4630 N N . VAL A 1 611 ? -28.485 26.523 -28.258 1.00 25.29 641 VAL A N 1
ATOM 4631 C CA . VAL A 1 611 ? -27.554 25.809 -27.392 1.00 24.22 641 VAL A CA 1
ATOM 4632 C C . VAL A 1 611 ? -26.920 26.799 -26.425 1.00 24.62 641 VAL A C 1
ATOM 4633 O O . VAL A 1 611 ? -26.429 27.856 -26.838 1.00 22.26 641 VAL A O 1
ATOM 4637 N N . GLN A 1 612 ? -26.923 26.448 -25.137 1.00 24.72 642 GLN A N 1
ATOM 4638 C CA . GLN A 1 612 ? -26.320 27.298 -24.117 1.00 25.04 642 GLN A CA 1
ATOM 4639 C C . GLN A 1 612 ? -24.819 27.047 -24.002 1.00 23.40 642 GLN A C 1
ATOM 4640 O O . GLN A 1 612 ? -24.019 27.988 -24.068 1.00 22.64 642 GLN A O 1
ATOM 4646 N N . GLU A 1 613 ? -24.418 25.785 -23.826 1.00 22.22 643 GLU A N 1
ATOM 4647 C CA . GLU A 1 613 ? -23.015 25.401 -23.763 1.00 21.86 643 GLU A CA 1
ATOM 4648 C C . GLU A 1 613 ? -22.787 24.166 -24.624 1.00 21.21 643 GLU A C 1
ATOM 4649 O O . GLU A 1 613 ? -23.673 23.321 -24.768 1.00 21.25 643 GLU A O 1
ATOM 4655 N N . ALA A 1 614 ? -21.587 24.063 -25.199 1.00 20.89 644 ALA A N 1
ATOM 4656 C CA . ALA A 1 614 ? -21.258 22.968 -26.109 1.00 19.96 644 ALA A CA 1
ATOM 4657 C C . ALA A 1 614 ? -19.847 22.481 -25.826 1.00 19.86 644 ALA A C 1
ATOM 4658 O O . ALA A 1 614 ? -18.888 23.249 -25.953 1.00 19.95 644 ALA A O 1
ATOM 4660 N N . TYR A 1 615 ? -19.718 21.203 -25.475 1.00 19.56 645 TYR A N 1
ATOM 4661 C CA . TYR A 1 615 ? -18.430 20.593 -25.159 1.00 19.89 645 TYR A CA 1
ATOM 4662 C C . TYR A 1 615 ? -17.914 19.664 -26.247 1.00 19.04 645 TYR A C 1
ATOM 4663 O O . TYR A 1 615 ? -16.705 19.616 -26.487 1.00 18.61 645 TYR A O 1
ATOM 4672 N N . SER A 1 616 ? -18.797 18.928 -26.917 1.00 18.84 646 SER A N 1
ATOM 4673 C CA . SER A 1 616 ? -18.406 18.079 -28.033 1.00 18.85 646 SER A CA 1
ATOM 4674 C C . SER A 1 616 ? -19.637 17.828 -28.890 1.00 18.85 646 SER A C 1
ATOM 4675 O O . SER A 1 616 ? -20.767 17.881 -28.400 1.00 18.89 646 SER A O 1
ATOM 4678 N N . ILE A 1 617 ? -19.411 17.558 -30.174 1.00 18.65 647 ILE A N 1
ATOM 4679 C CA . ILE A 1 617 ? -20.503 17.420 -31.129 1.00 19.34 647 ILE A CA 1
ATOM 4680 C C . ILE A 1 617 ? -20.156 16.339 -32.145 1.00 19.30 647 ILE A C 1
ATOM 4681 O O . ILE A 1 617 ? -18.989 16.128 -32.488 1.00 17.52 647 ILE A O 1
ATOM 4686 N N . GLY A 1 618 ? -21.191 15.630 -32.607 1.00 19.28 648 GLY A N 1
ATOM 4687 C CA . GLY A 1 618 ? -21.019 14.591 -33.598 1.00 19.31 648 GLY A CA 1
ATOM 4688 C C . GLY A 1 618 ? -22.191 14.570 -34.557 1.00 20.16 648 GLY A C 1
ATOM 4689 O O . GLY A 1 618 ? -23.182 15.281 -34.370 1.00 20.57 648 GLY A O 1
ATOM 4690 N N . PHE A 1 619 ? -22.067 13.737 -35.588 1.00 20.26 649 PHE A N 1
ATOM 4691 C CA . PHE A 1 619 ? -23.055 13.694 -36.658 1.00 20.83 649 PHE A CA 1
ATOM 4692 C C . PHE A 1 619 ? -23.292 12.257 -37.093 1.00 20.66 649 PHE A C 1
ATOM 4693 O O . PHE A 1 619 ? -22.362 11.448 -37.126 1.00 20.52 649 PHE A O 1
ATOM 4701 N N . GLY A 1 620 ? -24.542 11.952 -37.434 1.00 20.86 650 GLY A N 1
ATOM 4702 C CA . GLY A 1 620 ? -24.901 10.615 -37.860 1.00 21.13 650 GLY A CA 1
ATOM 4703 C C . GLY A 1 620 ? -25.949 10.584 -38.952 1.00 22.08 650 GLY A C 1
ATOM 4704 O O . GLY A 1 620 ? -26.343 11.629 -39.478 1.00 21.33 650 GLY A O 1
ATOM 4705 N N . LYS A 1 621 ? -26.409 9.380 -39.290 1.00 23.49 651 LYS A N 1
ATOM 4706 C CA . LYS A 1 621 ? -27.383 9.204 -40.359 1.00 25.27 651 LYS A CA 1
ATOM 4707 C C . LYS A 1 621 ? -28.627 10.049 -40.108 1.00 26.40 651 LYS A C 1
ATOM 4708 O O . LYS A 1 621 ? -29.145 10.108 -38.990 1.00 26.42 651 LYS A O 1
ATOM 4714 N N . ALA A 1 622 ? -29.096 10.719 -41.158 1.00 27.68 652 ALA A N 1
ATOM 4715 C CA . ALA A 1 622 ? -30.297 11.532 -41.058 1.00 29.53 652 ALA A CA 1
ATOM 4716 C C . ALA A 1 622 ? -31.530 10.647 -40.906 1.00 31.31 652 ALA A C 1
ATOM 4717 O O . ALA A 1 622 ? -31.549 9.490 -41.340 1.00 31.25 652 ALA A O 1
ATOM 4719 N N . LYS A 1 623 ? -32.572 11.202 -40.279 1.00 33.45 653 LYS A N 1
ATOM 4720 C CA . LYS A 1 623 ? -33.779 10.418 -40.040 1.00 36.86 653 LYS A CA 1
ATOM 4721 C C . LYS A 1 623 ? -34.458 10.038 -41.351 1.00 40.21 653 LYS A C 1
ATOM 4722 O O . LYS A 1 623 ? -34.960 8.918 -41.497 1.00 40.88 653 LYS A O 1
ATOM 4728 N N . THR A 1 624 ? -34.487 10.958 -42.313 1.00 43.19 654 THR A N 1
ATOM 4729 C CA A THR A 1 624 ? -35.067 10.689 -43.620 0.50 44.82 654 THR A CA 1
ATOM 4730 C CA B THR A 1 624 ? -35.074 10.709 -43.620 0.50 44.83 654 THR A CA 1
ATOM 4731 C C . THR A 1 624 ? -34.044 10.998 -44.703 1.00 46.53 654 THR A C 1
ATOM 4732 O O . THR A 1 624 ? -33.121 11.796 -44.508 1.00 46.14 654 THR A O 1
ATOM 4739 N N . SER A 1 625 ? -34.209 10.338 -45.847 1.00 48.79 655 SER A N 1
ATOM 4740 C CA . SER A 1 625 ? -33.312 10.557 -46.973 1.00 51.18 655 SER A CA 1
ATOM 4741 C C . SER A 1 625 ? -33.410 11.999 -47.452 1.00 53.45 655 SER A C 1
ATOM 4742 O O . SER A 1 625 ? -34.508 12.538 -47.624 1.00 54.20 655 SER A O 1
ATOM 4745 N N . GLY A 1 626 ? -32.254 12.627 -47.657 1.00 54.99 656 GLY A N 1
ATOM 4746 C CA . GLY A 1 626 ? -32.196 14.016 -48.052 1.00 54.78 656 GLY A CA 1
ATOM 4747 C C . GLY A 1 626 ? -32.152 15.005 -46.908 1.00 53.21 656 GLY A C 1
ATOM 4748 O O . GLY A 1 626 ? -31.838 16.180 -47.139 1.00 54.33 656 GLY A O 1
ATOM 4749 N N . GLY A 1 627 ? -32.455 14.572 -45.683 1.00 49.18 657 GLY A N 1
ATOM 4750 C CA . GLY A 1 627 ? -32.412 15.471 -44.554 1.00 44.91 657 GLY A CA 1
ATOM 4751 C C . GLY A 1 627 ? -30.999 15.734 -44.068 1.00 40.19 657 GLY A C 1
ATOM 4752 O O . GLY A 1 627 ? -30.053 15.012 -44.385 1.00 39.16 657 GLY A O 1
ATOM 4753 N N . TYR A 1 628 ? -30.865 16.806 -43.295 1.00 36.49 658 TYR A N 1
ATOM 4754 C CA . TYR A 1 628 ? -29.582 17.125 -42.690 1.00 31.98 658 TYR A CA 1
ATOM 4755 C C . TYR A 1 628 ? -29.180 16.004 -41.735 1.00 29.16 658 TYR A C 1
ATOM 4756 O O . TYR A 1 628 ? -30.042 15.432 -41.058 1.00 29.02 658 TYR A O 1
ATOM 4765 N N . PRO A 1 629 ? -27.896 15.648 -41.674 1.00 27.11 659 PRO A N 1
ATOM 4766 C CA . PRO A 1 629 ? -27.467 14.592 -40.750 1.00 25.93 659 PRO A CA 1
ATOM 4767 C C . PRO A 1 629 ? -27.917 14.887 -39.327 1.00 25.01 659 PRO A C 1
ATOM 4768 O O . PRO A 1 629 ? -28.020 16.044 -38.914 1.00 24.91 659 PRO A O 1
ATOM 4772 N N . ALA A 1 630 ? -28.222 13.823 -38.589 1.00 24.55 660 ALA A N 1
ATOM 4773 C CA . ALA A 1 630 ? -28.556 13.977 -37.182 1.00 23.54 660 ALA A CA 1
ATOM 4774 C C . ALA A 1 630 ? -27.353 14.525 -36.427 1.00 22.55 660 ALA A C 1
ATOM 4775 O O . ALA A 1 630 ? -26.215 14.112 -36.658 1.00 22.18 660 ALA A O 1
ATOM 4777 N N . ILE A 1 631 ? -27.607 15.468 -35.527 1.00 22.10 661 ILE A N 1
ATOM 4778 C CA . ILE A 1 631 ? -26.559 16.143 -34.772 1.00 21.42 661 ILE A CA 1
ATOM 4779 C C . ILE A 1 631 ? -26.623 15.661 -33.333 1.00 20.69 661 ILE A C 1
ATOM 4780 O O . ILE A 1 631 ? -27.681 15.728 -32.697 1.00 20.53 661 ILE A O 1
ATOM 4785 N N . TYR A 1 632 ? -25.496 15.176 -32.821 1.00 19.91 662 TYR A N 1
ATOM 4786 C CA . TYR A 1 632 ? -25.404 14.682 -31.452 1.00 19.56 662 TYR A CA 1
ATOM 4787 C C . TYR A 1 632 ? -24.505 15.618 -30.661 1.00 19.53 662 TYR A C 1
ATOM 4788 O O . TYR A 1 632 ? -23.367 15.881 -31.062 1.00 19.66 662 TYR A O 1
ATOM 4797 N N . LEU A 1 633 ? -25.024 16.130 -29.550 1.00 19.74 663 LEU A N 1
ATOM 4798 C CA . LEU A 1 633 ? -24.386 17.215 -28.823 1.00 19.79 663 LEU A CA 1
ATOM 4799 C C . LEU A 1 633 ? -24.269 16.846 -27.356 1.00 19.70 663 LEU A C 1
ATOM 4800 O O . LEU A 1 633 ? -25.245 16.404 -26.743 1.00 20.04 663 LEU A O 1
ATOM 4805 N N . HIS A 1 634 ? -23.075 17.014 -26.801 1.00 19.32 664 HIS A N 1
ATOM 4806 C CA . HIS A 1 634 ? -22.881 17.002 -25.359 1.00 18.81 664 HIS A CA 1
ATOM 4807 C C . HIS A 1 634 ? -22.667 18.439 -24.909 1.00 18.73 664 HIS A C 1
ATOM 4808 O O . HIS A 1 634 ? -21.689 19.082 -25.308 1.00 18.89 664 HIS A O 1
ATOM 4815 N N . GLY A 1 635 ? -23.587 18.944 -24.097 1.00 19.17 665 GLY A N 1
ATOM 4816 C CA . GLY A 1 635 ? -23.525 20.319 -23.651 1.00 19.58 665 GLY A CA 1
ATOM 4817 C C . GLY A 1 635 ? -24.708 20.670 -22.779 1.00 20.17 665 GLY A C 1
ATOM 4818 O O . GLY A 1 635 ? -25.286 19.792 -22.132 1.00 19.29 665 GLY A O 1
ATOM 4819 N N . ILE A 1 636 ? -25.083 21.946 -22.758 1.00 20.64 666 ILE A N 1
ATOM 4820 C CA . ILE A 1 636 ? -26.196 22.434 -21.954 1.00 20.33 666 ILE A CA 1
ATOM 4821 C C . ILE A 1 636 ? -27.214 23.083 -22.882 1.00 20.74 666 ILE A C 1
ATOM 4822 O O . ILE A 1 636 ? -26.870 23.982 -23.658 1.00 21.24 666 ILE A O 1
ATOM 4827 N N . VAL A 1 637 ? -28.461 22.622 -22.805 1.00 20.93 667 VAL A N 1
ATOM 4828 C CA . VAL A 1 637 ? -29.574 23.181 -23.566 1.00 21.43 667 VAL A CA 1
ATOM 4829 C C . VAL A 1 637 ? -30.672 23.544 -22.577 1.00 26.12 667 VAL A C 1
ATOM 4830 O O . VAL A 1 637 ? -31.172 22.669 -21.858 1.00 26.21 667 VAL A O 1
ATOM 4834 N N . ASN A 1 638 ? -31.051 24.822 -22.545 1.00 22.59 668 ASN A N 1
ATOM 4835 C CA . ASN A 1 638 ? -32.053 25.330 -21.606 1.00 24.96 668 ASN A CA 1
ATOM 4836 C C . ASN A 1 638 ? -31.692 24.959 -20.167 1.00 24.60 668 ASN A C 1
ATOM 4837 O O . ASN A 1 638 ? -32.529 24.510 -19.379 1.00 24.83 668 ASN A O 1
ATOM 4842 N N . GLY A 1 639 ? -30.421 25.150 -19.823 1.00 23.91 669 GLY A N 1
ATOM 4843 C CA . GLY A 1 639 ? -29.958 24.860 -18.483 1.00 24.30 669 GLY A CA 1
ATOM 4844 C C . GLY A 1 639 ? -29.820 23.392 -18.143 1.00 24.26 669 GLY A C 1
ATOM 4845 O O . GLY A 1 639 ? -29.447 23.072 -17.009 1.00 24.27 669 GLY A O 1
ATOM 4846 N N . VAL A 1 640 ? -30.099 22.489 -19.079 1.00 24.09 670 VAL A N 1
ATOM 4847 C CA . VAL A 1 640 ? -30.034 21.053 -18.830 1.00 21.22 670 VAL A CA 1
ATOM 4848 C C . VAL A 1 640 ? -28.717 20.524 -19.379 1.00 20.62 670 VAL A C 1
ATOM 4849 O O . VAL A 1 640 ? -28.460 20.604 -20.587 1.00 20.44 670 VAL A O 1
ATOM 4853 N N . LEU A 1 641 ? -27.887 19.977 -18.496 1.00 20.36 671 LEU A N 1
ATOM 4854 C CA . LEU A 1 641 ? -26.674 19.289 -18.913 1.00 19.81 671 LEU A CA 1
ATOM 4855 C C . LEU A 1 641 ? -27.020 17.867 -19.333 1.00 22.66 671 LEU A C 1
ATOM 4856 O O . LEU A 1 641 ? -27.718 17.150 -18.611 1.00 19.52 671 LEU A O 1
ATOM 4861 N N . GLY A 1 642 ? -26.542 17.460 -20.502 1.00 22.29 672 GLY A N 1
ATOM 4862 C CA . GLY A 1 642 ? -26.839 16.110 -20.954 1.00 18.84 672 GLY A CA 1
ATOM 4863 C C . GLY A 1 642 ? -26.377 15.879 -22.374 1.00 18.94 672 GLY A C 1
ATOM 4864 O O . GLY A 1 642 ? -25.447 16.530 -22.858 1.00 18.49 672 GLY A O 1
ATOM 4865 N N . ILE A 1 643 ? -27.033 14.926 -23.026 1.00 19.06 673 ILE A N 1
ATOM 4866 C CA . ILE A 1 643 ? -26.751 14.561 -24.406 1.00 18.99 673 ILE A CA 1
ATOM 4867 C C . ILE A 1 643 ? -28.023 14.788 -25.205 1.00 19.37 673 ILE A C 1
ATOM 4868 O O . ILE A 1 643 ? -29.107 14.361 -24.787 1.00 19.65 673 ILE A O 1
ATOM 4873 N N . PHE A 1 644 ? -27.891 15.459 -26.344 1.00 19.24 674 PHE A N 1
ATOM 4874 C CA . PHE A 1 644 ? -29.036 15.896 -27.124 1.00 19.78 674 PHE A CA 1
ATOM 4875 C C . PHE A 1 644 ? -28.847 15.527 -28.588 1.00 20.27 674 PHE A C 1
ATOM 4876 O O . PHE A 1 644 ? -27.722 15.382 -29.074 1.00 19.61 674 PHE A O 1
ATOM 4884 N N . ARG A 1 645 ? -29.969 15.376 -29.286 1.00 21.13 675 ARG A N 1
ATOM 4885 C CA . ARG A 1 645 ? -29.980 15.099 -30.714 1.00 21.42 675 ARG A CA 1
ATOM 4886 C C . ARG A 1 645 ? -30.919 16.078 -31.396 1.00 22.39 675 ARG A C 1
ATOM 4887 O O . ARG A 1 645 ? -32.031 16.315 -30.912 1.00 23.16 675 ARG A O 1
ATOM 4895 N N . SER A 1 646 ? -30.471 16.648 -32.513 1.00 22.60 676 SER A N 1
ATOM 4896 C CA . SER A 1 646 ? -31.291 17.530 -33.331 1.00 23.67 676 SER A CA 1
ATOM 4897 C C . SER A 1 646 ? -31.467 16.906 -34.704 1.00 24.24 676 SER A C 1
ATOM 4898 O O . SER A 1 646 ? -30.482 16.518 -35.344 1.00 23.46 676 SER A O 1
ATOM 4901 N N . ASP A 1 647 ? -32.714 16.814 -35.155 1.00 25.54 677 ASP A N 1
ATOM 4902 C CA . ASP A 1 647 ? -33.034 16.266 -36.463 1.00 26.73 677 ASP A CA 1
ATOM 4903 C C . ASP A 1 647 ? -33.355 17.338 -37.492 1.00 27.60 677 ASP A C 1
ATOM 4904 O O . ASP A 1 647 ? -33.722 17.000 -38.621 1.00 28.25 677 ASP A O 1
ATOM 4909 N N . ASP A 1 648 ? -33.226 18.619 -37.135 1.00 27.51 678 ASP A N 1
ATOM 4910 C CA . ASP A 1 648 ? -33.600 19.711 -38.026 1.00 27.88 678 ASP A CA 1
ATOM 4911 C C . ASP A 1 648 ? -32.459 20.704 -38.206 1.00 27.21 678 ASP A C 1
ATOM 4912 O O . ASP A 1 648 ? -32.693 21.906 -38.345 1.00 27.78 678 ASP A O 1
ATOM 4917 N N . GLY A 1 649 ? -31.219 20.224 -38.195 1.00 26.19 679 GLY A N 1
ATOM 4918 C CA . GLY A 1 649 ? -30.092 21.093 -38.466 1.00 25.69 679 GLY A CA 1
ATOM 4919 C C . GLY A 1 649 ? -29.665 21.987 -37.326 1.00 24.96 679 GLY A C 1
ATOM 4920 O O . GLY A 1 649 ? -28.929 22.951 -37.559 1.00 24.53 679 GLY A O 1
ATOM 4921 N N . GLY A 1 650 ? -30.107 21.710 -36.103 1.00 24.82 680 GLY A N 1
ATOM 4922 C CA . GLY A 1 650 ? -29.640 22.430 -34.937 1.00 25.02 680 GLY A CA 1
ATOM 4923 C C . GLY A 1 650 ? -30.569 23.479 -34.362 1.00 26.37 680 GLY A C 1
ATOM 4924 O O . GLY A 1 650 ? -30.155 24.209 -33.454 1.00 26.75 680 GLY A O 1
ATOM 4925 N N . SER A 1 651 ? -31.806 23.582 -34.846 1.00 27.32 681 SER A N 1
ATOM 4926 C CA . SER A 1 651 ? -32.718 24.580 -34.297 1.00 28.35 681 SER A CA 1
ATOM 4927 C C . SER A 1 651 ? -33.494 24.078 -33.085 1.00 27.61 681 SER A C 1
ATOM 4928 O O . SER A 1 651 ? -33.780 24.868 -32.178 1.00 27.52 681 SER A O 1
ATOM 4931 N N . THR A 1 652 ? -33.844 22.791 -33.044 1.00 26.94 682 THR A N 1
ATOM 4932 C CA . THR A 1 652 ? -34.519 22.195 -31.898 1.00 26.82 682 THR A CA 1
ATOM 4933 C C . THR A 1 652 ? -33.772 20.938 -31.477 1.00 25.47 682 THR A C 1
ATOM 4934 O O . THR A 1 652 ? -33.139 20.274 -32.298 1.00 24.65 682 THR A O 1
ATOM 4938 N N . TRP A 1 653 ? -33.856 20.609 -30.190 1.00 25.01 683 TRP A N 1
ATOM 4939 C CA . TRP A 1 653 ? -33.098 19.498 -29.638 1.00 24.45 683 TRP A CA 1
ATOM 4940 C C . TRP A 1 653 ?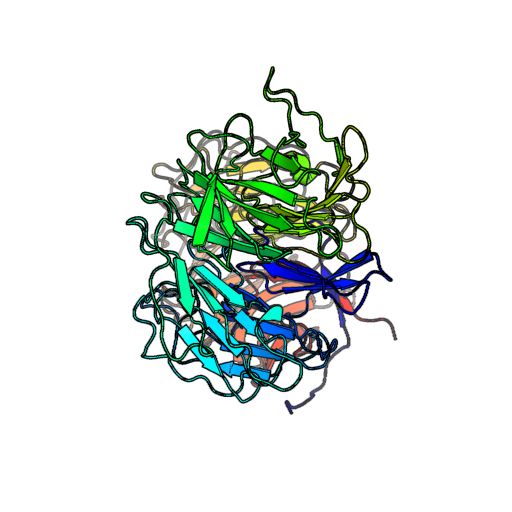 -33.995 18.587 -28.808 1.00 24.70 683 TRP A C 1
ATOM 4941 O O . TRP A 1 653 ? -34.957 19.034 -28.180 1.00 25.23 683 TRP A O 1
ATOM 4952 N N . THR A 1 654 ? -33.659 17.300 -28.826 1.00 24.56 684 THR A N 1
ATOM 4953 C CA . THR A 1 654 ? -34.308 16.281 -28.014 1.00 24.66 684 THR A CA 1
ATOM 4954 C C . THR A 1 654 ? -33.244 15.633 -27.137 1.00 22.62 684 THR A C 1
ATOM 4955 O O . THR A 1 654 ? -32.215 15.182 -27.644 1.00 21.29 684 THR A O 1
ATOM 4959 N N . ARG A 1 655 ? -33.490 15.599 -25.829 1.00 22.13 685 ARG A N 1
ATOM 4960 C CA . ARG A 1 655 ? -32.530 14.970 -24.931 1.00 21.51 685 ARG A CA 1
ATOM 4961 C C . ARG A 1 655 ? -32.598 13.456 -25.083 1.00 21.56 685 ARG A C 1
ATOM 4962 O O . ARG A 1 655 ? -33.681 12.864 -25.036 1.00 22.61 685 ARG A O 1
ATOM 4970 N N . ILE A 1 656 ? -31.443 12.824 -25.274 1.00 21.02 686 ILE A N 1
ATOM 4971 C CA . ILE A 1 656 ? -31.388 11.389 -25.521 1.00 20.78 686 ILE A CA 1
ATOM 4972 C C . ILE A 1 656 ? -30.743 10.636 -24.364 1.00 21.27 686 ILE A C 1
ATOM 4973 O O . ILE A 1 656 ? -30.398 9.459 -24.512 1.00 21.49 686 ILE A O 1
ATOM 4978 N N . ASN A 1 657 ? -30.566 11.286 -23.215 1.00 20.98 687 ASN A N 1
ATOM 4979 C CA . ASN A 1 657 ? -30.151 10.606 -21.995 1.00 20.98 687 ASN A CA 1
ATOM 4980 C C . ASN A 1 657 ? -30.965 11.169 -20.835 1.00 20.77 687 ASN A C 1
ATOM 4981 O O . ASN A 1 657 ? -31.800 12.062 -21.013 1.00 20.93 687 ASN A O 1
ATOM 4986 N N . ASP A 1 658 ? -30.737 10.631 -19.640 1.00 20.84 688 ASP A N 1
ATOM 4987 C CA . ASP A 1 658 ? -31.346 11.154 -18.427 1.00 21.03 688 ASP A CA 1
ATOM 4988 C C . ASP A 1 658 ? -30.253 11.365 -17.386 1.00 20.81 688 ASP A C 1
ATOM 4989 O O . ASP A 1 658 ? -29.074 11.091 -17.629 1.00 19.96 688 ASP A O 1
ATOM 4994 N N . ASP A 1 659 ? -30.654 11.856 -16.213 1.00 20.78 689 ASP A N 1
ATOM 4995 C CA . ASP A 1 659 ? -29.692 12.181 -15.170 1.00 21.22 689 ASP A CA 1
ATOM 4996 C C . ASP A 1 659 ? -28.989 10.954 -14.603 1.00 21.67 689 ASP A C 1
ATOM 4997 O O . ASP A 1 659 ? -27.964 11.108 -13.931 1.00 22.34 689 ASP A O 1
ATOM 5002 N N . ASN A 1 660 ? -29.497 9.752 -14.859 1.00 21.41 690 ASN A N 1
ATOM 5003 C CA . ASN A 1 660 ? -28.821 8.529 -14.448 1.00 21.36 690 ASN A CA 1
ATOM 5004 C C . ASN A 1 660 ? -27.874 7.991 -15.512 1.00 20.64 690 ASN A C 1
ATOM 5005 O O . ASN A 1 660 ? -27.259 6.940 -15.298 1.00 20.58 690 ASN A O 1
ATOM 5010 N N . HIS A 1 661 ? -27.737 8.682 -16.645 1.00 19.85 691 HIS A N 1
ATOM 5011 C CA . HIS A 1 661 ? -26.873 8.245 -17.734 1.00 19.55 691 HIS A CA 1
ATOM 5012 C C . HIS A 1 661 ? -26.075 9.439 -18.261 1.00 19.28 691 HIS A C 1
ATOM 5013 O O . HIS A 1 661 ? -26.129 9.805 -19.433 1.00 19.20 691 HIS A O 1
ATOM 5020 N N . GLN A 1 662 ? -25.313 10.062 -17.364 1.00 19.15 692 GLN A N 1
ATOM 5021 C CA . GLN A 1 662 ? -24.415 11.151 -17.720 1.00 18.80 692 GLN A CA 1
ATOM 5022 C C . GLN A 1 662 ? -22.973 10.694 -17.886 1.00 18.27 692 GLN A C 1
ATOM 5023 O O . GLN A 1 662 ? -22.221 11.325 -18.636 1.00 18.21 692 GLN A O 1
ATOM 5029 N N . PHE A 1 663 ? -22.577 9.627 -17.185 1.00 18.58 693 PHE A N 1
ATOM 5030 C CA . PHE A 1 663 ? -21.314 8.911 -17.371 1.00 18.88 693 PHE A CA 1
ATOM 5031 C C . PHE A 1 663 ? -20.099 9.680 -16.869 1.00 18.85 693 PHE A C 1
ATOM 5032 O O . PHE A 1 663 ? -18.966 9.347 -17.228 1.00 18.83 693 PHE A O 1
ATOM 5040 N N . GLY A 1 664 ? -20.294 10.686 -16.026 1.00 19.27 694 GLY A N 1
ATOM 5041 C CA . GLY A 1 664 ? -19.167 11.432 -15.506 1.00 19.97 694 GLY A CA 1
ATOM 5042 C C . GLY A 1 664 ? -18.637 12.459 -16.485 1.00 20.39 694 GLY A C 1
ATOM 5043 O O . GLY A 1 664 ? -19.346 13.404 -16.841 1.00 20.83 694 GLY A O 1
ATOM 5044 N N . TRP A 1 665 ? -17.392 12.289 -16.930 1.00 20.16 695 TRP A N 1
ATOM 5045 C CA . TRP A 1 665 ? -16.746 13.239 -17.831 1.00 20.98 695 TRP A CA 1
ATOM 5046 C C . TRP A 1 665 ? -16.717 12.651 -19.237 1.00 20.90 695 TRP A C 1
ATOM 5047 O O . TRP A 1 665 ? -15.998 11.681 -19.497 1.00 20.90 695 TRP A O 1
ATOM 5058 N N . ILE A 1 666 ? -17.482 13.249 -20.143 1.00 20.57 696 ILE A N 1
ATOM 5059 C CA . ILE A 1 666 ? -17.529 12.813 -21.533 1.00 20.08 696 ILE A CA 1
ATOM 5060 C C . ILE A 1 666 ? -16.428 13.522 -22.307 1.00 20.58 696 ILE A C 1
ATOM 5061 O O . ILE A 1 666 ? -16.344 14.756 -22.297 1.00 20.11 696 ILE A O 1
ATOM 5066 N N . HIS A 1 667 ? -15.577 12.739 -22.979 1.00 21.16 697 HIS A N 1
ATOM 5067 C CA . HIS A 1 667 ? -14.466 13.304 -23.739 1.00 22.43 697 HIS A CA 1
ATOM 5068 C C . HIS A 1 667 ? -14.907 13.782 -25.117 1.00 22.08 697 HIS A C 1
ATOM 5069 O O . HIS A 1 667 ? -14.489 14.855 -25.568 1.00 22.46 697 HIS A O 1
ATOM 5076 N N . MET A 1 668 ? -15.732 13.000 -25.805 1.00 21.35 698 MET A N 1
ATOM 5077 C CA . MET A 1 668 ? -16.201 13.371 -27.133 1.00 21.24 698 MET A CA 1
ATOM 5078 C C . MET A 1 668 ? -17.426 12.533 -27.469 1.00 20.20 698 MET A C 1
ATOM 5079 O O . MET A 1 668 ? -17.846 11.669 -26.694 1.00 19.91 698 MET A O 1
ATOM 5084 N N . ILE A 1 669 ? -17.994 12.795 -28.643 1.00 19.88 699 ILE A N 1
ATOM 5085 C CA . ILE A 1 669 ? -19.235 12.157 -29.068 1.00 20.10 699 ILE A CA 1
ATOM 5086 C C . ILE A 1 669 ? -19.232 12.061 -30.588 1.00 20.15 699 ILE A C 1
ATOM 5087 O O . ILE A 1 669 ? -18.760 12.970 -31.279 1.00 19.51 699 ILE A O 1
ATOM 5092 N N . ARG A 1 670 ? -19.742 10.940 -31.104 1.00 20.43 700 ARG A N 1
ATOM 5093 C CA . ARG A 1 670 ? -19.827 10.690 -32.536 1.00 21.41 700 ARG A CA 1
ATOM 5094 C C . ARG A 1 670 ? -21.166 10.053 -32.866 1.00 21.11 700 ARG A C 1
ATOM 5095 O O . ARG A 1 670 ? -21.743 9.329 -32.051 1.00 20.31 700 ARG A O 1
ATOM 5103 N N . GLY A 1 671 ? -21.646 10.313 -34.081 1.00 21.57 701 GLY A N 1
ATOM 5104 C CA . GLY A 1 671 ? -22.773 9.593 -34.634 1.00 22.46 701 GLY A CA 1
ATOM 5105 C C . GLY A 1 671 ? -22.323 8.403 -35.463 1.00 23.36 701 GLY A C 1
ATOM 5106 O O . GLY A 1 671 ? -21.151 8.023 -35.482 1.00 23.33 701 GLY A O 1
ATOM 5107 N N . ASP A 1 672 ? -23.285 7.808 -36.166 1.00 23.93 702 ASP A N 1
ATOM 5108 C CA . ASP A 1 672 ? -23.025 6.666 -37.033 1.00 24.92 702 ASP A CA 1
ATOM 5109 C C . ASP A 1 672 ? -23.734 6.880 -38.362 1.00 25.52 702 ASP A C 1
ATOM 5110 O O . ASP A 1 672 ? -24.944 7.129 -38.391 1.00 25.73 702 ASP A O 1
ATOM 5115 N N . GLN A 1 673 ? -22.977 6.786 -39.458 1.00 25.69 703 GLN A N 1
ATOM 5116 C CA . GLN A 1 673 ? -23.534 7.034 -40.783 1.00 26.41 703 GLN A CA 1
ATOM 5117 C C . GLN A 1 673 ? -24.435 5.906 -41.266 1.00 27.18 703 GLN A C 1
ATOM 5118 O O . GLN A 1 673 ? -25.208 6.112 -42.207 1.00 27.69 703 GLN A O 1
ATOM 5124 N N . ARG A 1 674 ? -24.358 4.725 -40.652 1.00 27.36 704 ARG A N 1
ATOM 5125 C CA . ARG A 1 674 ? -25.127 3.576 -41.111 1.00 28.72 704 ARG A CA 1
ATOM 5126 C C . ARG A 1 674 ? -26.415 3.347 -40.332 1.00 28.45 704 ARG A C 1
ATOM 5127 O O . ARG A 1 674 ? -27.312 2.669 -40.843 1.00 28.85 704 ARG A O 1
ATOM 5135 N N . THR A 1 675 ? -26.533 3.887 -39.120 1.00 27.46 705 THR A N 1
ATOM 5136 C CA . THR A 1 675 ? -27.676 3.616 -38.255 1.00 27.11 705 THR A CA 1
ATOM 5137 C C . THR A 1 675 ? -28.190 4.923 -37.676 1.00 25.93 705 THR A C 1
ATOM 5138 O O . THR A 1 675 ? -27.460 5.615 -36.957 1.00 24.63 705 THR A O 1
ATOM 5142 N N . TYR A 1 676 ? -29.442 5.254 -37.981 1.00 25.77 706 TYR A N 1
ATOM 5143 C CA . TYR A 1 676 ? -30.055 6.440 -37.404 1.00 25.13 706 TYR A CA 1
ATOM 5144 C C . TYR A 1 676 ? -30.267 6.249 -35.908 1.00 24.46 706 TYR A C 1
ATOM 5145 O O . TYR A 1 676 ? -30.648 5.167 -35.450 1.00 24.69 706 TYR A O 1
ATOM 5154 N N . GLY A 1 677 ? -30.026 7.311 -35.144 1.00 23.49 707 GLY A N 1
ATOM 5155 C CA . GLY A 1 677 ? -30.201 7.281 -33.712 1.00 23.06 707 GLY A CA 1
ATOM 5156 C C . GLY A 1 677 ? -29.000 6.790 -32.934 1.00 22.41 707 GLY A C 1
ATOM 5157 O O . GLY A 1 677 ? -28.916 7.044 -31.727 1.00 21.89 707 GLY A O 1
ATOM 5158 N N . LEU A 1 678 ? -28.065 6.106 -33.592 1.00 22.24 708 LEU A N 1
ATOM 5159 C CA . LEU A 1 678 ? -26.919 5.517 -32.915 1.00 22.57 708 LEU A CA 1
ATOM 5160 C C . LEU A 1 678 ? -25.917 6.599 -32.537 1.00 22.86 708 LEU A C 1
ATOM 5161 O O . LEU A 1 678 ? -25.539 7.428 -33.369 1.00 22.26 708 LEU A O 1
ATOM 5166 N N . CYS A 1 679 ? -25.471 6.567 -31.284 1.00 23.60 709 CYS A N 1
ATOM 5167 C CA . CYS A 1 679 ? -24.644 7.620 -30.717 1.00 24.07 709 CYS A CA 1
ATOM 5168 C C . CYS A 1 679 ? -23.511 6.975 -29.934 1.00 23.40 709 CYS A C 1
ATOM 5169 O O . CYS A 1 679 ? -23.760 6.085 -29.120 1.00 23.90 709 CYS A O 1
ATOM 5172 N N . TYR A 1 680 ? -22.280 7.417 -30.179 1.00 22.08 710 TYR A N 1
ATOM 5173 C CA . TYR A 1 680 ? -21.106 6.912 -29.475 1.00 21.17 710 TYR A CA 1
ATOM 5174 C C . TYR A 1 680 ? -20.582 7.978 -28.521 1.00 20.00 710 TYR A C 1
ATOM 5175 O O . TYR A 1 680 ? -20.343 9.120 -28.929 1.00 19.85 710 TYR A O 1
ATOM 5184 N N . VAL A 1 681 ? -20.383 7.597 -27.262 1.00 18.79 711 VAL A N 1
ATOM 5185 C CA . VAL A 1 681 ? -19.899 8.502 -26.228 1.00 18.77 711 VAL A CA 1
ATOM 5186 C C . VAL A 1 681 ? -18.631 7.920 -25.621 1.00 17.92 711 VAL A C 1
ATOM 5187 O O . VAL A 1 681 ? -18.616 6.758 -25.198 1.00 17.53 711 VAL A O 1
ATOM 5191 N N . SER A 1 682 ? -17.572 8.725 -25.578 1.00 17.28 712 SER A N 1
ATOM 5192 C CA . SER A 1 682 ? -16.349 8.375 -24.868 1.00 17.88 712 SER A CA 1
ATOM 5193 C C . SER A 1 682 ? -16.372 9.057 -23.508 1.00 18.13 712 SER A C 1
ATOM 5194 O O . SER A 1 682 ? -16.444 10.290 -23.433 1.00 17.77 712 SER A O 1
ATOM 5197 N N . ALA A 1 683 ? -16.312 8.265 -22.440 1.00 18.38 713 ALA A N 1
ATOM 5198 C CA . ALA A 1 683 ? -16.368 8.777 -21.078 1.00 19.16 713 ALA A CA 1
ATOM 5199 C C . ALA A 1 683 ? -15.125 8.351 -20.311 1.00 19.44 713 ALA A C 1
ATOM 5200 O O . ALA A 1 683 ? -14.672 7.207 -20.429 1.00 16.90 713 ALA A O 1
ATOM 5202 N N . GLU A 1 684 ? -14.590 9.278 -19.520 1.00 19.51 714 GLU A N 1
ATOM 5203 C CA . GLU A 1 684 ? -13.360 9.036 -18.778 1.00 19.87 714 GLU A CA 1
ATOM 5204 C C . GLU A 1 684 ? -13.516 7.842 -17.844 1.00 19.41 714 GLU A C 1
ATOM 5205 O O . GLU A 1 684 ? -14.367 7.846 -16.949 1.00 19.16 714 GLU A O 1
ATOM 5211 N N . GLY A 1 685 ? -12.695 6.814 -18.060 1.00 19.29 715 GLY A N 1
ATOM 5212 C CA . GLY A 1 685 ? -12.719 5.639 -17.213 1.00 18.76 715 GLY A CA 1
ATOM 5213 C C . GLY A 1 685 ? -13.957 4.783 -17.336 1.00 18.81 715 GLY A C 1
ATOM 5214 O O . GLY A 1 685 ? -14.168 3.902 -16.498 1.00 17.79 715 GLY A O 1
ATOM 5215 N N . ARG A 1 686 ? -14.790 5.018 -18.353 1.00 17.32 716 ARG A N 1
ATOM 5216 C CA . ARG A 1 686 ? -15.997 4.229 -18.572 1.00 18.26 716 ARG A CA 1
ATOM 5217 C C . ARG A 1 686 ? -16.086 3.708 -20.003 1.00 18.40 716 ARG A C 1
ATOM 5218 O O . ARG A 1 686 ? -17.170 3.313 -20.447 1.00 18.98 716 ARG A O 1
ATOM 5226 N N . GLY A 1 687 ? -14.971 3.698 -20.731 1.00 18.31 717 GLY A N 1
ATOM 5227 C CA . GLY A 1 687 ? -14.928 3.161 -22.078 1.00 18.62 717 GLY A CA 1
ATOM 5228 C C . GLY A 1 687 ? -15.807 3.942 -23.037 1.00 18.85 717 GLY A C 1
ATOM 5229 O O . GLY A 1 687 ? -16.048 5.143 -22.876 1.00 18.69 717 GLY A O 1
ATOM 5230 N N . VAL A 1 688 ? -16.292 3.244 -24.062 1.00 19.05 718 VAL A N 1
ATOM 5231 C CA . VAL A 1 688 ? -17.221 3.806 -25.034 1.00 19.24 718 VAL A CA 1
ATOM 5232 C C . VAL A 1 688 ? -18.611 3.275 -24.725 1.00 19.36 718 VAL A C 1
ATOM 5233 O O . VAL A 1 688 ? -18.812 2.058 -24.635 1.00 19.47 718 VAL A O 1
ATOM 5237 N N . ILE A 1 689 ? -19.566 4.182 -24.546 1.00 19.61 719 ILE A N 1
ATOM 5238 C CA . ILE A 1 689 ? -20.966 3.834 -24.339 1.00 19.80 719 ILE A CA 1
ATOM 5239 C C . ILE A 1 689 ? -21.740 4.281 -25.567 1.00 20.35 719 ILE A C 1
ATOM 5240 O O . ILE A 1 689 ? -21.596 5.426 -26.014 1.00 20.83 719 ILE A O 1
ATOM 5245 N N . TYR A 1 690 ? -22.555 3.387 -26.115 1.00 20.44 720 TYR A N 1
ATOM 5246 C CA . TYR A 1 690 ? -23.359 3.710 -27.281 1.00 20.86 720 TYR A CA 1
ATOM 5247 C C . TYR A 1 690 ? -24.836 3.701 -26.915 1.00 21.02 720 TYR A C 1
ATOM 5248 O O . TYR A 1 690 ? -25.275 2.910 -26.075 1.00 20.91 720 TYR A O 1
ATOM 5257 N N . GLY A 1 691 ? -25.582 4.609 -27.526 1.00 21.48 721 GLY A N 1
ATOM 5258 C CA . GLY A 1 691 ? -26.999 4.776 -27.240 1.00 22.60 721 GLY A CA 1
ATOM 5259 C C . GLY A 1 691 ? -27.844 4.581 -28.483 1.00 23.78 721 GLY A C 1
ATOM 5260 O O . GLY A 1 691 ? -27.481 5.035 -29.569 1.00 24.21 721 GLY A O 1
ATOM 5261 N N . LEU A 1 692 ? -28.969 3.897 -28.311 1.00 24.75 722 LEU A N 1
ATOM 5262 C CA . LEU A 1 692 ? -29.964 3.652 -29.339 1.00 26.08 722 LEU A CA 1
ATOM 5263 C C . LEU A 1 692 ? -31.338 3.987 -28.787 1.00 27.45 722 LEU A C 1
ATOM 5264 O O . LEU A 1 692 ? -31.583 3.822 -27.588 1.00 27.07 722 LEU A O 1
ATOM 5269 N N . PRO A 1 693 ? -32.250 4.463 -29.631 1.00 29.74 723 PRO A N 1
ATOM 5270 C CA . PRO A 1 693 ? -33.635 4.647 -29.182 1.00 32.08 723 PRO A CA 1
ATOM 5271 C C . PRO A 1 693 ? -34.213 3.339 -28.658 1.00 35.85 723 PRO A C 1
ATOM 5272 O O . PRO A 1 693 ? -34.078 2.284 -29.283 1.00 35.25 723 PRO A O 1
ATOM 5276 N N . THR A 1 694 ? -34.845 3.415 -27.495 1.00 40.21 724 THR A N 1
ATOM 5277 C CA . THR A 1 694 ? -35.443 2.230 -26.895 1.00 45.13 724 THR A CA 1
ATOM 5278 C C . THR A 1 694 ? -36.706 1.848 -27.659 1.00 52.04 724 THR A C 1
ATOM 5279 O O . THR A 1 694 ? -37.543 2.715 -27.933 1.00 52.09 724 THR A O 1
ATOM 5283 N N . PRO A 1 695 ? -36.878 0.579 -28.027 1.00 59.01 725 PRO A N 1
ATOM 5284 C CA . PRO A 1 695 ? -38.117 0.171 -28.702 1.00 65.34 725 PRO A CA 1
ATOM 5285 C C . PRO A 1 695 ? -39.323 0.314 -27.787 1.00 72.69 725 PRO A C 1
ATOM 5286 O O . PRO A 1 695 ? -39.260 0.019 -26.591 1.00 73.18 725 PRO A O 1
ATOM 5290 N N . THR A 1 696 ? -40.431 0.771 -28.364 1.00 79.41 726 THR A N 1
ATOM 5291 C CA . THR A 1 696 ? -41.668 0.956 -27.614 1.00 81.34 726 THR A CA 1
ATOM 5292 C C . THR A 1 696 ? -42.425 -0.361 -27.472 1.00 82.63 726 THR A C 1
ATOM 5293 O O . THR A 1 696 ? -42.515 -0.924 -26.380 1.00 83.10 726 THR A O 1
#

InterPro domains:
  IPR001956 Carbohydrate-binding module 3 [PF00942] (787-931)
  IPR001956 Carbohydrate-binding module 3 [PF00942] (998-1136)
  IPR001956 Carbohydrate-binding module 3 [PF00942] (1147-1285)
  IPR001956 Carbohydrate-binding module 3 [PS51172] (782-935)
  IPR001956 Carbohydrate-binding module 3 [PS51172] (992-1140)
  IPR001956 Carbohydrate-binding module 3 [PS51172] (1141-1289)
  IPR001956 Carbohydrate-binding module 3 [SM01067] (788-870)
  IPR001956 Carbohydrate-binding module 3 [SM01067] (998-1078)
  IPR001956 Carbohydrate-binding module 3 [SM01067] (1147-1227)
  IPR008965 CBM2/CBM3, carbohydrate-binding domain superfamily [SSF49384] (784-934)
  IPR008965 CBM2/CBM3, carbohydrate-binding domain superfamily [SSF49384] (994-1139)
  IPR008965 CBM2/CBM3, carbohydrate-binding domain superfamily [SSF49384] (1142-1288)
  IPR015943 WD40/YVTN repeat-like-containing domain superfamily [G3DSA:2.130.10.10] (40-720)
  IPR015943 WD40/YVTN repeat-like-containing domain superfamily [G3DSA:2.130.10.10] (50-422)
  IPR036966 Carbohydrate-binding module 3 superfamily [G3DSA:2.60.40.710] (776-936)
  IPR036966 Carbohydrate-binding module 3 superfamily [G3DSA:2.60.40.710] (986-1141)
  IPR036966 Carbohydrate-binding module 3 superfamily [G3DSA:2.60.40.710] (1142-1291)
  IPR052025 Xyloglucan-specific glycosyl hydrolase [PTHR43739] (34-721)

Foldseek 3Di:
DDDDDFFFEWDKAFQQFAFAFFWQEKDDQLQDPQWIKTAGAQFAIWTADPVVLATHHLPQLAFQVGSQQSLFLAKEDANVQRQKIKTWGGADQDPPGDFTWIWITRHSRNDTDTATDPGHARSNDFLSSFEDQWYAQRQARQKIKGAGQAAGIWIGNRNRNDIDHLVQTPDRGWRYKDADNVLDHHPDQGQWIWTAGLAQAQQGIWIGRGNSNHIDGQPPGHHLWTFGYWDDDPQKIKTKIFNTSDLDDTQWIFIWIARNVPGDIDTLGQDIGGWTWAAKEQALVANQWMKTKIHHPVVVHIWIWIGNGNRPHIDTQQADPVVRHGFEAEACQQHVQCVVDDFHSQNYKYARNVQNQKIWTIGRGAIWIWNGVPDGHTYIYSSHHSNFFWFFLDKDAAQDDARIWTQTAFRGIDGHNDSRGHDPVHHLGGAHGWAAKEAQRQQRLWMKTAFFDPVGIWIGNGNSNDIDGALHHAPQARHQAHLFKEAFNVRQKIWGQGPRHAIWMDRHRRPDTDHAAAPDDGRFNKYYANPQQQWIWTADQAQRWIWIGNGNRNYIHIAPDRAHHDDPVLCQQWDWAHDHPQGLWIKTFRAQSAIWITRHNRNDIDGLVQFRHFREKEFEAAPDPPFDTKIWTQHAGPNDGAIWIDRHSRNDIHGHDDSSNNSSAWSYKYYHHNDPQWIWTRHRRSHIMIMHRDDD

Sequence (696 aa):
SNAMAASEPYTWKNVVIGGGGYVTGIIYHPNQSGLVYARTDIGGAYRWDSSATSQWIPITDMLNRNNSDYMGILSIAIDPNDVNRVYMLCGKYTQSWAGTGAVLASTDKGATWTIYPLSVKIGGNEDGRGLGERLQVDPNLGSILFMGTTRRDGLWKSTDRGATWVRVTSFTPTNINFVIFDKSSSSLGQATKRIFVGVNDTSGQSLWRSDDGGNNTWKVVAGQPTGVMAMKAEIASGYLYVTFANSPGPNNATAGSVWRYTISNGEWKDISPAKGSYGYCGISVDPRNPNHILVATLDLWWPRDQIWRTTDGGSTWTPLLWNPSNNAVIAKFDTSSAPWAAIRNPHWITDIKIDPFNSNKAMFVTGYGIWACDNLSASPTTWYFRNKGLEEMVPIEIVSPPSGALLLSAMGDQGVFRHDSLDASPSMMGVALDVGTAGSIDYAESIPSKIVATYYSAPYGAYSTDGGKTWTKFASYPAGTTGGGTRAIAISADGNRIVWAPNGAPMSYSTNNGSSSWTTCGGGVPSGLSVEADKVNSNKFYAYDPVNGKLWVSTNGGVSFTQMSTSYPTLPSWQAYNGSVNAVFGREGDIWITCGAGGLYHSTNSGASATKVNSVQEAYSIGFGKAKTTSGGYPAIYLHGIVNGVLGIFRSDDGGSTWTRINDDNHQFGWIHMIRGDQRTYGLCYVSAEGRGVIYGLPTPT

Secondary structure (DSSP, 8-state):
------B--EEEEEPS--B-S-EEEEEE-TTSTT-EEEEESSS-EEEEETTTTEEEE--TT--TTSGGGG-EEEEEEETTEEEEEEEEE-S--STTS---EEEEESSTTSS-EEEE-SS---TTSTTTTS---EEE-SS-TT-EEEE-SSS-EEEESSTTSS-EE-TT---S-EEEEEE-GGGS-TTS----EEEEES-SSS-SEEEESSTTSS-EE-TT--SSSEEEEEEEETTEEEEEEESS-SSS----EEEEEEETTT--EEE--S--SS-EEEEEEEETTEEEEEEEEEES--SS---EEEESSTTSS-EESSEETTTTEE-SEEE-TT-GGGGGS-------EEE-TT-TT-EEEEETTEEEEES-TTSSS-EEEE--TT-B---EEEEE--SSSSSEEEEETTTEEEEES-SSS--TT--SB--S-EEEEEEETTEEEEEEEEESSTT-EEEESSTTSS-EE-S---TT--B--SS-EEE-TTSS-EEE--BTS--EEESSTTSS-EE-BS-PPSS--EEE-SS-TT-EEEEETTTTEEEEESSTTSB-EE-S--PPP--GGGGGGEEEEEPTT-TT-EEEEEBTT-EEEESSTTSS-EE-TT-SEEEEEEEE--SSTTSPPEEEEEEEETTEEEEEEESSSSSS-EE---TT---SSEEEEEE-SSSTT-EEEEETTS-EEEEEEPP-

CATH classification: 2.130.10.10 (+1 more: 2.130.10.10)

Nearest PDB structures (foldseek):
  6p2m-assembly1_A  TM=1.001E+00  e=0.000E+00  Caldicellulosiruptor acetigenus 6A
  6p2o-assembly2_B  TM=9.514E-01  e=3.829E-82  Streptomyces rapamycinicus NRRL 5491
  2cn2-assembly4_D  TM=9.382E-01  e=2.951E-82  Acetivibrio thermocellus
  7kn8-assembly1_A  TM=9.436E-01  e=4.203E-81  Xanthomonas campestris pv. campestris str. ATCC 33913
  2cn3-assembly2_B  TM=9.466E-01  e=8.715E-81  Acetivibrio thermocellus